Protein AF-0000000066088174 (afdb_homodimer)

pLDDT: mean 89.23, std 20.51, range [18.59, 98.94]

Sequence (606 aa):
MMKKWLLAAASLLMVVTLAGCGSNTIATLKGGKVTQDEFYKEIKETSAGKQQVQQMILQKALQEQYGSKSLTKKIDKTYNTYKKQYGSSFTSVLAQSGLTTSSFKNQITTQMLANAALKANKKVTNADLKKQWKTYEPKVEVQHILVEKKDTAETVISELKKDNSTKNFTALAKKYSTDTGTKKDGGKLPVFDSTDTSLDPTFKTAAFKLKTNEYTTTPVKTSYGYHVIRMIKNPGKGKMADHKKTLTDQVYAKWANDQTVMAKVYTKVLKKADVTIKDKDLSDILSSYGVNAKKSSAKSSSKMMKKWLLAAASLLMVVTLAGCGSNTIATLKGGKVTQDEFYKEIKETSAGKQQVQQMILQKALQEQYGSKSLTKKIDKTYNTYKKQYGSSFTSVLAQSGLTTSSFKNQITTQMLANAALKANKKVTNADLKKQWKTYEPKVEVQHILVEKKDTAETVISELKKDNSTKNFTALAKKYSTDTGTKKDGGKLPVFDSTDTSLDPTFKTAAFKLKTNEYTTTPVKTSYGYHVIRMIKNPGKGKMADHKKTLTDQVYAKWANDQTVMAKVYTKVLKKADVTIKDKDLSDILSSYGVNAKKSSAKSSSK

Nearest PDB structures (foldseek):
  5htf-assembly1_A  TM=7.318E-01  e=1.185E-19  Listeria monocytogenes EGD-e
  5tvl-assembly1_D  TM=7.724E-01  e=8.712E-19  Streptococcus pneumoniae str. Canada MDR_19A
  5tvl-assembly1_C  TM=6.866E-01  e=6.749E-18  Streptococcus pneumoniae str. Canada MDR_19A
  5htf-assembly1_B  TM=7.112E-01  e=5.191E-18  Listeria monocytogenes EGD-e
  7l75-assembly1_B  TM=7.098E-01  e=1.856E-15  Streptococcus mutans

Secondary structure (DSSP, 8-state):
--------------------S---EEEEETTEEEEHHHHHHHHTTSHHHHHHHHHHHHHHHHHHHH--HHHHHHHHHHHHHHHHHHGGGHHHHHHHTT--HHHHHHHHHHHHHHHHHHHHH----HHHHHHHHHH----BEEEEEEESSHHHHHHHHHHHHH---HHHHHHHHHHH---TTTGGGTTB---B-TT--SS-HHHHHHHHTPPTT-B-SS-EEETTEEEEEEEEE------GGGGHHHHHHHHHHHHHT-HHHHHHHHHHHHHHHT-EE--GGGTTTTGGGT--PBP--------/--------------------S---EEEEETTEEEEHHHHHHHHTTSHHHHHHHHHHHHHHHHHHHH--HHHHHHHHHHHHHHHHHHGGGHHHHHHHTT--HHHHHHHHHHHHHHHHHHHHH----HHHHHHHHHH----BEEEEEEESSHHHHHHHHHHHHH---HHHHHHHHHHH---TTTGGGTTB---B-TT--SS-HHHHHHHHTPPTT-B-SS-EEETTEEEEEEEEE------GGGGHHHHHHHHHHHHHT-HHHHHHHHHHHHHHHT-EE--GGGTTTTGGGT--PBP--------

Structure (mmCIF, N/CA/C/O backbone):
data_AF-0000000066088174-model_v1
#
loop_
_entity.id
_entity.type
_entity.pdbx_description
1 polymer 'Foldase protein PrsA'
#
loop_
_atom_site.group_PDB
_atom_site.id
_atom_site.type_symbol
_atom_site.label_atom_id
_atom_site.label_alt_id
_atom_site.label_comp_id
_atom_site.label_asym_id
_atom_site.label_entity_id
_atom_site.label_seq_id
_atom_site.pdbx_PDB_ins_code
_atom_site.Cartn_x
_atom_site.Cartn_y
_atom_site.Cartn_z
_atom_site.occupancy
_atom_site.B_iso_or_equiv
_atom_site.auth_seq_id
_atom_site.auth_comp_id
_atom_site.auth_asym_id
_atom_site.auth_atom_id
_atom_site.pdbx_PDB_model_num
ATOM 1 N N . MET A 1 1 ? 68.875 -42.5 -6.422 1 23.28 1 MET A N 1
ATOM 2 C CA . MET A 1 1 ? 68.688 -41.938 -5.086 1 23.28 1 MET A CA 1
ATOM 3 C C . MET A 1 1 ? 68.25 -40.5 -5.168 1 23.28 1 MET A C 1
ATOM 5 O O . MET A 1 1 ? 69.062 -39.594 -5.348 1 23.28 1 MET A O 1
ATOM 9 N N . MET A 1 2 ? 67.125 -40.219 -5.922 1 23.19 2 MET A N 1
ATOM 10 C CA . MET A 1 2 ? 66.375 -39.281 -6.789 1 23.19 2 MET A CA 1
ATOM 11 C C . MET A 1 2 ? 65.75 -38.156 -5.977 1 23.19 2 MET A C 1
ATOM 13 O O . MET A 1 2 ? 64.625 -38.312 -5.438 1 23.19 2 MET A O 1
ATOM 17 N N . LYS A 1 3 ? 66.438 -37.438 -5.137 1 24.09 3 LYS A N 1
ATOM 18 C CA . LYS A 1 3 ? 66.125 -36.594 -3.975 1 24.09 3 LYS A CA 1
ATOM 19 C C . LYS A 1 3 ? 65.375 -35.344 -4.387 1 24.09 3 LYS A C 1
ATOM 21 O O . LYS A 1 3 ? 65.062 -34.5 -3.541 1 24.09 3 LYS A O 1
ATOM 26 N N . LYS A 1 4 ? 65.375 -34.938 -5.742 1 24.45 4 LYS A N 1
ATOM 27 C CA . LYS A 1 4 ? 65.25 -33.5 -5.961 1 24.45 4 LYS A CA 1
ATOM 28 C C . LYS A 1 4 ? 64 -32.938 -5.324 1 24.45 4 LYS A C 1
ATOM 30 O O . LYS A 1 4 ? 63.031 -33.688 -5.113 1 24.45 4 LYS A O 1
ATOM 35 N N . TRP A 1 5 ? 63.906 -31.484 -4.934 1 26.55 5 TRP A N 1
ATOM 36 C CA . TRP A 1 5 ? 63.438 -30.328 -4.176 1 26.55 5 TRP A CA 1
ATOM 37 C C . TRP A 1 5 ? 62.062 -29.859 -4.699 1 26.55 5 TRP A C 1
ATOM 39 O O . TRP A 1 5 ? 62 -29.281 -5.785 1 26.55 5 TRP A O 1
ATOM 49 N N . LEU A 1 6 ? 61.094 -30.625 -5.043 1 26.88 6 LEU A N 1
ATOM 50 C CA . LEU A 1 6 ? 59.906 -30.203 -5.766 1 26.88 6 LEU A CA 1
ATOM 51 C C . LEU A 1 6 ? 59.188 -29.062 -5.035 1 26.88 6 LEU A C 1
ATOM 53 O O . LEU A 1 6 ? 58.719 -29.25 -3.916 1 26.88 6 LEU A O 1
ATOM 57 N N . LEU A 1 7 ? 59.719 -27.812 -5.102 1 27.61 7 LEU A N 1
ATOM 58 C CA . LEU A 1 7 ? 59.312 -26.531 -4.52 1 27.61 7 LEU A CA 1
ATOM 59 C C . LEU A 1 7 ? 57.844 -26.234 -4.836 1 27.61 7 LEU A C 1
ATOM 61 O O . LEU A 1 7 ? 57.469 -26.125 -6.004 1 27.61 7 LEU A O 1
ATOM 65 N N . ALA A 1 8 ? 56.844 -26.781 -4.176 1 28.17 8 ALA A N 1
ATOM 66 C CA . ALA A 1 8 ? 55.406 -26.656 -4.191 1 28.17 8 ALA A CA 1
ATOM 67 C C . ALA A 1 8 ? 54.969 -25.203 -4.031 1 28.17 8 ALA A C 1
ATOM 69 O O . ALA A 1 8 ? 55.125 -24.625 -2.955 1 28.17 8 ALA A O 1
ATOM 70 N N . ALA A 1 9 ? 55.312 -24.297 -4.988 1 26.44 9 ALA A N 1
ATOM 71 C CA . ALA A 1 9 ? 54.906 -22.906 -4.973 1 26.44 9 ALA A CA 1
ATOM 72 C C . ALA A 1 9 ? 53.375 -22.781 -4.73 1 26.44 9 ALA A C 1
ATOM 74 O O . ALA A 1 9 ? 52.594 -23.188 -5.566 1 26.44 9 ALA A O 1
ATOM 75 N N . ALA A 1 10 ? 52.875 -22.906 -3.521 1 27.39 10 ALA A N 1
ATOM 76 C CA . ALA A 1 10 ? 51.5 -22.672 -3.029 1 27.39 10 ALA A CA 1
ATOM 77 C C . ALA A 1 10 ? 51.031 -21.281 -3.389 1 27.39 10 ALA A C 1
ATOM 79 O O . ALA A 1 10 ? 51.594 -20.281 -2.91 1 27.39 10 ALA A O 1
ATOM 80 N N . SER A 1 11 ? 50.719 -20.953 -4.637 1 27.09 11 SER A N 1
ATOM 81 C CA . SER A 1 11 ? 50.219 -19.672 -5.07 1 27.09 11 SER A CA 1
ATOM 82 C C . SER A 1 11 ? 49.125 -19.156 -4.125 1 27.09 11 SER A C 1
ATOM 84 O O . SER A 1 11 ? 48.125 -19.844 -3.873 1 27.09 11 SER A O 1
ATOM 86 N N . LEU A 1 12 ? 49.438 -18.266 -3.131 1 25.78 12 LEU A N 1
ATOM 87 C CA . LEU A 1 12 ? 48.688 -17.422 -2.219 1 25.78 12 LEU A CA 1
ATOM 88 C C . LEU A 1 12 ? 47.625 -16.609 -2.977 1 25.78 12 LEU A C 1
ATOM 90 O O . LEU A 1 12 ? 47.969 -15.766 -3.801 1 25.78 12 LEU A O 1
ATOM 94 N N . LEU A 1 13 ? 46.531 -17.156 -3.303 1 26.5 13 LEU A N 1
ATOM 95 C CA . LEU A 1 13 ? 45.406 -16.375 -3.822 1 26.5 13 LEU A CA 1
ATOM 96 C C . LEU A 1 13 ? 45.156 -15.148 -2.957 1 26.5 13 LEU A C 1
ATOM 98 O O . LEU A 1 13 ? 44.656 -15.266 -1.834 1 26.5 13 LEU A O 1
ATOM 102 N N . MET A 1 14 ? 46.031 -14.07 -2.992 1 25.98 14 MET A N 1
ATOM 103 C CA . MET A 1 14 ? 45.844 -12.75 -2.398 1 25.98 14 MET A CA 1
ATOM 104 C C . MET A 1 14 ? 44.469 -12.18 -2.766 1 25.98 14 MET A C 1
ATOM 106 O O . MET A 1 14 ? 44.219 -11.828 -3.92 1 25.98 14 MET A O 1
ATOM 110 N N . VAL A 1 15 ? 43.406 -12.477 -2.117 1 30.22 15 VAL A N 1
ATOM 111 C CA . VAL A 1 15 ? 42.219 -11.633 -2.127 1 30.22 15 VAL A CA 1
ATOM 112 C C . VAL A 1 15 ? 42.594 -10.211 -1.723 1 30.22 15 VAL A C 1
ATOM 114 O O . VAL A 1 15 ? 42.969 -9.961 -0.571 1 30.22 15 VAL A O 1
ATOM 117 N N . VAL A 1 16 ? 43.156 -9.391 -2.602 1 28.77 16 VAL A N 1
ATOM 118 C CA . VAL A 1 16 ? 43.375 -7.961 -2.396 1 28.77 16 VAL A CA 1
ATOM 119 C C . VAL A 1 16 ? 42.031 -7.297 -2.012 1 28.77 16 VAL A C 1
ATOM 121 O O . VAL A 1 16 ? 41.094 -7.266 -2.809 1 28.77 16 VAL A O 1
ATOM 124 N N . THR A 1 17 ? 41.688 -7.234 -0.739 1 31.61 17 THR A N 1
ATOM 125 C CA . THR A 1 17 ? 40.719 -6.32 -0.184 1 31.61 17 THR A CA 1
ATOM 126 C C . THR A 1 17 ? 41.062 -4.875 -0.523 1 31.61 17 THR A C 1
ATOM 128 O O . THR A 1 17 ? 42 -4.312 0.03 1 31.61 17 THR A O 1
ATOM 131 N N . LEU A 1 18 ? 41.031 -4.402 -1.758 1 31.23 18 LEU A N 1
ATOM 132 C CA . LEU A 1 18 ? 41.125 -2.961 -1.97 1 31.23 18 LEU A CA 1
ATOM 133 C C . LEU A 1 18 ? 40.219 -2.209 -1.004 1 31.23 18 LEU A C 1
ATOM 135 O O . LEU A 1 18 ? 39 -2.395 -1.018 1 31.23 18 LEU A O 1
ATOM 139 N N . ALA A 1 19 ? 40.594 -1.612 0.133 1 32.03 19 ALA A N 1
ATOM 140 C CA . ALA A 1 19 ? 40.156 -0.732 1.205 1 32.03 19 ALA A CA 1
ATOM 141 C C . ALA A 1 19 ? 39.344 0.443 0.647 1 32.03 19 ALA A C 1
ATOM 143 O O . ALA A 1 19 ? 38.375 0.873 1.247 1 32.03 19 ALA A O 1
ATOM 144 N N . GLY A 1 20 ? 39.906 1.469 -0.152 1 34.78 20 GLY A N 1
ATOM 145 C CA . GLY A 1 20 ? 39.719 2.9 -0.008 1 34.78 20 GLY A CA 1
ATOM 146 C C . GLY A 1 20 ? 38.281 3.328 -0.303 1 34.78 20 GLY A C 1
ATOM 147 O O . GLY A 1 20 ? 37.812 4.332 0.23 1 34.78 20 GLY A O 1
ATOM 148 N N . CYS A 1 21 ? 37.844 3.498 -1.653 1 40.62 21 CYS A N 1
ATOM 149 C CA . CYS A 1 21 ? 36.594 4.152 -2.053 1 40.62 21 CYS A CA 1
ATOM 150 C C . CYS A 1 21 ? 35.406 3.566 -1.305 1 40.62 21 CYS A C 1
ATOM 152 O O . CYS A 1 21 ? 35.25 2.346 -1.213 1 40.62 21 CYS A O 1
ATOM 154 N N . GLY A 1 22 ? 34.75 4.074 -0.125 1 46.22 22 GLY A N 1
ATOM 155 C CA . GLY A 1 22 ? 33.688 3.676 0.801 1 46.22 22 GLY A CA 1
ATOM 156 C C . GLY A 1 22 ? 32.781 2.621 0.232 1 46.22 22 GLY A C 1
ATOM 157 O O . GLY A 1 22 ? 32.188 2.818 -0.83 1 46.22 22 GLY A O 1
ATOM 158 N N . SER A 1 23 ? 32.906 1.317 0.384 1 60.22 23 SER A N 1
ATOM 159 C CA . SER A 1 23 ? 32.406 0.157 -0.349 1 60.22 23 SER A CA 1
ATOM 160 C C . SER A 1 23 ? 30.891 0.244 -0.565 1 60.22 23 SER A C 1
ATOM 162 O O . SER A 1 23 ? 30.141 0.506 0.375 1 60.22 23 SER A O 1
ATOM 164 N N . ASN A 1 24 ? 30.516 0.801 -1.657 1 86.06 24 ASN A N 1
ATOM 165 C CA . ASN A 1 24 ? 29.141 0.779 -2.164 1 86.06 24 ASN A CA 1
ATOM 166 C C . ASN A 1 24 ? 28.516 -0.604 -2.021 1 86.06 24 ASN A C 1
ATOM 168 O O . ASN A 1 24 ? 27.531 -0.917 -2.697 1 86.06 24 ASN A O 1
ATOM 172 N N . THR A 1 25 ? 29.281 -1.384 -1.071 1 93.88 25 THR A N 1
ATOM 173 C CA . THR A 1 25 ? 28.766 -2.729 -0.848 1 93.88 25 THR A CA 1
ATOM 174 C C . THR A 1 25 ? 27.781 -2.742 0.322 1 93.88 25 THR A C 1
ATOM 176 O O . THR A 1 25 ? 28.094 -2.256 1.409 1 93.88 25 THR A O 1
ATOM 179 N N . ILE A 1 26 ? 26.688 -3.311 0.112 1 96.56 26 ILE A N 1
ATOM 180 C CA . ILE A 1 26 ? 25.641 -3.41 1.116 1 96.56 26 ILE A CA 1
ATOM 181 C C . ILE A 1 26 ? 25.828 -4.684 1.938 1 96.56 26 ILE A C 1
ATOM 183 O O . ILE A 1 26 ? 25.719 -4.66 3.166 1 96.56 26 ILE A O 1
ATOM 187 N N . ALA A 1 27 ? 26.188 -5.738 1.23 1 96.31 27 ALA A N 1
ATOM 188 C CA . ALA A 1 27 ? 26.359 -7.043 1.864 1 96.31 27 ALA A CA 1
ATOM 189 C C . ALA A 1 27 ? 27.281 -7.938 1.04 1 96.31 27 ALA A C 1
ATOM 191 O O . ALA A 1 27 ? 27.406 -7.766 -0.175 1 96.31 27 ALA A O 1
ATOM 192 N N . THR A 1 28 ? 27.953 -8.82 1.785 1 96.44 28 THR A N 1
ATOM 193 C CA . THR A 1 28 ? 28.719 -9.883 1.146 1 96.44 28 THR A CA 1
ATOM 194 C C . THR A 1 28 ? 28.172 -11.258 1.544 1 96.44 28 THR A C 1
ATOM 196 O O . THR A 1 28 ? 27.594 -11.406 2.619 1 96.44 28 THR A O 1
ATOM 199 N N . LEU A 1 29 ? 28.266 -12.172 0.62 1 96.75 29 LEU A N 1
ATOM 200 C CA . LEU A 1 29 ? 27.859 -13.555 0.865 1 96.75 29 LEU A CA 1
ATOM 201 C C . LEU A 1 29 ? 28.688 -14.516 0.015 1 96.75 29 LEU A C 1
ATOM 203 O O . LEU A 1 29 ? 29.422 -14.094 -0.881 1 96.75 29 LEU A O 1
ATOM 207 N N . LYS A 1 30 ? 28.578 -15.82 0.385 1 95.5 30 LYS A N 1
ATOM 208 C CA . LYS A 1 30 ? 29.25 -16.828 -0.448 1 95.5 30 LYS A CA 1
ATOM 209 C C . LYS A 1 30 ? 28.781 -16.734 -1.897 1 95.5 30 LYS A C 1
ATOM 211 O O . LYS A 1 30 ? 27.578 -16.766 -2.17 1 95.5 30 LYS A O 1
ATOM 216 N N . GLY A 1 31 ? 29.672 -16.422 -2.742 1 92.81 31 GLY A N 1
ATOM 217 C CA . GLY A 1 31 ? 29.344 -16.406 -4.16 1 92.81 31 GLY A CA 1
ATOM 218 C C . GLY A 1 31 ? 29.141 -14.992 -4.695 1 92.81 31 GLY A C 1
ATOM 219 O O . GLY A 1 31 ? 28.938 -14.805 -5.898 1 92.81 31 GLY A O 1
ATOM 220 N N . GLY A 1 32 ? 29.172 -14.047 -3.781 1 94.81 32 GLY A N 1
ATOM 221 C CA . GLY A 1 32 ? 29.062 -12.727 -4.379 1 94.81 32 GLY A CA 1
ATOM 222 C C . GLY A 1 32 ? 28.797 -11.633 -3.359 1 94.81 32 GLY A C 1
ATOM 223 O O . GLY A 1 32 ? 29.203 -11.75 -2.199 1 94.81 32 GLY A O 1
ATOM 224 N N . LYS A 1 33 ? 28.391 -10.461 -3.84 1 96.19 33 LYS A N 1
ATOM 225 C CA . LYS A 1 33 ? 28.078 -9.312 -3.01 1 96.19 33 LYS A CA 1
ATOM 226 C C . LYS A 1 33 ? 26.859 -8.562 -3.557 1 96.19 33 LYS A C 1
ATOM 228 O O . LYS A 1 33 ? 26.469 -8.766 -4.707 1 96.19 33 LYS A O 1
ATOM 233 N N . VAL A 1 34 ? 26.188 -7.816 -2.76 1 96.62 34 VAL A N 1
ATOM 234 C CA . VAL A 1 34 ? 25.125 -6.863 -3.105 1 96.62 34 VAL A CA 1
ATOM 235 C C . VAL A 1 34 ? 25.656 -5.438 -2.98 1 96.62 34 VAL A C 1
ATOM 237 O O . VAL A 1 34 ? 26.172 -5.051 -1.929 1 96.62 34 VAL A O 1
ATOM 240 N N . THR A 1 35 ? 25.516 -4.629 -4.102 1 96.5 35 THR A N 1
ATOM 241 C CA . THR A 1 35 ? 26.078 -3.281 -4.109 1 96.5 35 THR A CA 1
ATOM 242 C C . THR A 1 35 ? 24.984 -2.232 -4.18 1 96.5 35 THR A C 1
ATOM 244 O O . THR A 1 35 ? 23.844 -2.545 -4.535 1 96.5 35 THR A O 1
ATOM 247 N N . GLN A 1 36 ? 25.391 -1.003 -3.854 1 96 36 GLN A N 1
ATOM 248 C CA . GLN A 1 36 ? 24.453 0.118 -3.957 1 96 36 GLN A CA 1
ATOM 249 C C . GLN A 1 36 ? 24.031 0.346 -5.402 1 96 36 GLN A C 1
ATOM 251 O O . GLN A 1 36 ? 22.875 0.713 -5.664 1 96 36 GLN A O 1
ATOM 256 N N . ASP A 1 37 ? 24.906 0.145 -6.309 1 94.75 37 ASP A N 1
ATOM 257 C CA . ASP A 1 37 ? 24.594 0.304 -7.723 1 94.75 37 ASP A CA 1
ATOM 258 C C . ASP A 1 37 ? 23.516 -0.694 -8.164 1 94.75 37 ASP A C 1
ATOM 260 O O . ASP A 1 37 ? 22.562 -0.325 -8.844 1 94.75 37 ASP A O 1
ATOM 264 N N . GLU A 1 38 ? 23.703 -1.932 -7.746 1 94.94 38 GLU A N 1
ATOM 265 C CA . GLU A 1 38 ? 22.703 -2.949 -8.055 1 94.94 38 GLU A CA 1
ATOM 266 C C . GLU A 1 38 ? 21.359 -2.617 -7.418 1 94.94 38 GLU A C 1
ATOM 268 O O . GLU A 1 38 ? 20.312 -2.754 -8.055 1 94.94 38 GLU A O 1
ATOM 273 N N . PHE A 1 39 ? 21.516 -2.227 -6.211 1 96.44 39 PHE A N 1
ATOM 274 C CA . PHE A 1 39 ? 20.328 -1.829 -5.484 1 96.44 39 PHE A CA 1
ATOM 275 C C . PHE A 1 39 ? 19.578 -0.721 -6.227 1 96.44 39 PHE A C 1
ATOM 277 O O . PHE A 1 39 ? 18.375 -0.817 -6.453 1 96.44 39 PHE A O 1
ATOM 284 N N . TYR A 1 40 ? 20.266 0.298 -6.629 1 96.06 40 TYR A N 1
ATOM 285 C CA . TYR A 1 40 ? 19.672 1.42 -7.359 1 96.06 40 TYR A CA 1
ATOM 286 C C . TYR A 1 40 ? 19 0.946 -8.633 1 96.06 40 TYR A C 1
ATOM 288 O O . TYR A 1 40 ? 17.859 1.317 -8.914 1 96.06 40 TYR A O 1
ATOM 296 N N . LYS A 1 41 ? 19.609 0.12 -9.383 1 93.38 41 LYS A N 1
ATOM 297 C CA . LYS A 1 41 ? 19.078 -0.364 -10.656 1 93.38 41 LYS A CA 1
ATOM 298 C C . LYS A 1 41 ? 17.766 -1.126 -10.445 1 93.38 41 LYS A C 1
ATOM 300 O O . LYS A 1 41 ? 16.859 -1.048 -11.273 1 93.38 41 LYS A O 1
ATOM 305 N N . GLU A 1 42 ? 17.672 -1.739 -9.336 1 93.81 42 GLU A N 1
ATOM 306 C CA . GLU A 1 42 ? 16.5 -2.58 -9.094 1 93.81 42 GLU A CA 1
ATOM 307 C C . GLU A 1 42 ? 15.312 -1.753 -8.594 1 93.81 42 GLU A C 1
ATOM 309 O O . GLU A 1 42 ? 14.164 -2.049 -8.914 1 93.81 42 GLU A O 1
ATOM 314 N N . ILE A 1 43 ? 15.664 -0.67 -7.938 1 94.75 43 ILE A N 1
ATOM 315 C CA . ILE A 1 43 ? 14.555 -0.049 -7.215 1 94.75 43 ILE A CA 1
ATOM 316 C C . ILE A 1 43 ? 14.172 1.261 -7.898 1 94.75 43 ILE A C 1
ATOM 318 O O . ILE A 1 43 ? 13.062 1.771 -7.695 1 94.75 43 ILE A O 1
ATOM 322 N N . LYS A 1 44 ? 14.945 1.862 -8.727 1 93.62 44 LYS A N 1
ATOM 323 C CA . LYS A 1 44 ? 14.773 3.221 -9.234 1 93.62 44 LYS A CA 1
ATOM 324 C C . LYS A 1 44 ? 13.477 3.346 -10.031 1 93.62 44 LYS A C 1
ATOM 326 O O . LYS A 1 44 ? 12.82 4.391 -10 1 93.62 44 LYS A O 1
ATOM 331 N N . GLU A 1 45 ? 13.055 2.248 -10.688 1 90.69 45 GLU A N 1
ATOM 332 C CA . GLU A 1 45 ? 11.898 2.365 -11.57 1 90.69 45 GLU A CA 1
ATOM 333 C C . GLU A 1 45 ? 10.625 1.889 -10.875 1 90.69 45 GLU A C 1
ATOM 335 O O . GLU A 1 45 ? 9.547 1.934 -11.461 1 90.69 45 GLU A O 1
ATOM 340 N N . THR A 1 46 ? 10.812 1.407 -9.664 1 89.06 46 THR A N 1
ATOM 341 C CA . THR A 1 46 ? 9.617 1.077 -8.891 1 89.06 46 THR A CA 1
ATOM 342 C C . THR A 1 46 ? 8.883 2.344 -8.461 1 89.06 46 THR A C 1
ATOM 344 O O . THR A 1 46 ? 9.43 3.445 -8.555 1 89.06 46 THR A O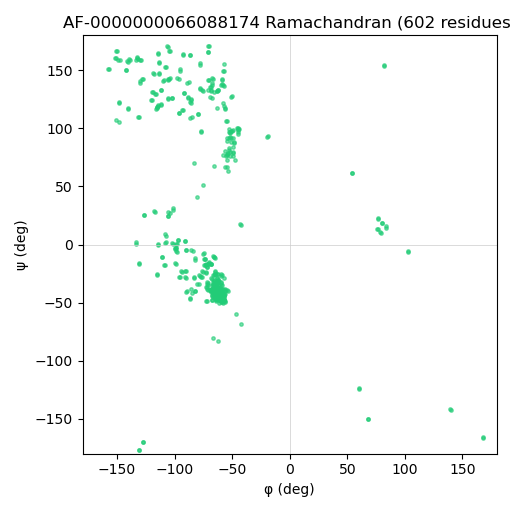 1
ATOM 347 N N . SER A 1 47 ? 7.625 2.111 -8.016 1 88.06 47 SER A N 1
ATOM 348 C CA . SER A 1 47 ? 6.855 3.26 -7.555 1 88.06 47 SER A CA 1
ATOM 349 C C . SER A 1 47 ? 7.562 3.973 -6.406 1 88.06 47 SER A C 1
ATOM 351 O O . SER A 1 47 ? 7.656 5.199 -6.395 1 88.06 47 SER A O 1
ATOM 353 N N . ALA A 1 48 ? 8.117 3.256 -5.473 1 89.69 48 ALA A N 1
ATOM 354 C CA . ALA A 1 48 ? 8.812 3.83 -4.328 1 89.69 48 ALA A CA 1
ATOM 355 C C . ALA A 1 48 ? 10.086 4.555 -4.77 1 89.69 48 ALA A C 1
ATOM 357 O O . ALA A 1 48 ? 10.398 5.633 -4.262 1 89.69 48 ALA A O 1
ATOM 358 N N . GLY A 1 49 ? 10.797 3.959 -5.688 1 94.12 49 GLY A N 1
ATOM 359 C CA . GLY A 1 49 ? 12.008 4.578 -6.199 1 94.12 49 GLY A CA 1
ATOM 360 C C . GLY A 1 49 ? 11.75 5.883 -6.93 1 94.12 49 GLY A C 1
ATOM 361 O O . GLY A 1 49 ? 12.422 6.887 -6.676 1 94.12 49 GLY A O 1
ATOM 362 N N . LYS A 1 50 ? 10.789 5.871 -7.797 1 93.5 50 LYS A N 1
ATOM 363 C CA . LYS A 1 50 ? 10.445 7.07 -8.555 1 93.5 50 LYS A CA 1
ATOM 364 C C . LYS A 1 50 ? 9.984 8.195 -7.625 1 93.5 50 LYS A C 1
ATOM 366 O O . LYS A 1 50 ? 10.398 9.344 -7.781 1 93.5 50 LYS A O 1
ATOM 371 N N . GLN A 1 51 ? 9.188 7.812 -6.711 1 93 51 GLN A N 1
ATOM 372 C CA . GLN A 1 51 ? 8.688 8.805 -5.762 1 93 51 GLN A CA 1
ATOM 373 C C . GLN A 1 51 ? 9.836 9.414 -4.957 1 93 51 GLN A C 1
ATOM 375 O O . GLN A 1 51 ? 9.852 10.625 -4.707 1 93 51 GLN A O 1
ATOM 380 N N . GLN A 1 52 ? 10.742 8.625 -4.574 1 94.69 52 GLN A N 1
ATOM 381 C CA . GLN A 1 52 ? 11.875 9.117 -3.799 1 94.69 52 GLN A CA 1
ATOM 382 C C . GLN A 1 52 ? 12.719 10.086 -4.617 1 94.69 52 GLN A C 1
ATOM 384 O O . GLN A 1 52 ? 13.141 11.125 -4.109 1 94.69 52 GLN A O 1
ATOM 389 N N . VAL A 1 53 ? 12.984 9.758 -5.887 1 96.69 53 VAL A N 1
ATOM 390 C CA . VAL A 1 53 ? 13.766 10.633 -6.758 1 96.69 53 VAL A CA 1
ATOM 391 C C . VAL A 1 53 ? 13.039 11.969 -6.93 1 96.69 53 VAL A C 1
ATOM 393 O O . VAL A 1 53 ? 13.648 13.031 -6.809 1 96.69 53 VAL A O 1
ATOM 396 N N . GLN A 1 54 ? 11.758 11.891 -7.199 1 96.19 54 GLN A N 1
ATOM 397 C CA . GLN A 1 54 ? 10.961 13.102 -7.359 1 96.19 54 GLN A CA 1
ATOM 398 C C . GLN A 1 54 ? 11.039 13.984 -6.117 1 96.19 54 GLN A C 1
ATOM 400 O O . GLN A 1 54 ? 11.258 15.195 -6.223 1 96.19 54 GLN A O 1
ATOM 405 N N . GLN A 1 55 ? 10.859 13.359 -5.039 1 95.75 55 GLN A N 1
ATOM 406 C CA . GLN A 1 55 ? 10.883 14.094 -3.781 1 95.75 55 GLN A CA 1
ATOM 407 C C . GLN A 1 55 ? 12.234 14.758 -3.555 1 95.75 55 GLN A C 1
ATOM 409 O O . GLN A 1 55 ? 12.305 15.906 -3.104 1 95.75 55 GLN A O 1
ATOM 414 N N . MET A 1 56 ? 13.234 14.086 -3.877 1 97.06 56 MET A N 1
ATOM 415 C CA . MET A 1 56 ? 14.578 14.609 -3.672 1 97.06 56 MET A CA 1
ATOM 416 C C . MET A 1 56 ? 14.844 15.797 -4.586 1 97.06 56 MET A C 1
ATOM 418 O O . MET A 1 56 ? 15.391 16.812 -4.152 1 97.06 56 MET A O 1
ATOM 422 N N . ILE A 1 57 ? 14.445 15.648 -5.832 1 97.44 57 ILE A N 1
ATOM 423 C CA . ILE A 1 57 ? 14.625 16.734 -6.793 1 97.44 57 ILE A CA 1
ATOM 424 C C . ILE A 1 57 ? 13.828 17.953 -6.344 1 97.44 57 ILE A C 1
ATOM 426 O O . ILE A 1 57 ? 14.367 19.062 -6.297 1 97.44 57 ILE A O 1
ATOM 430 N N . LEU A 1 58 ? 12.609 17.703 -5.984 1 97.81 58 LEU A N 1
ATOM 431 C CA . LEU A 1 58 ? 11.742 18.812 -5.574 1 97.81 58 LEU A CA 1
ATOM 432 C C . LEU A 1 58 ? 12.281 19.484 -4.32 1 97.81 58 LEU A C 1
ATOM 434 O O . LEU A 1 58 ? 12.336 20.719 -4.254 1 97.81 58 LEU A O 1
ATOM 438 N N . GLN A 1 59 ? 12.641 18.734 -3.371 1 97.81 59 GLN A N 1
ATOM 439 C CA . GLN A 1 59 ? 13.148 19.297 -2.127 1 97.81 59 GLN A CA 1
ATOM 440 C C . GLN A 1 59 ? 14.391 20.156 -2.379 1 97.81 59 GLN A C 1
ATOM 442 O O . GLN A 1 59 ? 14.531 21.234 -1.822 1 97.81 59 GLN A O 1
ATOM 447 N N . LYS A 1 60 ? 15.273 19.672 -3.184 1 97.56 60 LYS A N 1
ATOM 448 C CA . LYS A 1 60 ? 16.5 20.406 -3.484 1 97.56 60 LYS A CA 1
ATOM 449 C C . LYS A 1 60 ? 16.188 21.703 -4.223 1 97.56 60 LYS A C 1
ATOM 451 O O . LYS A 1 60 ? 16.797 22.75 -3.951 1 97.56 60 LYS A O 1
ATOM 456 N N . ALA A 1 61 ? 15.258 21.625 -5.152 1 98.12 61 ALA A N 1
ATOM 457 C CA . ALA A 1 61 ? 14.828 22.828 -5.863 1 98.12 61 ALA A CA 1
ATOM 458 C C . ALA A 1 61 ? 14.219 23.844 -4.902 1 98.12 61 ALA A C 1
ATOM 460 O O . ALA A 1 61 ? 14.547 25.031 -4.953 1 98.12 61 ALA A O 1
ATOM 461 N N . LEU A 1 62 ? 13.359 23.344 -4.039 1 98.62 62 LEU A N 1
ATOM 462 C CA . LEU A 1 62 ? 12.734 24.203 -3.039 1 98.62 62 LEU A CA 1
ATOM 463 C C . LEU A 1 62 ? 13.781 24.812 -2.119 1 98.62 62 LEU A C 1
ATOM 465 O O . LEU A 1 62 ? 13.727 26.016 -1.827 1 98.62 62 LEU A O 1
ATOM 469 N N . GLN A 1 63 ? 14.695 24.016 -1.705 1 98.19 63 GLN A N 1
ATOM 470 C CA . GLN A 1 63 ? 15.75 24.484 -0.81 1 98.19 63 GLN A CA 1
ATOM 471 C C . GLN A 1 63 ? 16.578 25.578 -1.463 1 98.19 63 GLN A C 1
ATOM 473 O O . GLN A 1 63 ? 16.906 26.594 -0.823 1 98.19 63 GLN A O 1
ATOM 478 N N . GLU A 1 64 ? 16.906 25.406 -2.658 1 98.12 64 GLU A N 1
ATOM 479 C CA . GLU A 1 64 ? 17.719 26.375 -3.398 1 98.12 64 GLU A CA 1
ATOM 480 C C . GLU A 1 64 ? 17 27.703 -3.541 1 98.12 64 GLU A C 1
ATOM 482 O O . GLU A 1 64 ? 17.609 28.766 -3.402 1 98.12 64 GLU A O 1
ATOM 487 N N . GLN A 1 65 ? 15.734 27.656 -3.754 1 98.44 65 GLN A N 1
ATOM 488 C CA . GLN A 1 65 ? 14.977 28.844 -4.113 1 98.44 65 GLN A CA 1
ATOM 489 C C . GLN A 1 65 ? 14.422 29.547 -2.873 1 98.44 65 GLN A C 1
ATOM 491 O O . GLN A 1 65 ? 14.281 30.766 -2.855 1 98.44 65 GLN A O 1
ATOM 496 N N . TYR A 1 66 ? 14.18 28.766 -1.8 1 98.38 66 TYR A N 1
ATOM 497 C CA . TYR A 1 66 ? 13.414 29.344 -0.703 1 98.38 66 TYR A CA 1
ATOM 498 C C . TYR A 1 66 ? 14.07 29.047 0.639 1 98.38 66 TYR A C 1
ATOM 500 O O . TYR A 1 66 ? 13.57 29.469 1.688 1 98.38 66 TYR A O 1
ATOM 508 N N . GLY A 1 67 ? 15.156 28.375 0.617 1 97.44 67 GLY A N 1
ATOM 509 C CA . GLY A 1 67 ? 15.875 28.109 1.854 1 97.44 67 GLY A CA 1
ATOM 510 C C . GLY A 1 67 ? 16.453 29.344 2.488 1 97.44 67 GLY A C 1
ATOM 511 O O . GLY A 1 67 ? 16.859 30.281 1.786 1 97.44 67 GLY A O 1
ATOM 512 N N . SER A 1 68 ? 16.391 29.344 3.863 1 97.19 68 SER A N 1
ATOM 513 C CA . SER A 1 68 ? 17 30.406 4.656 1 97.19 68 SER A CA 1
ATOM 514 C C . SER A 1 68 ? 17.438 29.891 6.027 1 97.19 68 SER A C 1
ATOM 516 O O . SER A 1 68 ? 17 28.812 6.457 1 97.19 68 SER A O 1
ATOM 518 N N . LYS A 1 69 ? 18.328 30.625 6.625 1 95.06 69 LYS A N 1
ATOM 519 C CA . LYS A 1 69 ? 18.75 30.25 7.973 1 95.06 69 LYS A CA 1
ATOM 520 C C . LYS A 1 69 ? 17.578 30.234 8.945 1 95.06 69 LYS A C 1
ATOM 522 O O . LYS A 1 69 ? 17.469 29.359 9.789 1 95.06 69 LYS A O 1
ATOM 527 N N . SER A 1 70 ? 16.797 31.188 8.766 1 95.88 70 SER A N 1
ATOM 528 C CA . SER A 1 70 ? 15.625 31.281 9.633 1 95.88 70 SER A CA 1
ATOM 529 C C . SER A 1 70 ? 14.703 30.078 9.445 1 95.88 70 SER A C 1
ATOM 531 O O . SER A 1 70 ? 14.188 29.516 10.422 1 95.88 70 SER A O 1
ATOM 533 N N . LEU A 1 71 ? 14.5 29.688 8.242 1 96.44 71 LEU A N 1
ATOM 534 C CA . LEU A 1 71 ? 13.641 28.547 7.969 1 96.44 71 LEU A CA 1
ATOM 535 C C . LEU A 1 71 ? 14.266 27.25 8.484 1 96.44 71 LEU A C 1
ATOM 537 O O . LEU A 1 71 ? 13.57 26.391 9.016 1 96.44 71 LEU A O 1
ATOM 541 N N . THR A 1 72 ? 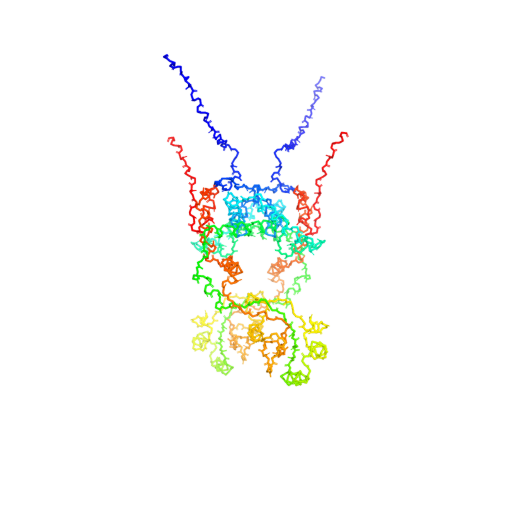15.539 27.141 8.336 1 96.62 72 THR A N 1
ATOM 542 C CA . THR A 1 72 ? 16.234 25.969 8.836 1 96.62 72 THR A CA 1
ATOM 543 C C . THR A 1 72 ? 16.062 25.828 10.352 1 96.62 72 THR A C 1
ATOM 545 O O . THR A 1 72 ? 15.828 24.734 10.859 1 96.62 72 THR A O 1
ATOM 548 N N . LYS A 1 73 ? 16.172 26.906 11.023 1 97.62 73 LYS A N 1
ATOM 549 C CA . LYS A 1 73 ? 15.969 26.906 12.469 1 97.62 73 LYS A CA 1
ATOM 550 C C . LYS A 1 73 ? 14.555 26.469 12.836 1 97.62 73 LYS A C 1
ATOM 552 O O . LYS A 1 73 ? 14.359 25.703 13.781 1 97.62 73 LYS A O 1
ATOM 557 N N . LYS A 1 74 ? 13.664 26.953 12.094 1 97.19 74 LYS A N 1
ATOM 558 C CA . LYS A 1 74 ? 12.273 26.594 12.352 1 97.19 74 LYS A CA 1
ATOM 559 C C . LYS A 1 74 ? 12.031 25.109 12.102 1 97.19 74 LYS A C 1
ATOM 561 O O . LYS A 1 74 ? 11.289 24.469 12.844 1 97.19 74 LYS A O 1
ATOM 566 N N . ILE A 1 75 ? 12.641 24.609 11.086 1 97.31 75 ILE A N 1
ATOM 567 C CA . ILE A 1 75 ? 12.547 23.188 10.758 1 97.31 75 ILE A CA 1
ATOM 568 C C . ILE A 1 75 ? 13.094 22.359 11.906 1 97.31 75 ILE A C 1
ATOM 570 O O . ILE A 1 75 ? 12.453 21.406 12.359 1 97.31 75 ILE A O 1
ATOM 574 N N . ASP A 1 76 ? 14.195 22.703 12.367 1 97.94 76 ASP A N 1
ATOM 575 C CA . ASP A 1 76 ? 14.828 21.984 13.469 1 97.94 76 ASP A CA 1
ATOM 576 C C . ASP A 1 76 ? 13.961 22.047 14.727 1 97.94 76 ASP A C 1
ATOM 578 O O . ASP A 1 76 ? 13.797 21.047 15.422 1 97.94 76 ASP A O 1
ATOM 582 N N . LYS A 1 77 ? 13.477 23.172 14.945 1 97.75 77 LYS A N 1
ATOM 583 C CA . LYS A 1 77 ? 12.617 23.344 16.125 1 97.75 77 LYS A CA 1
ATOM 584 C C . LYS A 1 77 ? 11.375 22.469 16.016 1 97.75 77 LYS A C 1
ATOM 586 O O . LYS A 1 77 ? 10.984 21.828 17 1 97.75 77 LYS A O 1
ATOM 591 N N . THR A 1 78 ? 10.789 22.531 14.852 1 97.31 78 THR A N 1
ATOM 592 C CA . THR A 1 78 ? 9.594 21.719 14.641 1 97.31 78 THR A CA 1
ATOM 593 C C . THR A 1 78 ? 9.898 20.234 14.82 1 97.31 78 THR A C 1
ATOM 595 O O . THR A 1 78 ? 9.18 19.531 15.523 1 97.31 78 THR A O 1
ATOM 598 N N . TYR A 1 79 ? 10.977 19.781 14.203 1 97.62 79 TYR A N 1
ATOM 599 C CA . TYR A 1 79 ? 11.406 18.391 14.344 1 97.62 79 TYR A CA 1
ATOM 600 C C . TYR A 1 79 ? 11.625 18.047 15.812 1 97.62 79 TYR A C 1
ATOM 602 O O . TYR A 1 79 ? 11.148 17 16.281 1 97.62 79 TYR A O 1
ATOM 610 N N . ASN A 1 80 ? 12.242 18.922 16.516 1 97.81 80 ASN A N 1
ATOM 611 C CA . ASN A 1 80 ? 12.586 18.656 17.906 1 97.81 80 ASN A CA 1
ATOM 612 C C . ASN A 1 80 ? 11.344 18.656 18.797 1 97.81 80 ASN A C 1
ATOM 614 O O . ASN A 1 80 ? 11.289 17.938 19.781 1 97.81 80 ASN A O 1
ATOM 618 N N . THR A 1 81 ? 10.461 19.438 18.453 1 97.31 81 THR A N 1
ATOM 619 C CA . THR A 1 81 ? 9.211 19.453 19.203 1 97.31 81 THR A CA 1
ATOM 620 C C . THR A 1 81 ? 8.516 18.094 19.125 1 97.31 81 THR A C 1
ATOM 622 O O . THR A 1 81 ? 8.07 17.562 20.141 1 97.31 81 THR A O 1
ATOM 625 N N . TYR A 1 82 ? 8.461 17.562 17.938 1 95.81 82 TYR A N 1
ATOM 626 C CA . TYR A 1 82 ? 7.879 16.234 17.766 1 95.81 82 TYR A CA 1
ATOM 627 C C . TYR A 1 82 ? 8.695 15.188 18.5 1 95.81 82 TYR A C 1
ATOM 629 O O . TYR A 1 82 ? 8.141 14.305 19.156 1 95.81 82 TYR A O 1
ATOM 637 N N . LYS A 1 83 ? 9.961 15.273 18.359 1 96.56 83 LYS A N 1
ATOM 638 C CA . LYS A 1 83 ? 10.852 14.32 19.016 1 96.56 83 LYS A CA 1
ATOM 639 C C . LYS A 1 83 ? 10.648 14.336 20.531 1 96.56 83 LYS A C 1
ATOM 641 O O . LYS A 1 83 ? 10.578 13.281 21.156 1 96.56 83 LYS A O 1
ATOM 646 N N . LYS A 1 84 ? 10.508 15.523 21.141 1 97.06 84 LYS A N 1
ATOM 647 C CA . LYS A 1 84 ? 10.289 15.672 22.578 1 97.06 84 LYS A CA 1
ATOM 648 C C . LYS A 1 84 ? 8.922 15.148 22.984 1 97.06 84 LYS A C 1
ATOM 650 O O . LYS A 1 84 ? 8.781 14.484 24.016 1 97.06 84 LYS A O 1
ATOM 655 N N . GLN A 1 85 ? 8.039 15.445 22.156 1 95 85 GLN A N 1
ATOM 656 C CA . GLN A 1 85 ? 6.668 15.039 22.438 1 95 85 GLN A CA 1
ATOM 657 C C . GLN A 1 85 ? 6.551 13.523 22.516 1 95 85 GLN A C 1
ATOM 659 O O . GLN A 1 85 ? 5.879 12.992 23.406 1 95 85 GLN A O 1
ATOM 664 N N . TYR A 1 86 ? 7.215 12.859 21.688 1 95.31 86 TYR A N 1
ATOM 665 C CA . TYR A 1 86 ? 7.098 11.406 21.641 1 95.31 86 TYR A CA 1
ATOM 666 C C . TYR A 1 86 ? 8.164 10.742 22.484 1 95.31 86 TYR A C 1
ATOM 668 O O . TYR A 1 86 ? 8.039 9.57 22.859 1 95.31 86 TYR A O 1
ATOM 676 N N . GLY A 1 87 ? 9.281 11.43 22.734 1 95.12 87 GLY A N 1
ATOM 677 C CA . GLY A 1 87 ? 10.328 10.922 23.594 1 95.12 87 GLY A CA 1
ATOM 678 C C . GLY A 1 87 ? 10.93 9.617 23.109 1 95.12 87 GLY A C 1
ATOM 679 O O . GLY A 1 87 ? 11.32 9.508 21.938 1 95.12 87 GLY A O 1
ATOM 680 N N . SER A 1 88 ? 10.891 8.594 23.984 1 94.06 88 SER A N 1
ATOM 681 C CA . SER A 1 88 ? 11.531 7.316 23.703 1 94.06 88 SER A CA 1
ATOM 682 C C . SER A 1 88 ? 10.766 6.531 22.641 1 94.06 88 SER A C 1
ATOM 684 O O . SER A 1 88 ? 11.305 5.605 22.031 1 94.06 88 SER A O 1
ATOM 686 N N . SER A 1 89 ? 9.602 6.945 22.484 1 94.94 89 SER A N 1
ATOM 687 C CA . SER A 1 89 ? 8.781 6.227 21.516 1 94.94 89 SER A CA 1
ATOM 688 C C . SER A 1 89 ? 8.906 6.836 20.125 1 94.94 89 SER A C 1
ATOM 690 O O . SER A 1 89 ? 8.336 6.32 19.156 1 94.94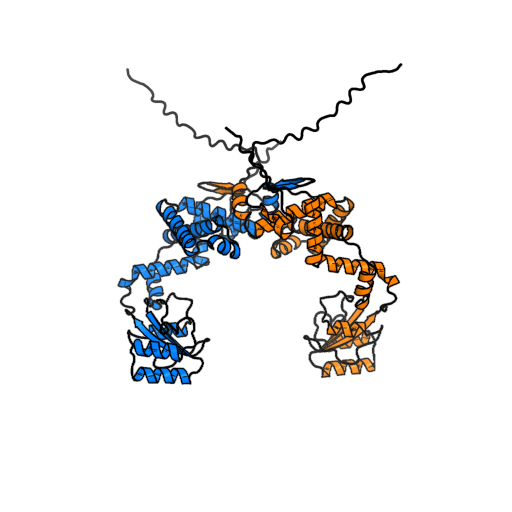 89 SER A O 1
ATOM 692 N N . PHE A 1 90 ? 9.742 7.82 20 1 95.94 90 PHE A N 1
ATOM 693 C CA . PHE A 1 90 ? 9.82 8.594 18.766 1 95.94 90 PHE A CA 1
ATOM 694 C C . PHE A 1 90 ? 10.195 7.695 17.594 1 95.94 90 PHE A C 1
ATOM 696 O O . PHE A 1 90 ? 9.477 7.648 16.594 1 95.94 90 PHE A O 1
ATOM 703 N N . THR A 1 91 ? 11.117 6.934 17.719 1 91.88 91 THR A N 1
ATOM 704 C CA . THR A 1 91 ? 11.609 6.105 16.625 1 91.88 91 THR A CA 1
ATOM 705 C C . THR A 1 91 ? 10.617 4.992 16.297 1 91.88 91 THR A C 1
ATOM 707 O O . THR A 1 91 ? 10.438 4.641 15.125 1 91.88 91 THR A O 1
ATOM 710 N N . SER A 1 92 ? 10.023 4.41 17.266 1 91.69 92 SER A N 1
ATOM 711 C CA . SER A 1 92 ? 9.039 3.352 17.031 1 91.69 92 SER A CA 1
ATOM 712 C C . SER A 1 92 ? 7.805 3.889 16.312 1 91.69 92 SER A C 1
ATOM 714 O O . SER A 1 92 ? 7.262 3.23 15.422 1 91.69 92 SER A O 1
ATOM 716 N N . VAL A 1 93 ? 7.445 5.047 16.672 1 93.12 93 VAL A N 1
ATOM 717 C CA . VAL A 1 93 ? 6.293 5.676 16.031 1 93.12 93 VAL A CA 1
ATOM 718 C C . VAL A 1 93 ? 6.605 5.969 14.57 1 93.12 93 VAL A C 1
ATOM 720 O O . VAL A 1 93 ? 5.773 5.738 13.688 1 93.12 93 VAL A O 1
ATOM 723 N N . LEU A 1 94 ? 7.793 6.434 14.297 1 92.31 94 LEU A N 1
ATOM 724 C CA . LEU A 1 94 ? 8.211 6.68 12.922 1 92.31 94 LEU A CA 1
ATOM 725 C C . LEU A 1 94 ? 8.195 5.387 12.109 1 92.31 94 LEU A C 1
ATOM 727 O O . LEU A 1 94 ? 7.664 5.355 11 1 92.31 94 LEU A O 1
ATOM 731 N N . ALA A 1 95 ? 8.641 4.367 12.711 1 86.06 95 ALA A N 1
ATOM 732 C CA . ALA A 1 95 ? 8.711 3.082 12.023 1 86.06 95 ALA A CA 1
ATOM 733 C C . ALA A 1 95 ? 7.316 2.578 11.656 1 86.06 95 ALA A C 1
ATOM 735 O O . ALA A 1 95 ? 7.109 2.031 10.57 1 86.06 95 ALA A O 1
ATOM 736 N N . GLN A 1 96 ? 6.441 2.762 12.508 1 88.88 96 GLN A N 1
ATOM 737 C CA . GLN A 1 96 ? 5.062 2.348 12.273 1 88.88 96 GLN A CA 1
ATOM 738 C C . GLN A 1 96 ? 4.461 3.096 11.086 1 88.88 96 GLN A C 1
ATOM 740 O O . GLN A 1 96 ? 3.596 2.564 10.391 1 88.88 96 GLN A O 1
ATOM 745 N N . SER A 1 97 ? 5.047 4.258 10.891 1 89.62 97 SER A N 1
ATOM 746 C CA . SER A 1 97 ? 4.566 5.066 9.773 1 89.62 97 SER A CA 1
ATOM 747 C C . SER A 1 97 ? 5.438 4.875 8.539 1 89.62 97 SER A C 1
ATOM 749 O O . SER A 1 97 ? 5.301 5.609 7.555 1 89.62 97 SER A O 1
ATOM 751 N N . GLY A 1 98 ? 6.359 4.004 8.664 1 82.94 98 GLY A N 1
ATOM 752 C CA . GLY A 1 98 ? 7.238 3.715 7.543 1 82.94 98 GLY A CA 1
ATOM 753 C C . GLY A 1 98 ? 8.297 4.777 7.32 1 82.94 98 GLY A C 1
ATOM 754 O O . GLY A 1 98 ? 8.812 4.93 6.211 1 82.94 98 GLY A O 1
ATOM 755 N N . LEU A 1 99 ? 8.547 5.492 8.383 1 89.44 99 LEU A N 1
ATOM 756 C CA . LEU A 1 99 ? 9.484 6.602 8.258 1 89.44 99 LEU A CA 1
ATOM 757 C C . LEU A 1 99 ? 10.75 6.34 9.07 1 89.44 99 LEU A C 1
ATOM 759 O O . LEU A 1 99 ? 10.75 5.5 9.969 1 89.44 99 LEU A O 1
ATOM 763 N N . THR A 1 100 ? 11.836 7.039 8.625 1 88.88 100 THR A N 1
ATOM 764 C CA . THR A 1 100 ? 13.062 7.18 9.406 1 88.88 100 THR A CA 1
ATOM 765 C C . THR A 1 100 ? 13.18 8.586 9.984 1 88.88 100 THR A C 1
ATOM 767 O O . THR A 1 100 ? 12.375 9.469 9.656 1 88.88 100 THR A O 1
ATOM 770 N N . THR A 1 101 ? 14.148 8.758 10.883 1 92.62 101 THR A N 1
ATOM 771 C CA . THR A 1 101 ? 14.383 10.102 11.398 1 92.62 101 THR A CA 1
ATOM 772 C C . THR A 1 101 ? 14.727 11.062 10.266 1 92.62 101 THR A C 1
ATOM 774 O O . THR A 1 101 ? 14.258 12.203 10.25 1 92.62 101 THR A O 1
ATOM 777 N N . SER A 1 102 ? 15.391 10.547 9.344 1 91.81 102 SER A N 1
ATOM 778 C CA . SER A 1 102 ? 15.789 11.375 8.203 1 91.81 102 SER A CA 1
ATOM 779 C C . SER A 1 102 ? 14.594 11.695 7.309 1 91.81 102 SER A C 1
ATOM 781 O O . SER A 1 102 ? 14.375 12.852 6.949 1 91.81 102 SER A O 1
ATOM 783 N N . SER A 1 103 ? 13.859 10.641 6.996 1 91.69 103 SER A N 1
ATOM 784 C CA . SER A 1 103 ? 12.719 10.867 6.113 1 91.69 103 SER A CA 1
ATOM 785 C C . SER A 1 103 ? 11.68 11.766 6.773 1 91.69 103 SER A C 1
ATOM 787 O O . SER A 1 103 ? 11.016 12.555 6.098 1 91.69 103 SER A O 1
ATOM 789 N N . PHE A 1 104 ? 11.555 11.672 8.078 1 95.44 104 PHE A N 1
ATOM 790 C CA . PHE A 1 104 ? 10.625 12.531 8.797 1 95.44 104 PHE A CA 1
ATOM 791 C C . PHE A 1 104 ? 11.086 13.984 8.742 1 95.44 104 PHE A C 1
ATOM 793 O O . PHE A 1 104 ? 10.297 14.875 8.43 1 95.44 104 PHE A O 1
ATOM 800 N N . LYS A 1 105 ? 12.289 14.188 9.016 1 96.19 105 LYS A N 1
ATOM 801 C CA . LYS A 1 105 ? 12.828 15.539 8.93 1 96.19 105 LYS A CA 1
ATOM 802 C C . LYS A 1 105 ? 12.672 16.109 7.52 1 96.19 105 LYS A C 1
ATOM 804 O O . LYS A 1 105 ? 12.359 17.281 7.348 1 96.19 105 LYS A O 1
ATOM 809 N N . ASN A 1 106 ? 12.859 15.289 6.539 1 95.5 106 ASN A N 1
ATOM 810 C CA . ASN A 1 106 ? 12.703 15.711 5.152 1 95.5 106 ASN A CA 1
ATOM 811 C C . ASN A 1 106 ? 11.258 16.094 4.848 1 95.5 106 ASN A C 1
ATOM 813 O O . ASN A 1 106 ? 11.008 17.031 4.082 1 95.5 106 ASN A O 1
ATOM 817 N N . GLN A 1 107 ? 10.406 15.359 5.414 1 95.5 107 GLN A N 1
ATOM 818 C CA . GLN A 1 107 ? 9 15.695 5.223 1 95.5 107 GLN A CA 1
ATOM 819 C C . GLN A 1 107 ? 8.68 17.078 5.789 1 95.5 107 GLN A C 1
ATOM 821 O O . GLN A 1 107 ? 8.023 17.891 5.133 1 95.5 107 GLN A O 1
ATOM 826 N N . ILE A 1 108 ? 9.141 17.328 6.961 1 97.38 108 ILE A N 1
ATOM 827 C CA . ILE A 1 108 ? 8.953 18.641 7.59 1 97.38 108 ILE A CA 1
ATOM 828 C C . ILE A 1 108 ? 9.602 19.719 6.738 1 97.38 108 ILE A C 1
ATOM 830 O O . ILE A 1 108 ? 8.992 20.75 6.469 1 97.38 108 ILE A O 1
ATOM 834 N N . THR A 1 109 ? 10.812 19.422 6.32 1 98.06 109 THR A N 1
ATOM 835 C CA . THR A 1 109 ? 11.57 20.375 5.508 1 98.06 109 THR A CA 1
ATOM 836 C C . THR A 1 109 ? 10.82 20.703 4.223 1 98.06 109 THR A C 1
ATOM 838 O O . THR A 1 109 ? 10.609 21.891 3.91 1 98.06 109 THR A O 1
ATOM 841 N N . THR A 1 110 ? 10.383 19.734 3.541 1 97.94 110 THR A N 1
ATOM 842 C CA . THR A 1 110 ? 9.703 19.938 2.268 1 97.94 110 THR A CA 1
ATOM 843 C C . THR A 1 110 ? 8.398 20.703 2.469 1 97.94 110 THR A C 1
ATOM 845 O O . THR A 1 110 ? 8.086 21.609 1.697 1 97.94 110 THR A O 1
ATOM 848 N N . GLN A 1 111 ? 7.719 20.344 3.48 1 97.25 111 GLN A N 1
ATOM 849 C CA . GLN A 1 111 ? 6.457 21.016 3.76 1 97.25 111 GLN A CA 1
ATOM 850 C C . GLN A 1 111 ? 6.672 22.5 4.023 1 97.25 111 GLN A C 1
ATOM 852 O O . GLN A 1 111 ? 5.957 23.344 3.477 1 97.25 111 GLN A O 1
ATOM 857 N N . MET A 1 112 ? 7.609 22.812 4.812 1 97.88 112 MET A N 1
ATOM 858 C CA . MET A 1 112 ? 7.859 24.203 5.184 1 97.88 112 MET A CA 1
ATOM 859 C C . MET A 1 112 ? 8.391 25 3.992 1 97.88 112 MET A C 1
ATOM 861 O O . MET A 1 112 ? 7.984 26.141 3.771 1 97.88 112 MET A O 1
ATOM 865 N N . LEU A 1 113 ? 9.242 24.375 3.213 1 98.62 113 LEU A N 1
ATOM 866 C CA . LEU A 1 113 ? 9.742 25.016 2.004 1 98.62 113 LEU A CA 1
ATOM 867 C C . LEU A 1 113 ? 8.625 25.203 0.986 1 98.62 113 LEU A C 1
ATOM 869 O O . LEU A 1 113 ? 8.562 26.234 0.312 1 98.62 113 LEU A O 1
ATOM 873 N N . ALA A 1 114 ? 7.758 24.219 0.878 1 98.5 114 ALA A N 1
ATOM 874 C CA . ALA A 1 114 ? 6.621 24.312 -0.036 1 98.5 114 ALA A CA 1
ATOM 875 C C . ALA A 1 114 ? 5.68 25.438 0.366 1 98.5 114 ALA A C 1
ATOM 877 O O . ALA A 1 114 ? 5.156 26.156 -0.492 1 98.5 114 ALA A O 1
ATOM 878 N N . ASN A 1 115 ? 5.465 25.562 1.643 1 98.06 115 ASN A N 1
ATOM 879 C CA . ASN A 1 115 ? 4.645 26.672 2.125 1 98.06 115 ASN A CA 1
ATOM 880 C C . ASN A 1 115 ? 5.258 28.016 1.771 1 98.06 115 ASN A C 1
ATOM 882 O O . ASN A 1 115 ? 4.547 28.938 1.378 1 98.06 115 ASN A O 1
ATOM 886 N N . ALA A 1 116 ? 6.539 28.109 1.935 1 98.19 116 ALA A N 1
ATOM 887 C CA . ALA A 1 116 ? 7.238 29.328 1.542 1 98.19 116 ALA A CA 1
ATOM 888 C C . ALA A 1 116 ? 7.082 29.594 0.047 1 98.19 116 ALA A C 1
ATOM 890 O O . ALA A 1 116 ? 6.852 30.734 -0.369 1 98.19 116 ALA A O 1
ATOM 891 N N . ALA A 1 117 ? 7.195 28.562 -0.709 1 98.69 117 ALA A N 1
ATOM 892 C CA . ALA A 1 117 ? 7.023 28.672 -2.156 1 98.69 117 ALA A CA 1
ATOM 893 C C . ALA A 1 117 ? 5.609 29.109 -2.51 1 98.69 117 ALA A C 1
ATOM 895 O O . ALA A 1 117 ? 5.414 29.953 -3.391 1 98.69 117 ALA A O 1
ATOM 896 N N . LEU A 1 118 ? 4.641 28.531 -1.844 1 98.81 118 LEU A N 1
ATOM 897 C CA . LEU A 1 118 ? 3.246 28.891 -2.068 1 98.81 118 LEU A CA 1
ATOM 898 C C . LEU A 1 118 ? 3.023 30.391 -1.829 1 98.81 118 LEU A C 1
ATOM 900 O O . LEU A 1 118 ? 2.475 31.078 -2.688 1 98.81 118 LEU A O 1
ATOM 904 N N . LYS A 1 119 ? 3.529 30.891 -0.743 1 98.12 119 LYS A N 1
ATOM 905 C CA . LYS A 1 119 ? 3.346 32.312 -0.388 1 98.12 119 LYS A CA 1
ATOM 906 C C . LYS A 1 119 ? 4.051 33.219 -1.382 1 98.12 119 LYS A C 1
ATOM 908 O O . LYS A 1 119 ? 3.576 34.312 -1.665 1 98.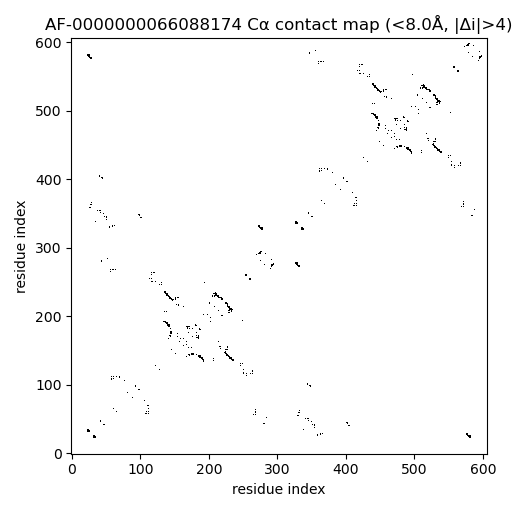12 119 LYS A O 1
ATOM 913 N N . ALA A 1 120 ? 5.098 32.719 -1.895 1 98.19 120 ALA A N 1
ATOM 914 C CA . ALA A 1 120 ? 5.875 33.5 -2.844 1 98.19 120 ALA A CA 1
ATOM 915 C C . ALA A 1 120 ? 5.211 33.531 -4.219 1 98.19 120 ALA A C 1
ATOM 917 O O . ALA A 1 120 ? 5.371 34.469 -4.98 1 98.19 120 ALA A O 1
ATOM 918 N N . ASN A 1 121 ? 4.473 32.5 -4.516 1 98.25 121 ASN A N 1
ATOM 919 C CA . ASN A 1 121 ? 4.035 32.344 -5.898 1 98.25 121 ASN A CA 1
ATOM 920 C C . ASN A 1 121 ? 2.529 32.562 -6.039 1 98.25 121 ASN A C 1
ATOM 922 O O . ASN A 1 121 ? 2.014 32.656 -7.156 1 98.25 121 ASN A O 1
ATOM 926 N N . LYS A 1 122 ? 1.844 32.625 -4.957 1 98.12 122 LYS A N 1
ATOM 927 C CA . LYS A 1 122 ? 0.405 32.875 -4.98 1 98.12 122 LYS A CA 1
ATOM 928 C C . LYS A 1 122 ? -0.014 33.812 -3.852 1 98.12 122 LYS A C 1
ATOM 930 O O . LYS A 1 122 ? 0.005 33.438 -2.68 1 98.12 122 LYS A O 1
ATOM 935 N N . LYS A 1 123 ? -0.54 34.969 -4.215 1 98.12 123 LYS A N 1
ATOM 936 C CA . LYS A 1 123 ? -0.912 35.969 -3.225 1 98.12 123 LYS A CA 1
ATOM 937 C C . LYS A 1 123 ? -2.4 35.906 -2.9 1 98.12 123 LYS A C 1
ATOM 939 O O . LYS A 1 123 ? -3.227 35.688 -3.791 1 98.12 123 LYS A O 1
ATOM 944 N N . VAL A 1 124 ? -2.691 36.125 -1.684 1 98.5 124 VAL A N 1
ATOM 945 C CA . VAL A 1 124 ? -4.078 36.156 -1.228 1 98.5 124 VAL A CA 1
ATOM 946 C C . VAL A 1 124 ? -4.73 37.469 -1.646 1 98.5 124 VAL A C 1
ATOM 948 O O . VAL A 1 124 ? -4.164 38.531 -1.438 1 98.5 124 VAL A O 1
ATOM 951 N N . THR A 1 125 ? -5.926 37.375 -2.211 1 98.19 125 THR A N 1
ATOM 952 C CA . THR A 1 125 ? -6.664 38.531 -2.641 1 98.19 125 THR A CA 1
ATOM 953 C C . THR A 1 125 ? -7.801 38.844 -1.67 1 98.19 125 THR A C 1
ATOM 955 O O . THR A 1 125 ? -8.133 38.031 -0.81 1 98.19 125 THR A O 1
ATOM 958 N N . ASN A 1 126 ? -8.297 40.031 -1.885 1 98.06 126 ASN A N 1
ATOM 959 C CA . ASN A 1 126 ? -9.469 40.375 -1.092 1 98.06 126 ASN A CA 1
ATOM 960 C C . ASN A 1 126 ? -10.641 39.438 -1.383 1 98.06 126 ASN A C 1
ATOM 962 O O . ASN A 1 126 ? -11.43 39.125 -0.488 1 98.06 126 ASN A O 1
ATOM 966 N N . ALA A 1 127 ? -10.695 39.062 -2.568 1 98.38 127 ALA A N 1
ATOM 967 C CA . ALA A 1 127 ? -11.742 38.125 -2.934 1 98.38 127 ALA A CA 1
ATOM 968 C C . ALA A 1 127 ? -11.578 36.812 -2.174 1 98.38 127 ALA A C 1
ATOM 970 O O . ALA A 1 127 ? -12.562 36.219 -1.717 1 98.38 127 ALA A O 1
ATOM 971 N N . ASP A 1 128 ? -10.359 36.312 -2.068 1 98.44 128 ASP A N 1
ATOM 972 C CA . ASP A 1 128 ? -10.078 35.094 -1.288 1 98.44 128 ASP A CA 1
ATOM 973 C C . ASP A 1 128 ? -10.516 35.281 0.165 1 98.44 128 ASP A C 1
ATOM 975 O O . ASP A 1 128 ? -11.117 34.375 0.75 1 98.44 128 ASP A O 1
ATOM 979 N N . LEU A 1 129 ? -10.211 36.375 0.725 1 98.38 129 LEU A N 1
ATOM 980 C CA . LEU A 1 129 ? -10.547 36.656 2.117 1 98.38 129 LEU A CA 1
ATOM 981 C C . LEU A 1 129 ? -12.062 36.719 2.316 1 98.38 129 LEU A C 1
ATOM 983 O O . LEU A 1 129 ? -12.578 36.156 3.291 1 98.38 129 LEU A O 1
ATOM 987 N N . LYS A 1 130 ? -12.781 37.344 1.406 1 98.25 130 LYS A N 1
ATOM 988 C CA . LYS A 1 130 ? -14.242 37.406 1.495 1 98.25 130 LYS A CA 1
ATOM 989 C C . LYS A 1 130 ? -14.875 36.031 1.418 1 98.25 130 LYS A C 1
ATOM 991 O O . LYS A 1 130 ? -15.812 35.719 2.16 1 98.25 130 LYS A O 1
ATOM 996 N N . LYS A 1 131 ? -14.367 35.281 0.551 1 98.06 131 LYS A N 1
ATOM 997 C CA . LYS A 1 131 ? -14.867 33.938 0.425 1 98.06 131 LYS A CA 1
ATOM 998 C C . LYS A 1 131 ? -14.648 33.125 1.716 1 98.06 131 LYS A C 1
ATOM 1000 O O . LYS A 1 131 ? -15.562 32.438 2.188 1 98.06 131 LYS A O 1
ATOM 1005 N N . GLN A 1 132 ? -13.43 33.25 2.266 1 97.94 132 GLN A N 1
ATOM 1006 C CA . GLN A 1 132 ? -13.125 32.531 3.506 1 97.94 132 GLN A CA 1
ATOM 1007 C C . GLN A 1 132 ? -13.953 33.094 4.664 1 97.94 132 GLN A C 1
ATOM 1009 O O . GLN A 1 132 ? -14.367 32.344 5.551 1 97.94 132 GLN A O 1
ATOM 1014 N N . TRP A 1 133 ? -14.219 34.344 4.688 1 98.06 133 TRP A N 1
ATOM 1015 C CA . TRP A 1 133 ? -14.961 35.031 5.75 1 98.06 133 TRP A CA 1
ATOM 1016 C C . TRP A 1 133 ? -16.391 34.469 5.84 1 98.06 133 TRP A C 1
ATOM 1018 O O . TRP A 1 133 ? -16.938 34.375 6.934 1 98.06 133 TRP A O 1
ATOM 1028 N N . LYS A 1 134 ? -16.953 34.062 4.758 1 97.19 134 LYS A N 1
ATOM 1029 C CA . LYS A 1 134 ? -18.344 33.562 4.723 1 97.19 134 LYS A CA 1
ATOM 1030 C C . LYS A 1 134 ? -18.547 32.406 5.684 1 97.19 134 LYS A C 1
ATOM 1032 O O . LYS A 1 134 ? -19.562 32.312 6.367 1 97.19 134 LYS A O 1
ATOM 1037 N N . THR A 1 135 ? -17.578 31.609 5.742 1 95.56 135 THR A N 1
ATOM 1038 C CA . THR A 1 135 ? -17.75 30.406 6.547 1 95.56 135 THR A CA 1
ATOM 1039 C C . THR A 1 135 ? -16.922 30.484 7.828 1 95.56 135 THR A C 1
ATOM 1041 O O . THR A 1 135 ? -16.938 29.562 8.641 1 95.56 135 THR A O 1
ATOM 1044 N N . TYR A 1 136 ? -16.266 31.516 8.023 1 97.44 136 TYR A N 1
ATOM 1045 C CA . TYR A 1 136 ? -15.406 31.703 9.18 1 97.44 136 TYR A CA 1
ATOM 1046 C C . TYR A 1 136 ? -16.219 31.75 10.469 1 97.44 136 TYR A C 1
ATOM 1048 O O . TYR A 1 136 ? -17.25 32.438 10.531 1 97.44 136 TYR A O 1
ATOM 1056 N N . GLU A 1 137 ? -15.797 30.984 11.469 1 97.5 137 GLU A N 1
ATOM 1057 C CA . GLU A 1 137 ? -16.188 31.109 12.867 1 97.5 137 GLU A CA 1
ATOM 1058 C C . GLU A 1 137 ? -14.969 31.125 13.789 1 97.5 137 GLU A C 1
ATOM 1060 O O . GLU A 1 137 ? -14.016 30.375 13.57 1 97.5 137 GLU A O 1
ATOM 1065 N N . PRO A 1 138 ? -14.992 31.969 14.789 1 97 138 PRO A N 1
ATOM 1066 C CA . PRO A 1 138 ? -13.836 32.094 15.688 1 97 138 PRO A CA 1
ATOM 1067 C C . PRO A 1 138 ? -13.648 30.875 16.578 1 97 138 PRO A C 1
ATOM 1069 O O . P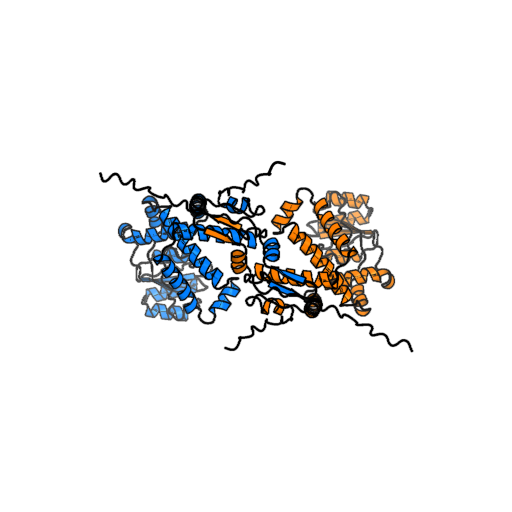RO A 1 138 ? -14.484 29.953 16.578 1 97 138 PRO A O 1
ATOM 1072 N N . LYS A 1 139 ? -12.57 30.828 17.25 1 97.38 139 LYS A N 1
ATOM 1073 C CA . LYS A 1 139 ? -12.344 29.781 18.25 1 97.38 139 LYS A CA 1
ATOM 1074 C C . LYS A 1 139 ? -13.359 29.875 19.375 1 97.38 139 LYS A C 1
ATOM 1076 O O . LYS A 1 139 ? -13.617 30.969 19.906 1 97.38 139 LYS A O 1
ATOM 1081 N N . VAL A 1 140 ? -13.883 28.75 19.656 1 98.31 140 VAL A N 1
ATOM 1082 C CA . VAL A 1 140 ? -14.875 28.688 20.719 1 98.31 140 VAL A CA 1
ATOM 1083 C C . VAL A 1 140 ? -14.516 27.578 21.703 1 98.31 140 VAL A C 1
ATOM 1085 O O . VAL A 1 140 ? -13.711 26.703 21.391 1 98.31 140 VAL A O 1
ATOM 1088 N N . GLU A 1 141 ? -15.039 27.688 22.859 1 97.94 141 GLU A N 1
ATOM 1089 C CA . GLU A 1 141 ? -14.93 26.703 23.922 1 97.94 141 GLU A CA 1
ATOM 1090 C C . GLU A 1 141 ? -16.297 26.203 24.344 1 97.94 141 GLU A C 1
ATOM 1092 O O . GLU A 1 141 ? -17.172 27 24.703 1 97.94 141 GLU A O 1
ATOM 1097 N N . VAL A 1 142 ? -16.422 24.859 24.266 1 98.25 142 VAL A N 1
ATOM 1098 C CA . VAL A 1 142 ? -17.734 24.328 24.562 1 98.25 142 VAL A CA 1
ATOM 1099 C C . VAL A 1 142 ? -17.609 23.141 25.531 1 98.25 142 VAL A C 1
ATOM 1101 O O . VAL A 1 142 ? -16.516 22.609 25.719 1 98.25 142 VAL A O 1
ATOM 1104 N N . GLN A 1 143 ? -18.766 22.875 26.156 1 98.31 143 GLN A N 1
ATOM 1105 C CA . GLN A 1 143 ? -19.062 21.594 26.797 1 98.31 143 GLN A CA 1
ATOM 1106 C C . GLN A 1 143 ? -20.172 20.859 26.078 1 98.31 143 GLN A C 1
ATOM 1108 O O . GLN A 1 143 ? -21.047 21.484 25.469 1 98.31 143 GLN A O 1
ATOM 1113 N N . HIS A 1 144 ? -20.031 19.531 26.109 1 98.69 144 HIS A N 1
ATOM 1114 C CA . HIS A 1 144 ? -21.156 18.812 25.516 1 98.69 144 HIS A CA 1
ATOM 1115 C C . HIS A 1 144 ? -21.469 17.547 26.297 1 98.69 144 HIS A C 1
ATOM 1117 O O . HIS A 1 144 ? -20.625 17.031 27.031 1 98.69 144 HIS A O 1
ATOM 1123 N N . ILE A 1 145 ? -22.656 17.156 26.297 1 98.81 145 ILE A N 1
ATOM 1124 C CA . ILE A 1 145 ? -23.156 15.883 26.812 1 98.81 145 ILE A CA 1
ATOM 1125 C C . ILE A 1 145 ? -23.703 15.031 25.672 1 98.81 145 ILE A C 1
ATOM 1127 O O . ILE A 1 145 ? -24.594 15.469 24.938 1 98.81 145 ILE A O 1
ATOM 1131 N N . LEU A 1 146 ? -23.125 13.875 25.469 1 98.88 146 LEU A N 1
ATOM 1132 C CA . LEU A 1 146 ? -23.547 12.938 24.438 1 98.88 146 LEU A CA 1
ATOM 1133 C C . LEU A 1 146 ? -24.359 11.797 25.047 1 98.88 146 LEU A C 1
ATOM 1135 O O . LEU A 1 146 ? -23.938 11.156 26.016 1 98.88 146 LEU A O 1
ATOM 1139 N N . VAL A 1 147 ? -25.594 11.586 24.5 1 98.75 147 VAL A N 1
ATOM 1140 C CA . VAL A 1 147 ? -26.422 10.492 24.984 1 98.75 147 VAL A CA 1
ATOM 1141 C C . VAL A 1 147 ? -26.969 9.695 23.797 1 98.75 147 VAL A C 1
ATOM 1143 O O . VAL A 1 147 ? -27.016 10.188 22.672 1 98.75 147 VAL A O 1
ATOM 1146 N N . GLU A 1 148 ? -27.344 8.562 24.047 1 98 148 GLU A N 1
ATOM 1147 C CA . GLU A 1 148 ? -27.828 7.66 23 1 98 148 GLU A CA 1
ATOM 1148 C C . GLU A 1 148 ? -29.281 7.969 22.641 1 98 148 GLU A C 1
ATOM 1150 O O . GLU A 1 148 ? -29.672 7.871 21.484 1 98 148 GLU A O 1
ATOM 1155 N N . LYS A 1 149 ? -30.031 8.375 23.625 1 97.75 149 LYS A N 1
ATOM 1156 C CA . LYS A 1 149 ? -31.469 8.531 23.438 1 97.75 149 LYS A CA 1
ATOM 1157 C C . LYS A 1 149 ? -31.859 10.008 23.438 1 97.75 149 LYS A C 1
ATOM 1159 O O . LYS A 1 149 ? -31.359 10.789 24.234 1 97.75 149 LYS A O 1
ATOM 1164 N N . LYS A 1 150 ? -32.781 10.312 22.578 1 98.5 150 LYS A N 1
ATOM 1165 C CA . LYS A 1 150 ? -33.312 11.672 22.5 1 98.5 150 LYS A CA 1
ATOM 1166 C C . LYS A 1 150 ? -33.938 12.094 23.828 1 98.5 150 LYS A C 1
ATOM 1168 O O . LYS A 1 150 ? -33.75 13.227 24.281 1 98.5 150 LYS A O 1
ATOM 1173 N N . ASP A 1 151 ? -34.625 11.188 24.453 1 98.56 151 ASP A N 1
ATOM 1174 C CA . ASP A 1 151 ? -35.312 11.477 25.703 1 98.56 151 ASP A CA 1
ATOM 1175 C C . ASP A 1 151 ? -34.344 11.883 26.797 1 98.56 151 ASP A C 1
ATOM 1177 O O . ASP A 1 151 ? -34.625 12.766 27.609 1 98.56 151 ASP A O 1
ATOM 1181 N N . THR A 1 152 ? -33.25 11.266 26.781 1 98.75 152 THR A N 1
ATOM 1182 C CA . THR A 1 152 ? -32.25 11.602 27.781 1 98.75 152 THR A CA 1
ATOM 1183 C C . THR A 1 152 ? -31.688 13 27.547 1 98.75 152 THR A C 1
ATOM 1185 O O . THR A 1 152 ? -31.469 13.758 28.484 1 98.75 152 THR A O 1
ATOM 1188 N N . ALA A 1 153 ? -31.516 13.328 26.297 1 98.81 153 ALA A N 1
ATOM 1189 C CA . ALA A 1 153 ? -31.062 14.672 25.969 1 98.81 153 ALA A CA 1
ATOM 1190 C C . ALA A 1 153 ? -32.062 15.719 26.422 1 98.81 153 ALA A C 1
ATOM 1192 O O . ALA A 1 153 ? -31.703 16.766 26.953 1 98.81 153 ALA A O 1
ATOM 1193 N N . GLU A 1 154 ? -33.312 15.43 26.219 1 98.62 154 GLU A N 1
ATOM 1194 C CA . GLU A 1 154 ? -34.375 16.344 26.641 1 98.62 154 GLU A CA 1
ATOM 1195 C C . GLU A 1 154 ? -34.375 16.5 28.156 1 98.62 154 GLU A C 1
ATOM 1197 O O . GLU A 1 154 ? -34.656 17.594 28.672 1 98.62 154 GLU A O 1
ATOM 1202 N N . THR A 1 155 ? -34.094 15.461 28.844 1 98.69 155 THR A N 1
ATOM 1203 C CA . THR A 1 155 ? -34 15.523 30.297 1 98.69 155 THR A CA 1
ATOM 1204 C C . THR A 1 155 ? -32.875 16.469 30.703 1 98.69 155 THR A C 1
ATOM 1206 O O . THR A 1 155 ? -33.031 17.312 31.594 1 98.69 155 THR A O 1
ATOM 1209 N N . VAL A 1 156 ? -31.797 16.312 30.047 1 98.69 156 VAL A N 1
ATOM 1210 C CA . VAL A 1 156 ? -30.641 17.172 30.328 1 98.69 156 VAL A CA 1
ATOM 1211 C C . VAL A 1 156 ? -31.016 18.625 30.078 1 98.69 156 VAL A C 1
ATOM 1213 O O . VAL A 1 156 ? -30.734 19.5 30.906 1 98.69 156 VAL A O 1
ATOM 1216 N N . ILE A 1 157 ? -31.656 18.922 28.984 1 98.75 157 ILE A N 1
ATOM 1217 C CA . ILE A 1 157 ? -32.062 20.266 28.609 1 98.75 157 ILE A CA 1
ATOM 1218 C C . ILE A 1 157 ? -33 20.828 29.672 1 98.75 157 ILE A C 1
ATOM 1220 O O . ILE A 1 157 ? -32.906 22 30.047 1 98.75 157 ILE A O 1
ATOM 1224 N N . SER A 1 158 ? -33.875 19.969 30.172 1 98.56 158 SER A N 1
ATOM 1225 C CA . SER A 1 158 ? -34.781 20.375 31.219 1 98.56 158 SER A CA 1
ATOM 1226 C C . SER A 1 158 ? -34.062 20.766 32.5 1 98.56 158 SER A C 1
ATOM 1228 O O . SER A 1 158 ? -34.406 21.734 33.156 1 98.56 158 SER A O 1
ATOM 1230 N N . GLU A 1 159 ? -33.094 20.016 32.75 1 98.31 159 GLU A N 1
ATOM 1231 C CA . GLU A 1 159 ? -32.281 20.297 33.938 1 98.31 159 GLU A CA 1
ATOM 1232 C C . GLU A 1 159 ? -31.516 21.609 33.781 1 98.31 159 GLU A C 1
ATOM 1234 O O . GLU A 1 159 ? -31.344 22.359 34.75 1 98.31 159 GLU A O 1
ATOM 1239 N N . LEU A 1 160 ? -31.141 21.922 32.594 1 98.12 160 LEU A N 1
ATOM 1240 C CA . LEU A 1 160 ? -30.375 23.141 32.344 1 98.12 160 LEU A CA 1
ATOM 1241 C C . LEU A 1 160 ? -31.297 24.359 32.344 1 98.12 160 LEU A C 1
ATOM 1243 O O . LEU A 1 160 ? -30.844 25.469 32.656 1 98.12 160 LEU A O 1
ATOM 1247 N N . LYS A 1 161 ? -32.531 24.188 32.031 1 97.62 161 LYS A N 1
ATOM 1248 C CA . LYS A 1 161 ? -33.5 25.281 32.125 1 97.62 161 LYS A CA 1
ATOM 1249 C C . LYS A 1 161 ? -33.594 25.812 33.562 1 97.62 161 LYS A C 1
ATOM 1251 O O . LYS A 1 161 ? -33.812 27 33.781 1 97.62 161 LYS A O 1
ATOM 1256 N N . LYS A 1 162 ? -33.281 24.891 34.469 1 97.56 162 LYS A N 1
ATOM 1257 C CA . LYS A 1 162 ? -33.312 25.25 35.875 1 97.56 162 LYS A CA 1
ATOM 1258 C C . LYS A 1 162 ? -32 25.875 36.344 1 97.56 162 LYS A C 1
ATOM 1260 O O . LYS A 1 162 ? -32 26.812 37.125 1 97.56 162 LYS A O 1
ATOM 1265 N N . ASP A 1 163 ? -30.969 25.344 35.844 1 97.94 163 ASP A N 1
ATOM 1266 C CA . ASP A 1 163 ? -29.625 25.781 36.25 1 97.94 163 ASP A CA 1
ATOM 1267 C C . ASP A 1 163 ? -28.641 25.578 35.094 1 97.94 163 ASP A C 1
ATOM 1269 O O . ASP A 1 163 ? -28.141 24.484 34.906 1 97.94 163 ASP A O 1
ATOM 1273 N N . ASN A 1 164 ? -28.25 26.594 34.5 1 96.94 164 ASN A N 1
ATOM 1274 C CA . ASN A 1 164 ? -27.344 26.531 33.344 1 96.94 164 ASN A CA 1
ATOM 1275 C C . ASN A 1 164 ? -25.922 26.875 33.75 1 96.94 164 ASN A C 1
ATOM 1277 O O . ASN A 1 164 ? -25.156 27.422 32.938 1 96.94 164 ASN A O 1
ATOM 1281 N N . SER A 1 165 ? -25.547 26.625 34.906 1 95.88 165 SER A N 1
ATOM 1282 C CA . SER A 1 165 ? -24.188 26.891 35.375 1 95.88 165 SER A CA 1
ATOM 1283 C C . SER A 1 165 ? -23.219 25.828 34.875 1 95.88 165 SER A C 1
ATOM 1285 O O . SER A 1 165 ? -23.625 24.703 34.562 1 95.88 165 SER A O 1
ATOM 1287 N N . THR A 1 166 ? -22 26.188 34.781 1 95.12 166 THR A N 1
ATOM 1288 C CA . THR A 1 166 ? -20.953 25.25 34.438 1 95.12 166 THR A CA 1
ATOM 1289 C C . THR A 1 166 ? -20.922 24.078 35.406 1 95.12 166 THR A C 1
ATOM 1291 O O . THR A 1 166 ? -20.703 22.938 35.031 1 95.12 166 THR A O 1
ATOM 1294 N N . LYS A 1 167 ? -21.125 24.375 36.656 1 95.12 167 LYS A N 1
ATOM 1295 C CA . LYS A 1 167 ? -21.125 23.359 37.688 1 95.12 167 LYS A CA 1
ATOM 1296 C C . LYS A 1 167 ? -22.203 22.297 37.438 1 95.12 167 LYS A C 1
ATOM 1298 O O . LYS A 1 167 ? -21.938 21.109 37.469 1 95.12 167 LYS A O 1
ATOM 1303 N N . ASN A 1 168 ? -23.375 22.828 37.188 1 97.62 168 ASN A N 1
ATOM 1304 C CA . ASN A 1 168 ? -24.469 21.891 36.938 1 97.62 168 ASN A CA 1
ATOM 1305 C C . ASN A 1 168 ? -24.219 21.094 35.656 1 97.62 168 ASN A C 1
ATOM 1307 O O . ASN A 1 168 ? -24.484 19.891 35.594 1 97.62 168 ASN A O 1
ATOM 1311 N N . PHE A 1 169 ? -23.703 21.75 34.625 1 98.5 169 PHE A N 1
ATOM 1312 C CA . PHE A 1 169 ? -23.422 21.031 33.375 1 98.5 169 PHE A CA 1
ATOM 1313 C C . PHE A 1 169 ? -22.406 19.922 33.625 1 98.5 169 PHE A C 1
ATOM 1315 O O . PHE A 1 169 ? -22.547 18.828 33.094 1 98.5 169 PHE A O 1
ATOM 1322 N N . THR A 1 170 ? -21.406 20.203 34.375 1 98 170 THR A N 1
ATOM 1323 C CA . THR A 1 170 ? -20.375 19.234 34.719 1 98 170 THR A CA 1
ATOM 1324 C C . THR A 1 170 ? -20.969 18.016 35.406 1 98 170 THR A C 1
ATOM 1326 O O . THR A 1 170 ? -20.656 16.875 35.062 1 98 170 THR A O 1
ATOM 1329 N N . ALA A 1 171 ? -21.875 18.297 36.312 1 98.06 171 ALA A N 1
ATOM 1330 C CA . ALA A 1 171 ? -22.531 17.219 37.031 1 98.06 171 ALA A CA 1
ATOM 1331 C C . ALA A 1 171 ? -23.391 16.359 36.094 1 98.06 171 ALA A C 1
ATOM 1333 O O . ALA A 1 171 ? -23.359 15.133 36.188 1 98.06 171 ALA A O 1
ATOM 1334 N N . LEU A 1 172 ? -24.094 17.047 35.25 1 98.69 172 LEU A N 1
ATOM 1335 C CA . LEU A 1 172 ? -24.953 16.344 34.312 1 98.69 172 LEU A CA 1
ATOM 1336 C C . LEU A 1 172 ? -24.125 15.531 33.312 1 98.69 172 LEU A C 1
ATOM 1338 O O . LEU A 1 172 ? -24.531 14.43 32.938 1 98.69 172 LEU A O 1
ATOM 1342 N N . ALA A 1 173 ? -23 16.078 32.875 1 98.62 173 ALA A N 1
ATOM 1343 C CA . ALA A 1 173 ? -22.109 15.352 31.969 1 98.62 173 ALA A CA 1
ATOM 1344 C C . ALA A 1 173 ? -21.609 14.062 32.594 1 98.62 173 ALA A C 1
ATOM 1346 O O . ALA A 1 173 ? -21.625 13 31.984 1 98.62 173 ALA A O 1
ATOM 1347 N N . LYS A 1 174 ? -21.234 14.102 33.844 1 97.94 174 LYS A N 1
ATOM 1348 C CA . LYS A 1 174 ? -20.75 12.93 34.562 1 97.94 174 LYS A CA 1
ATOM 1349 C C . LYS A 1 174 ? -21.859 11.875 34.688 1 97.94 174 LYS A C 1
ATOM 1351 O O . LYS A 1 174 ? -21.594 10.68 34.562 1 97.94 174 LYS A O 1
ATOM 1356 N N . LYS A 1 175 ? -22.984 12.406 34.812 1 98.06 175 LYS A N 1
ATOM 1357 C CA . LYS A 1 175 ? -24.109 11.516 35.125 1 98.06 175 LYS A CA 1
ATOM 1358 C C . LYS A 1 175 ? -24.641 10.867 33.844 1 98.06 175 LYS A C 1
ATOM 1360 O O . LYS A 1 175 ? -24.938 9.672 33.812 1 98.06 175 LYS A O 1
ATOM 1365 N N . TYR A 1 176 ? -24.703 11.656 32.75 1 98.56 176 TYR A N 1
ATOM 1366 C CA . TYR A 1 176 ? -25.516 11.188 31.641 1 98.56 176 TYR A CA 1
ATOM 1367 C C . TYR A 1 176 ? -24.672 10.898 30.406 1 98.56 176 TYR A C 1
ATOM 1369 O O . TYR A 1 176 ? -25.062 10.109 29.547 1 98.56 176 TYR A O 1
ATOM 1377 N N . SER A 1 177 ? -23.547 11.523 30.25 1 98.75 177 SER A N 1
ATOM 1378 C CA . SER A 1 177 ? -22.812 11.492 28.984 1 98.75 177 SER A CA 1
ATOM 1379 C C . SER A 1 177 ? -22.219 10.117 28.719 1 98.75 177 SER A C 1
ATOM 1381 O O . SER A 1 177 ? -21.688 9.477 29.625 1 98.75 177 SER A O 1
ATOM 1383 N N . THR A 1 178 ? -22.266 9.727 27.484 1 98.19 178 THR A N 1
ATOM 1384 C CA . THR A 1 178 ? -21.672 8.461 27.062 1 98.19 178 THR A CA 1
ATOM 1385 C C . THR A 1 178 ? -20.297 8.688 26.453 1 98.19 178 THR A C 1
ATOM 1387 O O . THR A 1 178 ? -19.609 7.734 26.094 1 98.19 178 THR A O 1
ATOM 1390 N N . ASP A 1 179 ? -19.922 9.977 26.297 1 97.75 179 ASP A N 1
ATOM 1391 C CA . ASP A 1 179 ? -18.578 10.312 25.812 1 97.75 179 ASP A CA 1
ATOM 1392 C C . ASP A 1 179 ? -17.547 10.148 26.922 1 97.75 179 ASP A C 1
ATOM 1394 O O . ASP A 1 179 ? -17.266 11.094 27.672 1 97.75 179 ASP A O 1
ATOM 1398 N N . THR A 1 180 ? -16.891 9.008 26.938 1 96.38 180 THR A N 1
ATOM 1399 C CA . THR A 1 180 ? -15.969 8.68 28.016 1 96.38 180 THR A CA 1
ATOM 1400 C C . THR A 1 180 ? -14.711 9.539 27.938 1 96.38 180 THR A C 1
ATOM 1402 O O . THR A 1 180 ? -13.977 9.664 28.922 1 96.38 180 THR A O 1
ATOM 1405 N N . GLY A 1 181 ? -14.492 10.125 26.844 1 95 181 GLY A N 1
ATOM 1406 C CA . GLY A 1 181 ? -13.312 10.953 26.672 1 95 181 GLY A CA 1
ATOM 1407 C C . GLY A 1 181 ? -13.422 12.305 27.375 1 95 181 GLY A C 1
ATOM 1408 O O . GLY A 1 181 ? -12.414 12.898 27.734 1 95 181 GLY A O 1
ATOM 1409 N N . THR A 1 182 ? -14.648 12.75 27.609 1 97.12 182 THR A N 1
ATOM 1410 C CA . THR A 1 182 ? -14.773 14.117 28.109 1 97.12 182 THR A CA 1
ATOM 1411 C C . THR A 1 182 ? -15.688 14.18 29.328 1 97.12 182 THR A C 1
ATOM 1413 O O . THR A 1 182 ? -15.719 15.18 30.047 1 97.12 182 THR A O 1
ATOM 1416 N N . LYS A 1 183 ? -16.469 13.188 29.594 1 96.94 183 LYS A N 1
ATOM 1417 C CA . LYS A 1 183 ? -17.531 13.273 30.609 1 96.94 183 LYS A CA 1
ATOM 1418 C C . LYS A 1 183 ? -16.953 13.594 31.984 1 96.94 183 LYS A C 1
ATOM 1420 O O . LYS A 1 183 ? -17.609 14.266 32.781 1 96.94 183 LYS A O 1
ATOM 1425 N N . LYS A 1 184 ? -15.789 13.148 32.312 1 95.94 184 LYS A N 1
ATOM 1426 C CA . LYS A 1 184 ? -15.195 13.367 33.625 1 95.94 184 LYS A CA 1
ATOM 1427 C C . LYS A 1 184 ? -14.75 14.82 33.781 1 95.94 184 LYS A C 1
ATOM 1429 O O . LYS A 1 184 ? -14.633 15.312 34.906 1 95.94 184 LYS A O 1
ATOM 1434 N N . ASP A 1 185 ? -14.508 15.438 32.688 1 96.31 185 ASP A N 1
ATOM 1435 C CA . ASP A 1 185 ? -14.102 16.828 32.719 1 96.31 185 ASP A CA 1
ATOM 1436 C C . ASP A 1 185 ? -15.25 17.75 32.312 1 96.31 185 ASP A C 1
ATOM 1438 O O . ASP A 1 185 ? -15.039 18.75 31.625 1 96.31 185 ASP A O 1
ATOM 1442 N N . GLY A 1 186 ? -16.469 17.266 32.562 1 97.44 186 GLY A N 1
ATOM 1443 C CA . GLY A 1 186 ? -17.656 18.094 32.344 1 97.44 186 GLY A CA 1
ATOM 1444 C C . GLY A 1 186 ? -18.016 18.219 30.875 1 97.44 186 GLY A C 1
ATOM 1445 O O . GLY A 1 186 ? -18.672 19.188 30.484 1 97.44 186 GLY A O 1
ATOM 1446 N N . GLY A 1 187 ? -17.422 17.375 30.047 1 98.19 187 GLY A N 1
ATOM 1447 C CA . GLY A 1 187 ? -17.766 17.406 28.641 1 98.19 187 GLY A CA 1
ATOM 1448 C C . GLY A 1 187 ? -17 18.453 27.859 1 98.19 187 GLY A C 1
ATOM 1449 O O . GLY A 1 187 ? -17.359 18.797 26.734 1 98.19 187 GLY A O 1
ATOM 1450 N N . LYS A 1 188 ? -15.961 18.969 28.469 1 98.06 188 LYS A N 1
ATOM 1451 C CA . LYS A 1 188 ? -15.195 20.031 27.828 1 98.06 188 LYS A CA 1
ATOM 1452 C C . LYS A 1 188 ? -14.445 19.531 26.609 1 98.06 188 LYS A C 1
ATOM 1454 O O . LYS A 1 188 ? -13.859 18.453 26.625 1 98.06 188 LYS A O 1
ATOM 1459 N N . LEU A 1 189 ? -14.516 20.297 25.562 1 97.44 189 LEU A N 1
ATOM 1460 C CA . LEU A 1 189 ? -13.758 20 24.344 1 97.44 189 LEU A CA 1
ATOM 1461 C C . LEU A 1 189 ? -12.609 20.984 24.172 1 97.44 189 LEU A C 1
ATOM 1463 O O . LEU A 1 189 ? -12.672 22.125 24.656 1 97.44 189 LEU A O 1
ATOM 1467 N N . PRO A 1 190 ? -11.57 20.547 23.5 1 95.94 190 PRO A N 1
ATOM 1468 C CA . PRO A 1 190 ? -10.578 21.531 23.078 1 95.94 190 PRO A CA 1
ATOM 1469 C C . PRO A 1 190 ? -11.172 22.656 22.219 1 95.94 190 PRO A C 1
ATOM 1471 O O . PRO A 1 190 ? -12.148 22.422 21.5 1 95.94 190 PRO A O 1
ATOM 1474 N N . VAL A 1 191 ? -10.539 23.781 22.359 1 97.69 191 VAL A N 1
ATOM 1475 C CA . VAL A 1 191 ? -11 24.938 21.578 1 97.69 191 VAL A CA 1
ATOM 1476 C C . VAL A 1 191 ? -10.938 24.609 20.094 1 97.69 191 VAL A C 1
ATOM 1478 O O . VAL A 1 191 ? -10.023 23.906 19.641 1 97.69 191 VAL A O 1
ATOM 1481 N N . PHE A 1 192 ? -11.961 25.109 19.375 1 97.75 192 PHE A N 1
ATOM 1482 C CA . PHE A 1 192 ? -11.977 24.844 17.938 1 97.75 192 PHE A CA 1
ATOM 1483 C C . PHE A 1 192 ? -12.609 26.016 17.188 1 97.75 192 PHE A C 1
ATOM 1485 O O . PHE A 1 192 ? -13.289 26.844 17.781 1 97.75 192 PHE A O 1
ATOM 1492 N N . ASP A 1 193 ? -12.289 26.078 15.914 1 97.44 193 ASP A N 1
ATOM 1493 C CA . ASP A 1 193 ? -12.906 27.062 15.023 1 97.44 193 ASP A CA 1
ATOM 1494 C C . ASP A 1 193 ? -13.492 26.375 13.789 1 97.44 193 ASP A C 1
ATOM 1496 O O . ASP A 1 193 ? -13.68 25.156 13.766 1 97.44 193 ASP A O 1
ATOM 1500 N N . SER A 1 194 ? -13.891 27.172 12.828 1 96.94 194 SER A N 1
ATOM 1501 C CA . SER A 1 194 ? -14.602 26.672 11.656 1 96.94 194 SER A CA 1
ATOM 1502 C C . SER A 1 194 ? -13.703 25.766 10.82 1 96.94 194 SER A C 1
ATOM 1504 O O . SER A 1 194 ? -14.188 25.016 9.969 1 96.94 194 SER A O 1
ATOM 1506 N N . THR A 1 195 ? -12.422 25.719 11.086 1 96 195 THR A N 1
ATOM 1507 C CA . THR A 1 195 ? -11.516 24.922 10.273 1 96 195 THR A CA 1
ATOM 1508 C C . THR A 1 195 ? -11.398 23.5 10.844 1 96 195 THR A C 1
ATOM 1510 O O . THR A 1 195 ? -10.781 22.625 10.227 1 96 195 THR A O 1
ATOM 1513 N N . ASP A 1 196 ? -12.023 23.266 11.977 1 96.25 196 ASP A N 1
ATOM 1514 C CA . ASP A 1 196 ? -11.969 21.938 12.586 1 96.25 196 ASP A CA 1
ATOM 1515 C C . ASP A 1 196 ? -12.609 20.891 11.68 1 96.25 196 ASP A C 1
ATOM 1517 O O . ASP A 1 196 ? -13.688 21.109 11.125 1 96.25 196 ASP A O 1
ATOM 1521 N N . THR A 1 197 ? -11.883 19.75 11.523 1 94.62 197 THR A N 1
ATOM 1522 C CA . THR A 1 197 ? -12.414 18.688 10.688 1 94.62 197 THR A CA 1
ATOM 1523 C C . THR A 1 197 ? -12.719 17.453 11.531 1 94.62 197 THR A C 1
ATOM 1525 O O . THR A 1 197 ? -13.172 16.422 11 1 94.62 197 THR A O 1
ATOM 1528 N N . SER A 1 198 ? -12.5 17.453 12.789 1 94.38 198 SER A N 1
ATOM 1529 C CA . SER A 1 198 ? -12.641 16.281 13.648 1 94.38 198 SER A CA 1
ATOM 1530 C C . SER A 1 198 ? -14.047 16.172 14.219 1 94.38 198 SER A C 1
ATOM 1532 O O . SER A 1 198 ? -14.5 15.094 14.594 1 94.38 198 SER A O 1
ATOM 1534 N N . LEU A 1 199 ? -14.672 17.297 14.25 1 96.38 199 LEU A N 1
ATOM 1535 C CA . LEU A 1 199 ? -16.016 17.312 14.836 1 96.38 199 LEU A CA 1
ATOM 1536 C C . LEU A 1 199 ? -17.078 17.172 13.75 1 96.38 199 LEU A C 1
ATOM 1538 O O . LEU A 1 199 ? -16.891 17.625 12.625 1 96.38 199 LEU A O 1
ATOM 1542 N N . ASP A 1 200 ? -18.203 16.562 14.203 1 97.12 200 ASP A N 1
ATOM 1543 C CA . ASP A 1 200 ? -19.344 16.438 13.312 1 97.12 200 ASP A CA 1
ATOM 1544 C C . ASP A 1 200 ? -19.844 17.797 12.844 1 97.12 200 ASP A C 1
ATOM 1546 O O . ASP A 1 200 ? -19.984 18.719 13.641 1 97.12 200 ASP A O 1
ATOM 1550 N N . PRO A 1 201 ? -20.156 17.859 11.539 1 97.12 201 PRO A N 1
ATOM 1551 C CA . PRO A 1 201 ? -20.578 19.156 11.016 1 97.12 201 PRO A CA 1
ATOM 1552 C C . PRO A 1 201 ? -21.859 19.672 11.68 1 97.12 201 PRO A C 1
ATOM 1554 O O . PRO A 1 201 ? -22 20.875 11.898 1 97.12 201 PRO A O 1
ATOM 1557 N N . THR A 1 202 ? -22.766 18.844 11.945 1 98.25 202 THR A N 1
ATOM 1558 C CA . THR A 1 202 ? -24 19.234 12.609 1 98.25 202 THR A CA 1
ATOM 1559 C C . THR A 1 202 ? -23.703 19.766 14.016 1 98.25 202 THR A C 1
ATOM 1561 O O . THR A 1 202 ? -24.297 20.766 14.453 1 98.25 202 THR A O 1
ATOM 1564 N N . PHE A 1 203 ? -22.828 19.141 14.672 1 98.5 203 PHE A N 1
ATOM 1565 C CA . PHE A 1 203 ? -22.391 19.578 15.992 1 98.5 203 PHE A CA 1
ATOM 1566 C C . PHE A 1 203 ? -21.812 21 15.922 1 98.5 203 PHE A C 1
ATOM 1568 O O . PHE A 1 203 ? -22.203 21.875 16.703 1 98.5 203 PHE A O 1
ATOM 1575 N N . LYS A 1 204 ? -20.922 21.219 14.969 1 98.31 204 LYS A N 1
ATOM 1576 C CA . LYS A 1 204 ? -20.25 22.516 14.836 1 98.31 204 LYS A CA 1
ATOM 1577 C C . LYS A 1 204 ? -21.25 23.625 14.516 1 98.31 204 LYS A C 1
ATOM 1579 O O . LYS A 1 204 ? -21.188 24.703 15.094 1 98.31 204 LYS A O 1
ATOM 1584 N N . THR A 1 205 ? -22.141 23.359 13.633 1 97.81 205 THR A N 1
ATOM 1585 C CA . THR A 1 205 ? -23.156 24.344 13.25 1 97.81 205 THR A CA 1
ATOM 1586 C C . THR A 1 205 ? -23.984 24.766 14.453 1 97.81 205 THR A C 1
ATOM 1588 O O . THR A 1 205 ? -24.219 25.969 14.672 1 97.81 205 THR A O 1
ATOM 1591 N N . ALA A 1 206 ? -24.375 23.812 15.227 1 98.56 206 ALA A N 1
ATOM 1592 C CA . ALA A 1 206 ? -25.156 24.109 16.422 1 98.56 206 ALA A CA 1
ATOM 1593 C C . ALA A 1 206 ? -24.344 24.906 17.438 1 98.56 206 ALA A C 1
ATOM 1595 O O . ALA A 1 206 ? -24.844 25.859 18.047 1 98.56 206 ALA A O 1
ATOM 1596 N N . ALA A 1 207 ? -23.125 24.562 17.562 1 98.62 207 ALA A N 1
ATOM 1597 C CA . ALA A 1 207 ? -22.25 25.234 18.531 1 98.62 207 ALA A CA 1
ATOM 1598 C C . ALA A 1 207 ? -22.062 26.703 18.141 1 98.62 207 ALA A C 1
ATOM 1600 O O . ALA A 1 207 ? -22.203 27.594 18.984 1 98.62 207 ALA A O 1
ATOM 1601 N N . PHE A 1 208 ? -21.812 26.953 16.906 1 98.31 208 PHE A N 1
ATOM 1602 C CA . PHE A 1 208 ? -21.453 28.297 16.469 1 98.31 208 PHE A CA 1
ATOM 1603 C C . PHE A 1 208 ? -22.656 29.234 16.562 1 98.31 208 PHE A C 1
ATOM 1605 O O . PHE A 1 208 ? -22.484 30.453 16.531 1 98.31 208 PHE A O 1
ATOM 1612 N N . LYS A 1 209 ? -23.828 28.703 16.703 1 97.75 209 LYS A N 1
ATOM 1613 C CA . LYS A 1 209 ? -25.047 29.516 16.812 1 97.75 209 LYS A CA 1
ATOM 1614 C C . LYS A 1 209 ? -25.234 30.016 18.25 1 97.75 209 LYS A C 1
ATOM 1616 O O . LYS A 1 209 ? -26.031 30.922 18.484 1 97.75 209 LYS A O 1
ATOM 1621 N N . LEU A 1 210 ? -24.469 29.422 19.109 1 98.56 210 LEU A N 1
ATOM 1622 C CA . LEU A 1 210 ? -24.656 29.719 20.531 1 98.56 210 LEU A CA 1
ATOM 1623 C C . LEU A 1 210 ? -23.812 30.938 20.922 1 98.56 210 LEU A C 1
ATOM 1625 O O . LEU A 1 210 ? -22.656 31.062 20.5 1 98.56 210 LEU A O 1
ATOM 1629 N N . LYS A 1 211 ? -24.391 31.797 21.75 1 98 211 LYS A N 1
ATOM 1630 C CA . LYS A 1 211 ? -23.625 32.844 22.438 1 98 211 LYS A CA 1
ATOM 1631 C C . LYS A 1 211 ? -23.047 32.312 23.734 1 98 211 LYS A C 1
ATOM 1633 O O . LYS A 1 211 ? -23.453 31.25 24.234 1 98 211 LYS A O 1
ATOM 1638 N N . THR A 1 212 ? -22.078 33.062 24.203 1 98.25 212 THR A N 1
ATOM 1639 C CA . THR A 1 212 ? -21.469 32.688 25.484 1 98.25 212 THR A CA 1
ATOM 1640 C C . THR A 1 212 ? -22.547 32.469 26.531 1 98.25 212 THR A C 1
ATOM 1642 O O . THR A 1 212 ? -23.469 33.25 26.672 1 98.25 212 THR A O 1
ATOM 1645 N N . ASN A 1 213 ? -22.484 31.312 27.156 1 97.81 213 ASN A N 1
ATOM 1646 C CA . ASN A 1 213 ? -23.344 30.875 28.25 1 97.81 213 ASN A CA 1
ATOM 1647 C C . ASN A 1 213 ? -24.703 30.422 27.75 1 97.81 213 ASN A C 1
ATOM 1649 O O . ASN A 1 213 ? -25.625 30.203 28.547 1 97.81 213 ASN A O 1
ATOM 1653 N N . GLU A 1 214 ? -24.875 30.266 26.469 1 98.31 214 GLU A N 1
ATOM 1654 C CA . GLU A 1 214 ? -26.078 29.641 25.938 1 98.31 214 GLU A CA 1
ATOM 1655 C C . GLU A 1 214 ? -25.891 28.141 25.75 1 98.31 214 GLU A C 1
ATOM 1657 O O . GLU A 1 214 ? -24.766 27.641 25.812 1 98.31 214 GLU A O 1
ATOM 1662 N N . TYR A 1 215 ? -26.953 27.469 25.625 1 98.75 215 TYR A N 1
ATOM 1663 C CA . TYR A 1 215 ? -26.938 26.031 25.375 1 98.75 215 TYR A CA 1
ATOM 1664 C C . TYR A 1 215 ? -28 25.625 24.344 1 98.75 215 TYR A C 1
ATOM 1666 O O . TYR A 1 215 ? -28.891 26.422 24.047 1 98.75 215 TYR A O 1
ATOM 1674 N N . THR A 1 216 ? -27.797 24.531 23.781 1 98.75 216 THR A N 1
ATOM 1675 C CA . THR A 1 216 ? -28.797 24.062 22.828 1 98.75 216 THR A CA 1
ATOM 1676 C C . THR A 1 216 ? -30.094 23.688 23.547 1 98.75 216 THR A C 1
ATOM 1678 O O . THR A 1 216 ? -30.078 22.891 24.484 1 98.75 216 THR A O 1
ATOM 1681 N N . THR A 1 217 ? -31.188 24.172 23.031 1 98.44 217 THR A N 1
ATOM 1682 C CA . THR A 1 217 ? -32.469 23.922 23.656 1 98.44 217 THR A CA 1
ATOM 1683 C C . THR A 1 217 ? -33.219 22.781 22.953 1 98.44 217 THR A C 1
ATOM 1685 O O . THR A 1 217 ? -34.344 22.438 23.312 1 98.44 217 THR A O 1
ATOM 1688 N N . THR A 1 218 ? -32.656 22.281 21.906 1 98.44 218 THR A N 1
ATOM 1689 C CA . THR A 1 218 ? -33.062 21.047 21.25 1 98.44 218 THR A CA 1
ATOM 1690 C C . THR A 1 218 ? -31.875 20.094 21.078 1 98.44 218 THR A C 1
ATOM 1692 O O . THR A 1 218 ? -30.75 20.531 20.859 1 98.44 218 THR A O 1
ATOM 1695 N N . PRO A 1 219 ? -32.156 18.828 21.25 1 98.81 219 PRO A N 1
ATOM 1696 C CA . PRO A 1 219 ? -31.047 17.891 21.047 1 98.81 219 PRO A CA 1
ATOM 1697 C C . PRO A 1 219 ? -30.438 17.984 19.656 1 98.81 219 PRO A C 1
ATOM 1699 O O . PRO A 1 219 ? -31.172 18.156 18.672 1 98.81 219 PRO A O 1
ATOM 1702 N N . VAL A 1 220 ? -29.156 17.953 19.562 1 98.81 220 VAL A N 1
ATOM 1703 C CA . VAL A 1 220 ? -28.453 17.984 18.281 1 98.81 220 VAL A CA 1
ATOM 1704 C C . VAL A 1 220 ? -28.109 16.562 17.859 1 98.81 220 VAL A C 1
ATOM 1706 O O . VAL A 1 220 ? -27.234 15.914 18.469 1 98.81 220 VAL A O 1
ATOM 1709 N N . LYS A 1 221 ? -28.656 16.062 16.844 1 98.62 221 LYS A N 1
ATOM 1710 C CA . LYS A 1 221 ? -28.484 14.68 16.406 1 98.62 221 LYS A CA 1
ATOM 1711 C C . LYS A 1 221 ? -27.281 14.555 15.469 1 98.62 221 LYS A C 1
ATOM 1713 O O . LYS A 1 221 ? -27.141 15.328 14.516 1 98.62 221 LYS A O 1
ATOM 1718 N N . THR A 1 222 ? -26.375 13.617 15.82 1 98.06 222 THR A N 1
ATOM 1719 C CA . THR A 1 222 ? -25.281 13.227 14.953 1 98.06 222 THR A CA 1
ATOM 1720 C C . THR A 1 222 ? -25.203 11.703 14.836 1 98.06 222 THR A C 1
ATOM 1722 O O . THR A 1 222 ? -26.062 10.992 15.359 1 98.06 222 THR A O 1
ATOM 1725 N N . SER A 1 223 ? -24.219 11.188 14.125 1 96.44 223 SER A N 1
ATOM 1726 C CA . SER A 1 223 ? -24.047 9.742 13.969 1 96.44 223 SER A CA 1
ATOM 1727 C C . SER A 1 223 ? -23.688 9.078 15.289 1 96.44 223 SER A C 1
ATOM 1729 O O . SER A 1 223 ? -23.844 7.867 15.445 1 96.44 223 SER A O 1
ATOM 1731 N N . TYR A 1 224 ? -23.391 9.883 16.266 1 97.38 224 TYR A N 1
ATOM 1732 C CA . TYR A 1 224 ? -22.906 9.352 17.531 1 97.38 224 TYR A CA 1
ATOM 1733 C C . TYR A 1 224 ? -24.047 9.305 18.562 1 97.38 224 TYR A C 1
ATOM 1735 O O . TYR A 1 224 ? -23.906 8.672 19.609 1 97.38 224 TYR A O 1
ATOM 1743 N N . GLY A 1 225 ? -25.078 10.055 18.188 1 98.31 225 GLY A N 1
ATOM 1744 C CA . GLY A 1 225 ? -26.203 10.18 19.109 1 98.31 225 GLY A CA 1
ATOM 1745 C C . GLY A 1 225 ? -26.766 11.586 19.188 1 98.31 225 GLY A C 1
ATOM 1746 O O . GLY A 1 225 ? -26.922 12.25 18.156 1 98.31 225 GLY A O 1
ATOM 1747 N N . TYR A 1 226 ? -27.125 11.906 20.453 1 98.81 226 TYR A N 1
ATOM 1748 C CA . TYR A 1 226 ? -27.703 13.227 20.672 1 98.81 226 TYR A CA 1
ATOM 1749 C C . TYR A 1 226 ? -26.828 14.062 21.594 1 98.81 226 TYR A C 1
ATOM 1751 O O . TYR A 1 226 ? -26.453 13.609 22.672 1 98.81 226 TYR A O 1
ATOM 1759 N N . HIS A 1 227 ? -26.547 15.281 21.109 1 98.88 227 HIS A N 1
ATOM 1760 C CA . HIS A 1 227 ? -25.703 16.188 21.891 1 98.88 227 HIS A CA 1
ATOM 1761 C C . HIS A 1 227 ? -26.531 17.297 22.516 1 98.88 227 HIS A C 1
ATOM 1763 O O . HIS A 1 227 ? -27.5 17.797 21.922 1 98.88 227 HIS A O 1
ATOM 1769 N N . VAL A 1 228 ? -26.156 17.656 23.734 1 98.94 228 VAL A N 1
ATOM 1770 C CA . VAL A 1 228 ? -26.469 18.938 24.344 1 98.94 228 VAL A CA 1
ATOM 1771 C C . VAL A 1 228 ? -25.203 19.766 24.5 1 98.94 228 VAL A C 1
ATOM 1773 O O . VAL A 1 228 ? -24.234 19.312 25.109 1 98.94 228 VAL A O 1
ATOM 1776 N N . ILE A 1 229 ? -25.219 20.938 23.859 1 98.88 229 ILE A N 1
ATOM 1777 C CA . ILE A 1 229 ? -24.016 21.734 23.797 1 98.88 229 ILE A CA 1
ATOM 1778 C C . ILE A 1 229 ? -24.203 23.016 24.625 1 98.88 229 ILE A C 1
ATOM 1780 O O . ILE A 1 229 ? -25.234 23.672 24.531 1 98.88 229 ILE A O 1
ATOM 1784 N N . ARG A 1 230 ? -23.25 23.328 25.422 1 98.75 230 ARG A N 1
ATOM 1785 C CA . ARG A 1 230 ? -23.203 24.594 26.156 1 98.75 230 ARG A CA 1
ATOM 1786 C C . ARG A 1 230 ? -21.953 25.391 25.766 1 98.75 230 ARG A C 1
ATOM 1788 O O . ARG A 1 230 ? -20.844 24.859 25.781 1 98.75 230 ARG A O 1
ATOM 1795 N N . MET A 1 231 ? -22.188 26.656 25.469 1 98.69 231 MET A N 1
ATOM 1796 C CA . MET A 1 231 ? -21.094 27.531 25.094 1 98.69 231 MET A CA 1
ATOM 1797 C C . MET A 1 231 ? -20.453 28.156 26.328 1 98.69 231 MET A C 1
ATOM 1799 O O . MET A 1 231 ? -21.125 28.828 27.109 1 98.69 231 MET A O 1
ATOM 1803 N N . ILE A 1 232 ? -19.172 27.906 26.422 1 97.81 232 ILE A N 1
ATOM 1804 C CA . ILE A 1 232 ? -18.406 28.531 27.5 1 97.81 232 ILE A CA 1
ATOM 1805 C C . ILE A 1 232 ? -17.922 29.906 27.062 1 97.81 232 ILE A C 1
ATOM 1807 O O . ILE A 1 232 ? -18.094 30.891 27.797 1 97.81 232 ILE A O 1
ATOM 1811 N N . LYS A 1 233 ? -17.391 29.891 25.875 1 98.19 233 LYS A N 1
ATOM 1812 C CA . LYS A 1 233 ? -16.875 31.156 25.375 1 98.19 233 LYS A CA 1
ATOM 1813 C C . LYS A 1 233 ? -17 31.25 23.859 1 98.19 233 LYS A C 1
ATOM 1815 O O . LYS A 1 233 ? -16.5 30.375 23.141 1 98.19 233 LYS A O 1
ATOM 1820 N N . ASN A 1 234 ? -17.688 32.25 23.391 1 98.31 234 ASN A N 1
ATOM 1821 C CA . ASN A 1 234 ? -17.781 32.656 21.984 1 98.31 234 ASN A CA 1
ATOM 1822 C C . ASN A 1 234 ? -17.547 34.156 21.828 1 98.31 234 ASN A C 1
ATOM 1824 O O . ASN A 1 234 ? -18.375 34.969 22.219 1 98.31 234 ASN A O 1
ATOM 1828 N N . PRO A 1 235 ? -16.422 34.531 21.25 1 97.25 235 PRO A N 1
ATOM 1829 C CA . PRO A 1 235 ? -16.125 35.938 21.125 1 97.25 235 PRO A CA 1
ATOM 1830 C C . PRO A 1 235 ? -16.953 36.625 20.047 1 97.25 235 PRO A C 1
ATOM 1832 O O . PRO A 1 235 ? -16.953 37.875 19.938 1 97.25 235 PRO A O 1
ATOM 1835 N N . GLY A 1 236 ? -17.719 35.844 19.266 1 96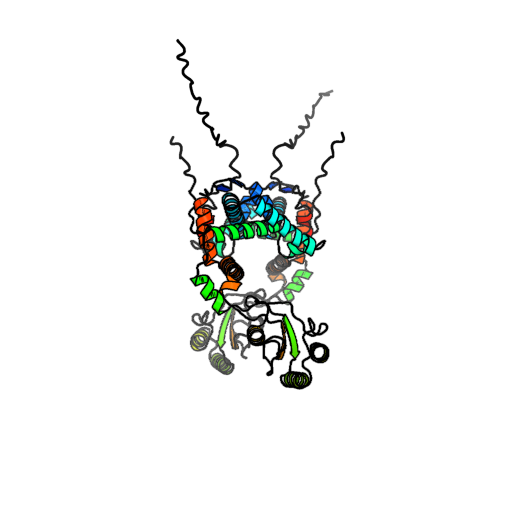.69 236 GLY A N 1
ATOM 1836 C CA . GLY A 1 236 ? -18.438 36.406 18.141 1 96.69 236 GLY A CA 1
ATOM 1837 C C . GLY A 1 236 ? -17.578 36.562 16.891 1 96.69 236 GLY A C 1
ATOM 1838 O O . GLY A 1 236 ? -16.359 36.688 16.984 1 96.69 236 GLY A O 1
ATOM 1839 N N . LYS A 1 237 ? -18.219 36.531 15.742 1 95.69 237 LYS A N 1
ATOM 1840 C CA . LYS A 1 237 ? -17.5 36.594 14.469 1 95.69 237 LYS A CA 1
ATOM 1841 C C . LYS A 1 237 ? -16.797 37.938 14.273 1 95.69 237 LYS A C 1
ATOM 1843 O O . LYS A 1 237 ? -15.695 37.969 13.734 1 95.69 237 LYS A O 1
ATOM 1848 N N . GLY A 1 238 ? -17.406 38.938 14.75 1 95.25 238 GLY A N 1
ATOM 1849 C CA . GLY A 1 238 ? -16.812 40.281 14.625 1 95.25 238 GLY A CA 1
ATOM 1850 C C . GLY A 1 238 ? -16.781 40.781 13.195 1 95.25 238 GLY A C 1
ATOM 1851 O O . GLY A 1 238 ? -17.703 40.531 12.422 1 95.25 238 GLY A O 1
ATOM 1852 N N . LYS A 1 239 ? -15.695 41.656 12.961 1 96.94 239 LYS A N 1
ATOM 1853 C CA . LYS A 1 239 ? -15.516 42.25 11.633 1 96.94 239 LYS A CA 1
ATOM 1854 C C . LYS A 1 239 ? -14.367 41.562 10.891 1 96.94 239 LYS A C 1
ATOM 1856 O O . LYS A 1 239 ? -13.359 41.219 11.492 1 96.94 239 LYS A O 1
ATOM 1861 N N . MET A 1 240 ? -14.609 41.438 9.648 1 97.62 240 MET A N 1
ATOM 1862 C CA . MET A 1 240 ? -13.594 40.781 8.82 1 97.62 240 MET A CA 1
ATOM 1863 C C . MET A 1 240 ? -12.234 41.469 8.992 1 97.62 240 MET A C 1
ATOM 1865 O O . MET A 1 240 ? -11.203 40.781 9.07 1 97.62 240 MET A O 1
ATOM 1869 N N . ALA A 1 241 ? -12.188 42.75 9.086 1 97.06 241 ALA A N 1
ATOM 1870 C CA . ALA A 1 241 ? -10.969 43.562 9.148 1 97.06 241 ALA A CA 1
ATOM 1871 C C . ALA A 1 241 ? -10.109 43.156 10.352 1 97.06 241 ALA A C 1
ATOM 1873 O O . ALA A 1 241 ? -8.883 43.25 10.305 1 97.06 241 ALA A O 1
ATOM 1874 N N . ASP A 1 242 ? -10.766 42.625 11.367 1 96.94 242 ASP A N 1
ATOM 1875 C CA . ASP A 1 242 ? -10.062 42.25 12.602 1 96.94 242 ASP A CA 1
ATOM 1876 C C . ASP A 1 242 ? -9.445 40.875 12.5 1 96.94 242 ASP A C 1
ATOM 1878 O O . ASP A 1 242 ? -8.719 40.438 13.398 1 96.94 242 ASP A O 1
ATOM 1882 N N . HIS A 1 243 ? -9.75 40.25 11.398 1 97.38 243 HIS A N 1
ATOM 1883 C CA . HIS A 1 243 ? -9.328 38.844 11.289 1 97.38 243 HIS A CA 1
ATOM 1884 C C . HIS A 1 243 ? -8.531 38.625 10.008 1 97.38 243 HIS A C 1
ATOM 1886 O O . HIS A 1 243 ? -8.414 37.469 9.547 1 97.38 243 HIS A O 1
ATOM 1892 N N . LYS A 1 244 ? -7.922 39.562 9.484 1 97.19 244 LYS A N 1
ATOM 1893 C CA . LYS A 1 244 ? -7.254 39.469 8.188 1 97.19 244 LYS A CA 1
ATOM 1894 C C . LYS A 1 244 ? -6.102 38.469 8.242 1 97.19 244 LYS A C 1
ATOM 1896 O O . LYS A 1 244 ? -5.957 37.625 7.348 1 97.19 244 LYS A O 1
ATOM 1901 N N . LYS A 1 245 ? -5.297 38.594 9.219 1 97.19 245 LYS A N 1
ATOM 1902 C CA . LYS A 1 245 ? -4.164 37.688 9.344 1 97.19 245 LYS A CA 1
ATOM 1903 C C . LYS A 1 245 ? -4.625 36.25 9.477 1 97.19 245 LYS A C 1
ATOM 1905 O O . LYS A 1 245 ? -4.109 35.344 8.805 1 97.19 245 LYS A O 1
ATOM 1910 N N . THR A 1 246 ? -5.566 36.031 10.328 1 97.5 246 THR A N 1
ATOM 1911 C CA . THR A 1 246 ? -6.098 34.688 10.555 1 97.5 246 THR A CA 1
ATOM 1912 C C . THR A 1 246 ? -6.703 34.125 9.273 1 97.5 246 THR A C 1
ATOM 1914 O O . THR A 1 246 ? -6.457 32.969 8.922 1 97.5 246 THR A O 1
ATOM 1917 N N . LEU A 1 247 ? -7.457 34.938 8.617 1 98.25 247 LEU A N 1
ATOM 1918 C CA . LEU A 1 247 ? -8.078 34.531 7.363 1 98.25 247 LEU A CA 1
ATOM 1919 C C . LEU A 1 247 ? -7.023 34.188 6.312 1 98.25 247 LEU A C 1
ATOM 1921 O O . LEU A 1 247 ? -7.141 33.219 5.59 1 98.25 247 LEU A O 1
ATOM 1925 N N . THR A 1 248 ? -6.031 35.031 6.312 1 98.38 248 THR A N 1
ATOM 1926 C CA . THR A 1 248 ? -4.941 34.812 5.379 1 98.38 248 THR A CA 1
ATOM 1927 C C . THR A 1 248 ? -4.273 33.469 5.648 1 98.38 248 THR A C 1
ATOM 1929 O O . THR A 1 248 ? -4.055 32.656 4.727 1 98.38 248 THR A O 1
ATOM 1932 N N . ASP A 1 249 ? -4.016 33.188 6.844 1 97.44 249 ASP A N 1
ATOM 1933 C CA . ASP A 1 249 ? -3.393 31.938 7.234 1 97.44 249 ASP A CA 1
ATOM 1934 C C . ASP A 1 249 ? -4.281 30.75 6.871 1 97.44 249 ASP A C 1
ATOM 1936 O O . ASP A 1 249 ? -3.791 29.703 6.418 1 97.44 249 ASP A O 1
ATOM 1940 N N . GLN A 1 250 ? -5.516 30.891 7.039 1 97.38 250 GLN A N 1
ATOM 1941 C CA . GLN A 1 250 ? -6.453 29.812 6.73 1 97.38 250 GLN A CA 1
ATOM 1942 C C . GLN A 1 250 ? -6.508 29.547 5.227 1 97.38 250 GLN A C 1
ATOM 1944 O O . GLN A 1 250 ? -6.594 28.391 4.797 1 97.38 250 GLN A O 1
ATOM 1949 N N . VAL A 1 251 ? -6.488 30.625 4.465 1 98.25 251 VAL A N 1
ATOM 1950 C CA . VAL A 1 251 ? -6.496 30.5 3.01 1 98.25 251 VAL A CA 1
ATOM 1951 C C . VAL A 1 251 ? -5.242 29.75 2.555 1 98.25 251 VAL A C 1
ATOM 1953 O O . VAL A 1 251 ? -5.332 28.797 1.775 1 98.25 251 VAL A O 1
ATOM 1956 N N . TYR A 1 252 ? -4.129 30.078 3.1 1 98.44 252 TYR A N 1
ATOM 1957 C CA . TYR A 1 252 ? -2.887 29.406 2.736 1 98.44 252 TYR A CA 1
ATOM 1958 C C . TYR A 1 252 ? -2.904 27.938 3.18 1 98.44 252 TYR A C 1
ATOM 1960 O O . TYR A 1 252 ? -2.404 27.062 2.471 1 98.44 252 TYR A O 1
ATOM 1968 N N . ALA A 1 253 ? -3.461 27.734 4.301 1 97 253 ALA A N 1
ATOM 1969 C CA . ALA A 1 253 ? -3.561 26.359 4.777 1 97 253 ALA A CA 1
ATOM 1970 C C . ALA A 1 253 ? -4.422 25.516 3.846 1 97 253 ALA A C 1
ATOM 1972 O O . ALA A 1 253 ? -4.082 24.359 3.543 1 97 253 ALA A O 1
ATOM 1973 N N . LYS A 1 254 ? -5.445 26.078 3.428 1 96.44 254 LYS A N 1
ATOM 1974 C CA . LYS A 1 254 ? -6.316 25.391 2.477 1 96.44 254 LYS A CA 1
ATOM 1975 C C . LYS A 1 254 ? -5.59 25.125 1.162 1 96.44 254 LYS A C 1
ATOM 1977 O O . LYS A 1 254 ? -5.668 24.016 0.621 1 96.44 254 LYS A O 1
ATOM 1982 N N . TRP A 1 255 ? -4.887 26.125 0.687 1 98.12 255 TRP A N 1
ATOM 1983 C CA . TRP A 1 255 ? -4.152 26 -0.567 1 98.12 255 TRP A CA 1
ATOM 1984 C C . TRP A 1 255 ? -3.039 24.969 -0.441 1 98.12 255 TRP A C 1
ATOM 1986 O O . TRP A 1 255 ? -2.779 24.203 -1.379 1 98.12 255 TRP A O 1
ATOM 1996 N N . ALA A 1 256 ? -2.441 24.906 0.695 1 97.94 256 ALA A N 1
ATOM 1997 C CA . ALA A 1 256 ? -1.339 23.969 0.927 1 97.94 256 ALA A CA 1
ATOM 1998 C C . ALA A 1 256 ? -1.817 22.516 0.848 1 97.94 256 ALA A C 1
ATOM 2000 O O . ALA A 1 256 ? -1.03 21.609 0.564 1 97.94 256 ALA A O 1
ATOM 2001 N N . ASN A 1 257 ? -3.074 22.359 1.073 1 96.12 257 ASN A N 1
ATOM 2002 C CA . ASN A 1 257 ? -3.652 21.016 1.04 1 96.12 257 ASN A CA 1
ATOM 2003 C C . ASN A 1 257 ? -4.391 20.766 -0.27 1 96.12 257 ASN A C 1
ATOM 2005 O O . ASN A 1 257 ? -5 19.703 -0.445 1 96.12 257 ASN A O 1
ATOM 2009 N N . ASP A 1 258 ? -4.383 21.703 -1.101 1 97.12 258 ASP A N 1
ATOM 2010 C CA . ASP A 1 258 ? -5 21.594 -2.42 1 97.12 258 ASP A CA 1
ATOM 2011 C C . ASP A 1 258 ? -3.984 21.141 -3.465 1 97.12 258 ASP A C 1
ATOM 2013 O O . ASP A 1 258 ? -3.084 21.891 -3.834 1 97.12 258 ASP A O 1
ATOM 2017 N N . GLN A 1 259 ? -4.242 19.969 -3.99 1 95.31 259 GLN A N 1
ATOM 2018 C CA . GLN A 1 259 ? -3.273 19.359 -4.895 1 95.31 259 GLN A CA 1
ATOM 2019 C C . GLN A 1 259 ? -3.127 20.188 -6.176 1 95.31 259 GLN A C 1
ATOM 2021 O O . GLN A 1 259 ? -2.025 20.312 -6.711 1 95.31 259 GLN A O 1
ATOM 2026 N N . THR A 1 260 ? -4.184 20.703 -6.68 1 96.12 260 THR A N 1
ATOM 2027 C CA . THR A 1 260 ? -4.16 21.5 -7.906 1 96.12 260 THR A CA 1
ATOM 2028 C C . THR A 1 260 ? -3.348 22.766 -7.715 1 96.12 260 THR A C 1
ATOM 2030 O O . THR A 1 260 ? -2.52 23.125 -8.562 1 96.12 260 THR A O 1
ATOM 2033 N N . VAL A 1 261 ? -3.553 23.422 -6.59 1 97.5 261 VAL A N 1
ATOM 2034 C CA . VAL A 1 261 ? -2.83 24.656 -6.305 1 97.5 261 VAL A CA 1
ATOM 2035 C C . VAL A 1 261 ? -1.342 24.359 -6.137 1 97.5 261 VAL A C 1
ATOM 2037 O O . VAL A 1 261 ? -0.497 25.016 -6.742 1 97.5 261 VAL A O 1
ATOM 2040 N N . MET A 1 262 ? -1.062 23.344 -5.426 1 97.81 262 MET A N 1
ATOM 2041 C CA . MET A 1 262 ? 0.337 23.047 -5.137 1 97.81 262 MET A CA 1
ATOM 2042 C C . MET A 1 262 ? 1.051 22.531 -6.379 1 97.81 262 MET A C 1
ATOM 2044 O O . MET A 1 262 ? 2.244 22.766 -6.566 1 97.81 262 MET A O 1
ATOM 2048 N N . ALA A 1 263 ? 0.316 21.812 -7.199 1 95.88 263 ALA A N 1
ATOM 2049 C CA . ALA A 1 263 ? 0.906 21.344 -8.445 1 95.88 263 ALA A CA 1
ATOM 2050 C C . ALA A 1 263 ? 1.444 22.5 -9.273 1 95.88 263 ALA A C 1
ATOM 2052 O O . ALA A 1 263 ? 2.539 22.422 -9.836 1 95.88 263 ALA A O 1
ATOM 2053 N N . LYS A 1 264 ? 0.739 23.531 -9.352 1 96.62 264 LYS A N 1
ATOM 2054 C CA . LYS A 1 264 ? 1.168 24.703 -10.109 1 96.62 264 LYS A CA 1
ATOM 2055 C C . LYS A 1 264 ? 2.398 25.344 -9.469 1 96.62 264 LYS A C 1
ATOM 2057 O O . LYS A 1 264 ? 3.311 25.781 -10.18 1 96.62 264 LYS A O 1
ATOM 2062 N N . VAL A 1 265 ? 2.391 25.406 -8.18 1 98.12 265 VAL A N 1
ATOM 2063 C CA . VAL A 1 265 ? 3.535 25.953 -7.457 1 98.12 265 VAL A CA 1
ATOM 2064 C C . VAL A 1 265 ? 4.773 25.109 -7.738 1 98.12 265 VAL A C 1
ATOM 2066 O O . VAL A 1 265 ? 5.84 25.641 -8.047 1 98.12 265 VAL A O 1
ATOM 2069 N N . TYR A 1 266 ? 4.645 23.797 -7.688 1 97.88 266 TYR A N 1
ATOM 2070 C CA . TYR A 1 266 ? 5.766 22.891 -7.922 1 97.88 266 TYR A CA 1
ATOM 2071 C C . TYR A 1 266 ? 6.254 22.984 -9.359 1 97.88 266 TYR A C 1
ATOM 2073 O O . TYR A 1 266 ? 7.457 22.922 -9.617 1 97.88 266 TYR A O 1
ATOM 2081 N N . THR A 1 267 ? 5.324 23.125 -10.266 1 97.19 267 THR A N 1
ATOM 2082 C CA . THR A 1 267 ? 5.699 23.312 -11.656 1 97.19 267 THR A CA 1
ATOM 2083 C C . THR A 1 267 ? 6.602 24.531 -11.828 1 97.19 267 THR A C 1
ATOM 2085 O O . THR A 1 267 ? 7.652 24.453 -12.469 1 97.19 267 THR A O 1
ATOM 2088 N N . LYS A 1 268 ? 6.258 25.609 -11.219 1 97.5 268 LYS A N 1
ATOM 2089 C CA . LYS A 1 268 ? 7.055 26.828 -11.297 1 97.5 268 LYS A CA 1
ATOM 2090 C C . LYS A 1 268 ? 8.43 26.625 -10.68 1 97.5 268 LYS A C 1
ATOM 2092 O O . LYS A 1 268 ? 9.445 27.047 -11.242 1 97.5 268 LYS A O 1
ATOM 2097 N N . VAL A 1 269 ? 8.43 26 -9.586 1 98.19 269 VAL A N 1
ATOM 2098 C CA . VAL A 1 269 ? 9.672 25.75 -8.852 1 98.19 269 VAL A CA 1
ATOM 2099 C C . VAL A 1 269 ? 10.609 24.906 -9.703 1 98.19 269 VAL A C 1
ATOM 2101 O O . VAL A 1 269 ? 11.789 25.203 -9.836 1 98.19 269 VAL A O 1
ATOM 2104 N N . LEU A 1 270 ? 10.086 23.859 -10.289 1 97.75 270 LEU A N 1
ATOM 2105 C CA . LEU A 1 270 ? 10.898 22.922 -11.039 1 97.75 270 LEU A CA 1
ATOM 2106 C C . LEU A 1 270 ? 11.359 23.531 -12.359 1 97.75 270 LEU A C 1
ATOM 2108 O O . LEU A 1 270 ? 12.477 23.266 -12.82 1 97.75 270 LEU A O 1
ATOM 2112 N N . LYS A 1 271 ? 10.547 24.297 -12.984 1 96.25 271 LYS A N 1
ATOM 2113 C CA . LYS A 1 271 ? 10.961 25 -14.195 1 96.25 271 LYS A CA 1
ATOM 2114 C C . LYS A 1 271 ? 12.133 25.938 -13.906 1 96.25 271 LYS A C 1
ATOM 2116 O O . LYS A 1 271 ? 13.109 25.969 -14.664 1 96.25 271 LYS A O 1
ATOM 2121 N N . LYS A 1 272 ? 12.039 26.609 -12.844 1 97 272 LYS A N 1
ATOM 2122 C CA . LYS A 1 272 ? 13.102 27.547 -12.469 1 97 272 LYS A CA 1
ATOM 2123 C C . LYS A 1 272 ? 14.383 26.797 -12.109 1 97 272 LYS A C 1
ATOM 2125 O O . LYS A 1 272 ? 15.484 27.312 -12.312 1 97 272 LYS A O 1
ATOM 2130 N N . ALA A 1 273 ? 14.219 25.609 -11.617 1 97.25 273 ALA A N 1
ATOM 2131 C CA . ALA A 1 273 ? 15.367 24.812 -11.195 1 97.25 273 ALA A CA 1
ATOM 2132 C C . ALA A 1 273 ? 16.141 24.266 -12.391 1 97.25 273 ALA A C 1
ATOM 2134 O O . ALA A 1 273 ? 17.281 23.828 -12.258 1 97.25 273 ALA A O 1
ATOM 2135 N N . ASP A 1 274 ? 15.586 24.234 -13.523 1 96 274 ASP A N 1
ATOM 2136 C CA . ASP A 1 274 ? 16.234 23.812 -14.758 1 96 274 ASP A CA 1
ATOM 2137 C C . ASP A 1 274 ? 16.859 22.422 -14.602 1 96 274 ASP A C 1
ATOM 2139 O O . ASP A 1 274 ? 18.047 22.25 -14.859 1 96 274 ASP A O 1
ATOM 2143 N N . VAL A 1 275 ? 15.992 21.469 -14.328 1 96.31 275 VAL A N 1
ATOM 2144 C CA . VAL A 1 275 ? 16.438 20.125 -13.961 1 96.31 275 VAL A CA 1
ATOM 2145 C C . VAL A 1 275 ? 16.859 19.359 -15.219 1 96.31 275 VAL A C 1
ATOM 2147 O O . VAL A 1 275 ? 16.156 19.406 -16.234 1 96.31 275 VAL A O 1
ATOM 2150 N N . THR A 1 276 ? 18 18.688 -15.195 1 95.44 276 THR A N 1
ATOM 2151 C CA . THR A 1 276 ? 18.453 17.734 -16.203 1 95.44 276 THR A CA 1
ATOM 2152 C C . THR A 1 276 ? 18.547 16.328 -15.609 1 95.44 276 THR A C 1
ATOM 2154 O O . THR A 1 276 ? 19.328 16.078 -14.688 1 95.44 276 THR A O 1
ATOM 2157 N N . ILE A 1 277 ? 17.766 15.461 -16.172 1 95.31 277 ILE A N 1
ATOM 2158 C CA . ILE A 1 277 ? 17.797 14.078 -15.719 1 95.31 277 ILE A CA 1
ATOM 2159 C C . ILE A 1 277 ? 18.906 13.312 -16.438 1 95.31 277 ILE A C 1
ATOM 2161 O O . ILE A 1 277 ? 18.906 13.234 -17.672 1 95.31 277 ILE A O 1
ATOM 2165 N N . LYS A 1 278 ? 19.797 12.711 -15.641 1 94.69 278 LYS A N 1
ATOM 2166 C CA . LYS A 1 278 ? 20.953 12.031 -16.203 1 94.69 278 LYS A CA 1
ATOM 2167 C C . LYS A 1 278 ? 20.688 10.531 -16.375 1 94.69 278 LYS A C 1
ATOM 2169 O O . LYS A 1 278 ? 21.281 9.883 -17.234 1 94.69 278 LYS A O 1
ATOM 2174 N N . ASP A 1 279 ? 19.797 10.016 -15.523 1 93.94 279 ASP A N 1
ATOM 2175 C CA . ASP A 1 279 ? 19.375 8.625 -15.672 1 93.94 279 ASP A CA 1
ATOM 2176 C C . ASP A 1 279 ? 18.328 8.484 -16.766 1 93.94 279 ASP A C 1
ATOM 2178 O O . ASP A 1 279 ? 17.172 8.859 -16.578 1 93.94 279 ASP A O 1
ATOM 2182 N N . LYS A 1 280 ? 18.703 7.836 -17.844 1 91.12 280 LYS A N 1
ATOM 2183 C CA . LYS A 1 280 ? 17.859 7.785 -19.031 1 91.12 280 LYS A CA 1
ATOM 2184 C C . LYS A 1 280 ? 16.562 7.027 -18.75 1 91.12 280 LYS A C 1
ATOM 2186 O O . LYS A 1 280 ? 15.539 7.297 -19.359 1 91.12 280 LYS A O 1
ATOM 2191 N N . ASP A 1 281 ? 16.609 6.141 -17.781 1 90.38 281 ASP A N 1
ATOM 2192 C CA . ASP A 1 281 ? 15.422 5.359 -17.469 1 90.38 281 ASP A CA 1
ATOM 2193 C C . ASP A 1 281 ? 14.383 6.215 -16.734 1 90.38 281 ASP A C 1
ATOM 2195 O O . ASP A 1 281 ? 13.219 5.824 -16.641 1 90.38 281 ASP A O 1
ATOM 2199 N N . LEU A 1 282 ? 14.867 7.383 -16.312 1 94.12 282 LEU A N 1
ATOM 2200 C CA . LEU A 1 282 ? 13.992 8.234 -15.508 1 94.12 282 LEU A CA 1
ATOM 2201 C C . LEU A 1 282 ? 13.734 9.562 -16.219 1 94.12 282 LEU A C 1
ATOM 2203 O O . LEU A 1 282 ? 13.422 10.562 -15.562 1 94.12 282 LEU A O 1
ATOM 2207 N N . SER A 1 283 ? 13.766 9.609 -17.469 1 92.44 283 SER A N 1
ATOM 2208 C CA . SER A 1 283 ? 13.719 10.844 -18.25 1 92.44 283 SER A CA 1
ATOM 2209 C C . SER A 1 283 ? 12.375 11.547 -18.094 1 92.44 283 SER A C 1
ATOM 2211 O O . SER A 1 283 ? 12.305 12.781 -18.156 1 92.44 283 SER A O 1
ATOM 2213 N N . ASP A 1 284 ? 11.359 10.789 -17.797 1 91.44 284 ASP A N 1
ATOM 2214 C CA . ASP A 1 284 ? 10.031 11.383 -17.719 1 91.44 284 ASP A CA 1
ATOM 2215 C C . ASP A 1 284 ? 9.578 11.523 -16.266 1 91.44 284 ASP A C 1
ATOM 2217 O O . ASP A 1 284 ? 8.383 11.672 -15.992 1 91.44 284 ASP A O 1
ATOM 2221 N N . ILE A 1 285 ? 10.484 11.586 -15.391 1 93.75 285 ILE A N 1
ATOM 2222 C CA . ILE A 1 285 ? 10.172 11.445 -13.969 1 93.75 285 ILE A CA 1
ATOM 2223 C C . ILE A 1 285 ? 9.445 12.695 -13.477 1 93.75 285 ILE A C 1
ATOM 2225 O O . ILE A 1 285 ? 8.727 12.648 -12.477 1 93.75 285 ILE A O 1
ATOM 2229 N N . LEU A 1 286 ? 9.516 13.82 -14.164 1 95.88 286 LEU A N 1
ATOM 2230 C CA . LEU A 1 286 ? 8.922 15.07 -13.703 1 95.88 286 LEU A CA 1
ATOM 2231 C C . LEU A 1 286 ? 7.695 15.43 -14.539 1 95.88 286 LEU A C 1
ATOM 2233 O O . LEU A 1 286 ? 7.117 16.5 -14.375 1 95.88 286 LEU A O 1
ATOM 2237 N N . SER A 1 287 ? 7.285 14.477 -15.383 1 91.75 287 SER A N 1
ATOM 2238 C CA . SER A 1 287 ? 6.168 14.742 -16.281 1 91.75 287 SER A CA 1
ATOM 2239 C C . SER A 1 287 ? 4.883 15 -15.508 1 91.75 287 SER A C 1
ATOM 2241 O O . SER A 1 287 ? 4.031 15.773 -15.945 1 91.75 287 SER A O 1
ATOM 2243 N N . SER A 1 288 ? 4.828 14.398 -14.367 1 89.31 288 SER A N 1
ATOM 2244 C CA . SER A 1 288 ? 3.627 14.57 -13.555 1 89.31 288 SER A CA 1
ATOM 2245 C C . SER A 1 288 ? 3.508 16 -13.031 1 89.31 288 SER A C 1
ATOM 2247 O O . SER A 1 288 ? 2.42 16.438 -12.648 1 89.31 288 SER A O 1
ATOM 2249 N N . TYR A 1 289 ? 4.602 16.719 -13.078 1 92.31 289 TYR A N 1
ATOM 2250 C CA . TYR A 1 289 ? 4.598 18.109 -12.672 1 92.31 289 TYR A CA 1
ATOM 2251 C C . TYR A 1 289 ? 4.492 19.031 -13.883 1 92.31 289 TYR A C 1
ATOM 2253 O O . TYR A 1 289 ? 4.562 20.25 -13.75 1 92.31 289 TYR A O 1
ATOM 2261 N N . GLY A 1 290 ? 4.418 18.453 -15.039 1 85.81 290 GLY A N 1
ATOM 2262 C CA . GLY A 1 290 ? 4.352 19.25 -16.25 1 85.81 290 GLY A CA 1
ATOM 2263 C C . GLY A 1 290 ? 5.703 19.766 -16.703 1 85.81 290 GLY A C 1
ATOM 2264 O O . GLY A 1 290 ? 5.789 20.797 -17.375 1 85.81 290 GLY A O 1
ATOM 2265 N N . VAL A 1 291 ? 6.676 19.188 -16.234 1 84.5 291 VAL A N 1
ATOM 2266 C CA . VAL A 1 291 ? 8.023 19.625 -16.578 1 84.5 291 VAL A CA 1
ATOM 2267 C C . VAL A 1 291 ? 8.742 18.531 -17.344 1 84.5 291 VAL A C 1
ATOM 2269 O O . VAL A 1 291 ? 8.633 17.344 -17.016 1 84.5 291 VAL A O 1
ATOM 2272 N N . ASN A 1 292 ? 9.133 18.812 -18.641 1 67.62 292 ASN A N 1
ATOM 2273 C CA . ASN A 1 292 ? 9.992 17.906 -19.375 1 67.62 292 ASN A CA 1
ATOM 2274 C C . ASN A 1 292 ? 11.469 18.172 -19.109 1 67.62 292 ASN A C 1
ATOM 2276 O O . ASN A 1 292 ? 11.953 19.281 -19.312 1 67.62 292 ASN A O 1
ATOM 2280 N N . ALA A 1 293 ? 12.141 17.25 -18.359 1 60.62 293 ALA A N 1
ATOM 2281 C CA . ALA A 1 293 ? 13.57 17.438 -18.125 1 60.62 293 ALA A CA 1
ATOM 2282 C C . ALA A 1 293 ? 14.359 17.281 -19.422 1 60.62 293 ALA A C 1
ATOM 2284 O O . ALA A 1 293 ? 13.922 16.594 -20.359 1 60.62 293 ALA A O 1
ATOM 2285 N N . LYS A 1 294 ? 15.508 18.234 -19.734 1 57.5 294 LYS A N 1
ATOM 2286 C CA . LYS A 1 294 ? 16.375 18.156 -20.906 1 57.5 294 LYS A CA 1
ATOM 2287 C C . LYS A 1 294 ? 17.078 16.797 -20.984 1 57.5 294 LYS A C 1
ATOM 2289 O O . LYS A 1 294 ? 17.438 16.219 -19.953 1 57.5 294 LYS A O 1
ATOM 2294 N N . LYS A 1 295 ? 16.891 16.062 -22.047 1 53.16 295 LYS A N 1
ATOM 2295 C CA . LYS A 1 295 ? 17.594 14.805 -22.297 1 53.16 295 LYS A CA 1
ATOM 2296 C C . LYS A 1 295 ? 19.078 15.039 -22.578 1 53.16 295 LYS A C 1
ATOM 2298 O O . LYS A 1 295 ? 19.438 16.047 -23.188 1 53.16 295 LYS A O 1
ATOM 2303 N N . SER A 1 296 ? 20.109 14.422 -21.922 1 43.22 296 SER A N 1
ATOM 2304 C CA . SER A 1 296 ? 21.516 14.508 -22.297 1 43.22 296 SER A CA 1
ATOM 2305 C C . SER A 1 296 ? 21.719 14.086 -23.75 1 43.22 296 SER A C 1
ATOM 2307 O O . SER A 1 296 ? 21.109 13.133 -24.219 1 43.22 296 SER A O 1
ATOM 2309 N N . SER A 1 297 ? 21.984 15.016 -24.703 1 38.12 297 SER A N 1
ATOM 2310 C CA . SER A 1 297 ? 22.469 14.68 -26.047 1 38.12 297 SER A CA 1
ATOM 2311 C C . SER A 1 297 ? 23.688 13.789 -25.984 1 38.12 297 SER A C 1
ATOM 2313 O O . SER A 1 297 ? 24.703 14.148 -25.375 1 38.12 297 SER A O 1
ATOM 2315 N N . ALA A 1 298 ? 23.734 12.516 -26 1 35.28 298 ALA A N 1
ATOM 2316 C CA . ALA A 1 298 ? 24.891 11.695 -26.344 1 35.28 298 ALA A CA 1
ATOM 2317 C C . ALA A 1 298 ? 25.469 12.102 -27.688 1 35.28 298 ALA A C 1
ATOM 2319 O O . ALA A 1 298 ? 24.75 12.141 -28.688 1 35.28 298 ALA A O 1
ATOM 2320 N N . LYS A 1 299 ? 26.531 12.938 -27.938 1 32.5 299 LYS A N 1
ATOM 2321 C CA . LYS A 1 299 ? 27.344 13.086 -29.141 1 32.5 299 LYS A CA 1
ATOM 2322 C C . LYS A 1 299 ? 27.891 11.734 -29.594 1 32.5 299 LYS A C 1
ATOM 2324 O O . LYS A 1 299 ? 28.562 11.039 -28.844 1 32.5 299 LYS A O 1
ATOM 2329 N N . SER A 1 300 ? 27.312 11.023 -30.594 1 30.25 300 SER A N 1
ATOM 2330 C CA . SER A 1 300 ? 28 10.047 -31.438 1 30.25 300 SER A CA 1
ATOM 2331 C C . SER A 1 300 ? 29.297 10.602 -31.984 1 30.25 300 SER A C 1
ATOM 2333 O O . SER A 1 300 ? 29.328 11.68 -32.594 1 30.25 300 SER A O 1
ATOM 2335 N N . SER A 1 301 ? 30.422 10.523 -31.328 1 28.88 301 SER A N 1
ATOM 2336 C CA . SER A 1 301 ? 31.672 10.672 -32.062 1 28.88 301 SER A CA 1
ATOM 2337 C C . SER A 1 301 ? 31.656 9.852 -33.344 1 28.88 301 SER A C 1
ATOM 2339 O O . SER A 1 301 ? 31.312 8.664 -33.344 1 28.88 301 SER A O 1
ATOM 2341 N N . SER A 1 302 ? 31.406 10.5 -34.469 1 27.7 302 SER A N 1
ATOM 2342 C CA . SER A 1 302 ? 31.688 10.094 -35.844 1 27.7 302 SER A CA 1
ATOM 2343 C C . SER A 1 302 ? 33.094 9.516 -35.969 1 27.7 302 SER A C 1
ATOM 2345 O O . SER A 1 302 ? 34.062 10.195 -35.688 1 27.7 302 SER A O 1
ATOM 2347 N N . LYS A 1 303 ? 33.344 8.234 -35.969 1 21.55 303 LYS A N 1
ATOM 2348 C CA . LYS A 1 303 ? 34.281 7.691 -36.906 1 21.55 303 LYS A CA 1
ATOM 2349 C C . LYS A 1 303 ? 33.75 7.777 -38.344 1 21.55 303 LYS A C 1
ATOM 2351 O O . LYS A 1 303 ? 32.562 7.57 -38.562 1 21.55 303 LYS A O 1
ATOM 2356 N N . MET B 1 1 ? 55.375 59.5 -19.391 1 18.59 1 MET B N 1
ATOM 2357 C CA . MET B 1 1 ? 55.969 58.344 -18.719 1 18.59 1 MET B CA 1
ATOM 2358 C C . MET B 1 1 ? 54.938 57.25 -18.5 1 18.59 1 MET B C 1
ATOM 2360 O O . MET B 1 1 ? 55.188 56.094 -18.828 1 18.59 1 MET B O 1
ATOM 2364 N N . MET B 1 2 ? 54 57.344 -17.391 1 21.72 2 MET B N 1
ATOM 2365 C CA . MET B 1 2 ? 53.562 56.219 -16.578 1 21.72 2 MET B CA 1
ATOM 2366 C C . MET B 1 2 ? 52.438 55.469 -17.25 1 21.72 2 MET B C 1
ATOM 2368 O O . MET B 1 2 ? 51.281 55.906 -17.234 1 21.72 2 MET B O 1
ATOM 2372 N N . LYS B 1 3 ? 52.438 54.75 -18.266 1 23.86 3 LYS B N 1
ATOM 2373 C CA . LYS B 1 3 ? 51.688 54.031 -19.312 1 23.86 3 LYS B CA 1
ATOM 2374 C C . LYS B 1 3 ? 51.031 52.781 -18.75 1 23.86 3 LYS B C 1
ATOM 2376 O O . LYS B 1 3 ? 50.438 52 -19.484 1 23.86 3 LYS B O 1
ATOM 2381 N N . LYS B 1 4 ? 51.406 52.312 -17.438 1 25.53 4 LYS B N 1
ATOM 2382 C CA . LYS B 1 4 ? 51.375 50.875 -17.25 1 25.53 4 LYS B CA 1
ATOM 2383 C C . LYS B 1 4 ? 49.969 50.312 -17.406 1 25.53 4 LYS B C 1
ATOM 2385 O O . LYS B 1 4 ? 49 50.844 -16.828 1 25.53 4 LYS B O 1
ATOM 2390 N N . TRP B 1 5 ? 49.688 49.406 -18.406 1 26.66 5 TRP B N 1
ATOM 2391 C CA . TRP B 1 5 ? 48.625 48.656 -19.094 1 26.66 5 TRP B CA 1
ATOM 2392 C C . TRP B 1 5 ? 47.969 47.656 -18.172 1 26.66 5 TRP B C 1
ATOM 2394 O O . TRP B 1 5 ? 48.625 46.719 -17.703 1 26.66 5 TRP B O 1
ATOM 2404 N N . LEU B 1 6 ? 47.219 47.938 -17.125 1 26.33 6 LEU B N 1
ATOM 2405 C CA . LEU B 1 6 ? 46.625 47.094 -16.094 1 26.33 6 LEU B CA 1
ATOM 2406 C C . LEU B 1 6 ? 45.844 45.969 -16.719 1 26.33 6 LEU B C 1
ATOM 2408 O O . LEU B 1 6 ? 44.844 46.188 -17.406 1 26.33 6 LEU B O 1
ATOM 2412 N N . LEU B 1 7 ? 46.438 44.844 -17.281 1 26.84 7 LEU B N 1
ATOM 2413 C CA . LEU B 1 7 ? 46 43.594 -17.906 1 26.84 7 LEU B CA 1
ATOM 2414 C C . LEU B 1 7 ? 45.031 42.812 -17 1 26.84 7 LEU B C 1
ATOM 2416 O O . LEU B 1 7 ? 45.438 42.438 -15.891 1 26.84 7 LEU B O 1
ATOM 2420 N N . ALA B 1 8 ? 43.781 43.125 -16.844 1 27.53 8 ALA B N 1
ATOM 2421 C CA . ALA B 1 8 ? 42.688 42.562 -16.062 1 27.53 8 ALA B CA 1
ATOM 2422 C C . ALA B 1 8 ? 42.531 41.062 -16.391 1 27.53 8 ALA B C 1
ATOM 2424 O O . ALA B 1 8 ? 42.188 40.719 -17.516 1 27.53 8 ALA B O 1
ATOM 2425 N N . ALA B 1 9 ? 43.344 40.125 -15.883 1 25.41 9 ALA B N 1
ATOM 2426 C CA . ALA B 1 9 ? 43.312 38.656 -15.977 1 25.41 9 ALA B CA 1
ATOM 2427 C C . ALA B 1 9 ? 41.969 38.125 -15.555 1 25.41 9 ALA B C 1
ATOM 2429 O O . ALA B 1 9 ? 41.594 38.219 -14.383 1 25.41 9 ALA B O 1
ATOM 2430 N N . ALA B 1 10 ? 40.906 38.062 -16.359 1 27.61 10 ALA B N 1
ATOM 2431 C CA . ALA B 1 10 ? 39.562 37.469 -16.234 1 27.61 10 ALA B CA 1
ATOM 2432 C C . ALA B 1 10 ? 39.688 35.969 -15.953 1 27.61 10 ALA B C 1
ATOM 2434 O O . ALA B 1 10 ? 40.156 35.219 -16.797 1 27.61 10 ALA B O 1
ATOM 2435 N N . SER B 1 11 ? 40 35.5 -14.758 1 26.3 11 SER B N 1
ATOM 2436 C CA . SER B 1 11 ? 40.094 34.094 -14.344 1 26.3 11 SER B CA 1
ATOM 2437 C C . SER B 1 11 ? 38.844 33.312 -14.773 1 26.3 11 SER B C 1
ATOM 2439 O O . SER B 1 11 ? 37.719 33.688 -14.422 1 26.3 11 SER B O 1
ATOM 2441 N N . LEU B 1 12 ? 38.812 32.531 -15.914 1 25.81 12 LEU B N 1
ATOM 2442 C CA . LEU B 1 12 ? 37.938 31.531 -16.484 1 25.81 12 LEU B CA 1
ATOM 2443 C C . LEU B 1 12 ? 37.656 30.406 -15.492 1 25.81 12 LEU B C 1
ATOM 2445 O O . LEU B 1 12 ? 38.594 29.672 -15.109 1 25.81 12 LEU B O 1
ATOM 2449 N N . LEU B 1 13 ? 36.781 30.531 -14.586 1 26.55 13 LEU B N 1
ATOM 2450 C CA . LEU B 1 13 ? 36.344 29.438 -13.727 1 26.55 13 LEU B CA 1
ATOM 2451 C C . LEU B 1 13 ? 36 28.203 -14.555 1 26.55 13 LEU B C 1
ATOM 2453 O O . LEU B 1 13 ? 35 28.172 -15.258 1 26.55 13 LEU B O 1
ATOM 2457 N N . MET B 1 14 ? 37 27.406 -15.086 1 26.2 14 MET B N 1
ATOM 2458 C CA . MET B 1 14 ? 36.875 26.078 -15.703 1 26.2 14 MET B CA 1
ATOM 2459 C C . MET B 1 14 ? 36.094 25.125 -14.797 1 26.2 14 MET B C 1
ATOM 2461 O O . MET B 1 14 ? 36.594 24.734 -13.742 1 26.2 14 MET B O 1
ATOM 2465 N N . VAL B 1 15 ? 34.844 25.031 -14.844 1 29.89 15 VAL B N 1
ATOM 2466 C CA . VAL B 1 15 ? 34.094 23.891 -14.359 1 29.89 15 VAL B CA 1
ATOM 2467 C C . VAL B 1 15 ? 34.594 22.609 -15.047 1 29.89 15 VAL B C 1
ATOM 2469 O O . VAL B 1 15 ? 34.406 22.438 -16.25 1 29.89 15 VAL B O 1
ATOM 2472 N N . VAL B 1 16 ? 35.688 22.016 -14.625 1 29.12 16 VAL B N 1
ATOM 2473 C CA . VAL B 1 16 ? 36.125 20.703 -15.047 1 29.12 16 VAL B CA 1
ATOM 2474 C C . VAL B 1 16 ? 35 19.672 -14.82 1 29.12 16 VAL B C 1
ATOM 2476 O O . VAL B 1 16 ? 34.625 19.422 -13.68 1 29.12 16 VAL B O 1
ATOM 2479 N N . THR B 1 17 ? 34.156 19.422 -15.781 1 31.45 17 THR B N 1
ATOM 2480 C CA . THR B 1 17 ? 33.312 18.234 -15.883 1 31.45 17 THR B CA 1
ATOM 2481 C C . THR B 1 17 ? 34.156 16.969 -15.852 1 31.45 17 THR B C 1
ATOM 2483 O O . THR B 1 17 ? 34.844 16.656 -16.828 1 31.45 17 THR B O 1
ATOM 2486 N N . LEU B 1 18 ? 34.844 16.578 -14.805 1 31.36 18 LEU B N 1
ATOM 2487 C CA . LEU B 1 18 ? 35.406 15.234 -14.766 1 31.36 18 LEU B CA 1
ATOM 2488 C C . LEU B 1 18 ? 34.406 14.203 -15.242 1 31.36 18 LEU B C 1
ATOM 2490 O O . LEU B 1 18 ? 33.344 14.031 -14.633 1 31.36 18 LEU B O 1
ATOM 2494 N N . ALA B 1 19 ? 34.344 13.648 -16.469 1 32.19 19 ALA B N 1
ATOM 2495 C CA . ALA B 1 19 ? 33.688 12.609 -17.266 1 32.19 19 ALA B CA 1
ATOM 2496 C C . ALA B 1 19 ? 33.656 11.281 -16.531 1 32.19 19 ALA B C 1
ATOM 2498 O O . ALA B 1 19 ? 32.75 10.477 -16.719 1 32.19 19 ALA B O 1
ATOM 2499 N N . GLY B 1 20 ? 34.844 10.617 -16.109 1 35 20 GLY B N 1
ATOM 2500 C CA . GLY B 1 20 ? 35.062 9.188 -16.234 1 35 20 GLY B CA 1
ATOM 2501 C C . GLY B 1 20 ? 34.062 8.352 -15.438 1 35 20 GLY B C 1
ATOM 2502 O O . GLY B 1 20 ? 33.75 7.227 -15.82 1 35 20 GLY B O 1
ATOM 2503 N N . CYS B 1 21 ? 34.281 8.125 -14.047 1 40.81 21 CYS B N 1
ATOM 2504 C CA . CYS B 1 21 ? 33.562 7.168 -13.211 1 40.81 21 CYS B CA 1
ATOM 2505 C C . CYS B 1 21 ? 32.062 7.324 -13.367 1 40.81 21 CYS B C 1
ATOM 2507 O O . CYS B 1 21 ? 31.531 8.438 -13.32 1 40.81 21 CYS B O 1
ATOM 2509 N N . GLY B 1 22 ? 31.172 6.566 -14.203 1 46.25 22 GLY B N 1
ATOM 2510 C CA . GLY B 1 22 ? 29.766 6.578 -14.586 1 46.25 22 GLY B CA 1
ATOM 2511 C C . GLY B 1 22 ? 28.891 7.344 -13.617 1 46.25 22 GLY B C 1
ATOM 2512 O O . GLY B 1 22 ? 28.891 7.055 -12.414 1 46.25 22 GLY B O 1
ATOM 2513 N N . SER B 1 23 ? 28.578 8.625 -13.734 1 60.16 23 SER B N 1
ATOM 2514 C CA . SER B 1 23 ? 28.109 9.633 -12.789 1 60.16 23 SER B CA 1
ATOM 2515 C C . SER B 1 23 ? 26.938 9.117 -11.961 1 60.16 23 SER B C 1
ATOM 2517 O O . SER B 1 23 ? 25.969 8.586 -12.516 1 60.16 23 SER B O 1
ATOM 2519 N N . ASN B 1 24 ? 27.25 8.547 -10.844 1 86 24 ASN B N 1
ATOM 2520 C CA . ASN B 1 24 ? 26.281 8.195 -9.805 1 86 24 ASN B CA 1
ATOM 2521 C C . ASN B 1 24 ? 25.266 9.312 -9.594 1 86 24 ASN B C 1
ATOM 2523 O O . ASN B 1 24 ? 24.594 9.359 -8.555 1 86 24 ASN B O 1
ATOM 2527 N N . THR B 1 25 ? 25.297 10.211 -10.727 1 93.88 25 THR B N 1
ATOM 2528 C CA . THR B 1 25 ? 24.359 11.32 -10.633 1 93.88 25 THR B CA 1
ATOM 2529 C C . THR B 1 25 ? 23.031 10.961 -11.297 1 93.88 25 THR B C 1
ATOM 2531 O O . THR B 1 25 ? 23.016 10.523 -12.453 1 93.88 25 THR B O 1
ATOM 2534 N N . ILE B 1 26 ? 22 11.18 -10.625 1 96.56 26 ILE B N 1
ATOM 2535 C CA . ILE B 1 26 ? 20.656 10.891 -11.102 1 96.56 26 ILE B CA 1
ATOM 2536 C C . ILE B 1 26 ? 20.094 12.102 -11.844 1 96.56 26 ILE B C 1
ATOM 2538 O O . ILE B 1 26 ? 19.516 11.969 -12.922 1 96.56 26 ILE B O 1
ATOM 2542 N N . ALA B 1 27 ? 20.391 13.266 -11.281 1 96.31 27 ALA B N 1
ATOM 2543 C CA . ALA B 1 27 ? 19.891 14.523 -11.844 1 96.31 27 ALA B CA 1
ATOM 2544 C C . ALA B 1 27 ? 20.75 15.703 -11.406 1 96.31 27 ALA B C 1
ATOM 2546 O O . ALA B 1 27 ? 21.391 15.648 -10.359 1 96.31 27 ALA B O 1
ATOM 2547 N N . THR B 1 28 ? 20.75 16.688 -12.297 1 96.44 28 THR B N 1
ATOM 2548 C CA . THR B 1 28 ? 21.359 17.969 -11.953 1 96.44 28 THR B CA 1
ATOM 2549 C C . THR B 1 28 ? 20.312 19.078 -12.008 1 96.44 28 THR B C 1
ATOM 2551 O O . THR B 1 28 ? 19.328 18.984 -12.742 1 96.44 28 THR B O 1
ATOM 2554 N N . LEU B 1 29 ? 20.5 20.047 -11.141 1 96.75 29 LEU B N 1
ATOM 2555 C CA . LEU B 1 29 ? 19.641 21.219 -11.117 1 96.75 29 LEU B CA 1
ATOM 2556 C C . LEU B 1 29 ? 20.406 22.438 -10.609 1 96.75 29 LEU B C 1
ATOM 2558 O O . LEU B 1 29 ? 21.516 22.312 -10.117 1 96.75 29 LEU B O 1
ATOM 2562 N N . LYS B 1 30 ? 19.766 23.625 -10.836 1 95.56 30 LYS B N 1
ATOM 2563 C CA . LYS B 1 30 ? 20.391 24.828 -10.281 1 95.56 30 LYS B CA 1
ATOM 2564 C C . LYS B 1 30 ? 20.594 24.703 -8.773 1 95.56 30 LYS B C 1
ATOM 2566 O O . LYS B 1 30 ? 19.656 24.391 -8.039 1 95.56 30 LYS B O 1
ATOM 2571 N N . GLY B 1 31 ? 21.797 24.734 -8.375 1 92.75 31 GLY B N 1
ATOM 2572 C CA . GLY B 1 31 ? 22.094 24.703 -6.953 1 92.75 31 GLY B CA 1
ATOM 2573 C C . GLY B 1 31 ? 22.562 23.344 -6.473 1 92.75 31 GLY B C 1
ATOM 2574 O O . GLY B 1 31 ? 22.922 23.188 -5.305 1 92.75 31 GLY B O 1
ATOM 2575 N N . GLY B 1 32 ? 22.5 22.391 -7.383 1 94.81 32 GLY B N 1
ATOM 2576 C CA . GLY B 1 32 ? 23.031 21.141 -6.875 1 94.81 32 GLY B CA 1
ATOM 2577 C C . GLY B 1 32 ? 22.719 19.953 -7.77 1 94.81 32 GLY B C 1
ATOM 2578 O O . GLY B 1 32 ? 22.562 20.109 -8.984 1 94.81 32 GLY B O 1
ATOM 2579 N N . LYS B 1 33 ? 22.922 18.766 -7.238 1 96.19 33 LYS B N 1
ATOM 2580 C CA . LYS B 1 33 ? 22.656 17.516 -7.938 1 96.19 33 LYS B CA 1
ATOM 2581 C C . LYS B 1 33 ? 22.047 16.469 -6.996 1 96.19 33 LYS B C 1
ATOM 2583 O O . LYS B 1 33 ? 22.125 16.625 -5.777 1 96.19 33 LYS B O 1
ATOM 2588 N N . VAL B 1 34 ? 21.359 15.508 -7.5 1 96.69 34 VAL B N 1
ATOM 2589 C CA . VAL B 1 34 ? 20.875 14.305 -6.82 1 96.69 34 VAL B CA 1
ATOM 2590 C C . VAL B 1 34 ? 21.719 13.102 -7.246 1 96.69 34 VAL B C 1
ATOM 2592 O O . VAL B 1 34 ? 21.859 12.828 -8.438 1 96.69 34 VAL B O 1
ATOM 2595 N N . THR B 1 35 ? 22.297 12.367 -6.223 1 96.5 35 THR B N 1
ATOM 2596 C CA . THR B 1 35 ? 23.188 11.258 -6.535 1 96.5 35 THR B CA 1
ATOM 2597 C C . THR B 1 35 ? 22.578 9.93 -6.09 1 96.5 35 THR B C 1
ATOM 2599 O O . THR B 1 35 ? 21.656 9.906 -5.277 1 96.5 35 THR B O 1
ATOM 2602 N N . GLN B 1 36 ? 23.172 8.859 -6.629 1 96 36 GLN B N 1
ATOM 2603 C CA . GLN B 1 36 ? 22.766 7.523 -6.23 1 96 36 GLN B CA 1
ATOM 2604 C C . GLN B 1 36 ? 23.047 7.273 -4.754 1 96 36 GLN B C 1
ATOM 2606 O O . GLN B 1 36 ? 22.281 6.594 -4.07 1 96 36 GLN B O 1
ATOM 2611 N N . ASP B 1 37 ? 24.109 7.789 -4.281 1 94.81 37 ASP B N 1
ATOM 2612 C CA . ASP B 1 37 ? 24.469 7.637 -2.873 1 94.81 37 ASP B CA 1
ATOM 2613 C C . ASP B 1 37 ? 23.422 8.289 -1.971 1 94.81 37 ASP B C 1
ATOM 2615 O O . ASP B 1 37 ? 22.984 7.695 -0.984 1 94.81 37 ASP B O 1
ATOM 2619 N N . GLU B 1 38 ? 23.031 9.492 -2.334 1 95 38 GLU B N 1
ATOM 2620 C CA . GLU B 1 38 ? 22 10.18 -1.575 1 95 38 GLU B CA 1
ATOM 2621 C C . GLU B 1 38 ? 20.672 9.414 -1.633 1 95 38 GLU B C 1
ATOM 2623 O O . GLU B 1 38 ? 19.984 9.273 -0.619 1 95 38 GLU B O 1
ATOM 2628 N N . PHE B 1 39 ? 20.438 9.016 -2.83 1 96.44 39 PHE B N 1
ATOM 2629 C CA . PHE B 1 39 ? 19.234 8.227 -3.025 1 96.44 39 PHE B CA 1
ATOM 2630 C C . PHE B 1 39 ? 19.234 7 -2.121 1 96.44 39 PHE B C 1
ATOM 2632 O O . PHE B 1 39 ? 18.25 6.746 -1.412 1 96.44 39 PHE B O 1
ATOM 2639 N N . TYR B 1 40 ? 20.281 6.266 -2.094 1 96.12 40 TYR B N 1
ATOM 2640 C CA . TYR B 1 40 ? 20.406 5.07 -1.266 1 96.12 40 TYR B CA 1
ATOM 2641 C C . TYR B 1 40 ? 20.203 5.402 0.207 1 96.12 40 TYR B C 1
ATOM 2643 O O . TYR B 1 40 ? 19.438 4.727 0.9 1 96.12 40 TYR B O 1
ATOM 2651 N N . LYS B 1 41 ? 20.797 6.418 0.693 1 93.44 41 LYS B N 1
ATOM 2652 C CA . LYS B 1 41 ? 20.703 6.809 2.098 1 93.44 41 LYS B CA 1
ATOM 2653 C C . LYS B 1 41 ? 19.266 7.125 2.488 1 93.44 41 LYS B C 1
ATOM 2655 O O . LYS B 1 41 ? 18.844 6.828 3.609 1 93.44 41 LYS B O 1
ATOM 2660 N N . GLU B 1 42 ? 18.547 7.602 1.554 1 93.81 42 GLU B N 1
ATOM 2661 C CA . GLU B 1 42 ? 17.188 8.031 1.863 1 93.81 42 GLU B CA 1
ATOM 2662 C C . GLU B 1 42 ? 16.203 6.859 1.84 1 93.81 42 GLU B C 1
ATOM 2664 O O . GLU B 1 42 ? 15.258 6.816 2.625 1 93.81 42 GLU B O 1
ATOM 2669 N N . ILE B 1 43 ? 16.547 5.887 1.03 1 94.75 43 ILE B N 1
ATOM 2670 C CA . ILE B 1 43 ? 15.492 4.914 0.785 1 94.75 43 ILE B CA 1
ATOM 2671 C C . ILE B 1 43 ? 15.828 3.598 1.481 1 94.75 43 ILE B C 1
ATOM 2673 O O . ILE B 1 43 ? 14.945 2.768 1.713 1 94.75 43 ILE B O 1
ATOM 2677 N N . LYS B 1 44 ? 17.016 3.32 1.875 1 93.69 44 LYS B N 1
ATOM 2678 C CA . LYS B 1 44 ? 17.484 2.01 2.32 1 93.69 44 LYS B CA 1
ATOM 2679 C C . LYS B 1 44 ? 16.734 1.555 3.568 1 93.69 44 LYS B C 1
ATOM 2681 O O . LYS B 1 44 ? 16.469 0.363 3.738 1 93.69 44 LYS B O 1
ATOM 2686 N N . GLU B 1 45 ? 16.312 2.518 4.402 1 90.75 45 GLU B N 1
ATOM 2687 C CA . GLU B 1 45 ? 15.703 2.119 5.672 1 90.75 45 GLU B CA 1
ATOM 2688 C C . GLU B 1 45 ? 14.18 2.145 5.594 1 90.75 45 GLU B C 1
ATOM 2690 O O . GLU B 1 45 ? 13.5 1.818 6.566 1 90.75 45 GLU B O 1
ATOM 2695 N N . THR B 1 46 ? 13.703 2.566 4.441 1 89.06 46 THR B N 1
ATOM 2696 C CA . THR B 1 46 ? 12.258 2.469 4.242 1 89.06 46 THR B CA 1
ATOM 2697 C C . THR B 1 46 ? 11.836 1.015 4.07 1 89.06 46 THR B C 1
ATOM 2699 O O . THR B 1 46 ? 12.672 0.136 3.861 1 89.06 46 THR B O 1
ATOM 2702 N N . SER B 1 47 ? 10.5 0.836 4.191 1 88 47 SER B N 1
ATOM 2703 C CA . SER B 1 47 ? 9.992 -0.519 4.008 1 88 47 SER B CA 1
ATOM 2704 C C . SER B 1 47 ? 10.352 -1.062 2.627 1 88 47 SER B C 1
ATOM 2706 O O . SER B 1 47 ? 10.797 -2.203 2.5 1 88 47 SER B O 1
ATOM 2708 N N . ALA B 1 48 ? 10.227 -0.275 1.605 1 89.69 48 ALA B N 1
ATOM 2709 C CA . ALA B 1 48 ? 10.539 -0.687 0.239 1 89.69 48 ALA B CA 1
ATOM 2710 C C . ALA B 1 48 ? 12.031 -0.964 0.075 1 89.69 48 ALA B C 1
ATOM 2712 O O . ALA B 1 48 ? 12.414 -1.93 -0.586 1 89.69 48 ALA B O 1
ATOM 2713 N N . GLY B 1 49 ? 12.844 -0.113 0.66 1 94.12 49 GLY B N 1
ATOM 2714 C CA . GLY B 1 49 ? 14.281 -0.305 0.593 1 94.12 49 GLY B CA 1
ATOM 2715 C C . GLY B 1 49 ? 14.75 -1.575 1.28 1 94.12 49 GLY B C 1
ATOM 2716 O O . GLY B 1 49 ? 15.523 -2.346 0.712 1 94.12 49 GLY B O 1
ATOM 2717 N N . LYS B 1 50 ? 14.273 -1.804 2.459 1 93.56 50 LYS B N 1
ATOM 2718 C CA . LYS B 1 50 ? 14.641 -3 3.209 1 93.56 50 LYS B CA 1
ATOM 2719 C C . LYS B 1 50 ? 14.203 -4.266 2.479 1 93.56 50 LYS B C 1
ATOM 2721 O O . LYS B 1 50 ? 14.969 -5.227 2.375 1 93.56 50 LYS B O 1
ATOM 2726 N N . GLN B 1 51 ? 13.023 -4.203 1.99 1 93 51 GLN B N 1
ATOM 2727 C CA . GLN B 1 51 ? 12.508 -5.355 1.26 1 93 51 GLN B CA 1
ATOM 2728 C C . GLN B 1 51 ? 13.352 -5.648 0.023 1 93 51 GLN B C 1
ATOM 2730 O O . GLN B 1 51 ? 13.625 -6.809 -0.287 1 93 51 GLN B O 1
ATOM 2735 N N . GLN B 1 52 ? 13.742 -4.652 -0.646 1 94.69 52 GLN B N 1
ATOM 2736 C CA . GLN B 1 52 ? 14.555 -4.832 -1.846 1 94.69 52 GLN B CA 1
ATOM 2737 C C . GLN B 1 52 ? 15.906 -5.453 -1.507 1 94.69 52 GLN B C 1
ATOM 2739 O O . GLN B 1 52 ? 16.375 -6.352 -2.209 1 94.69 52 GLN B O 1
ATOM 2744 N N . VAL B 1 53 ? 16.562 -4.973 -0.432 1 96.62 53 VAL B N 1
ATOM 2745 C CA . VAL B 1 53 ? 17.844 -5.516 -0.013 1 96.62 53 VAL B CA 1
ATOM 2746 C C . VAL B 1 53 ? 17.688 -6.992 0.35 1 96.62 53 VAL B C 1
ATOM 2748 O O . VAL B 1 53 ? 18.484 -7.828 -0.078 1 96.62 53 VAL B O 1
ATOM 2751 N N . GLN B 1 54 ? 16.672 -7.289 1.122 1 96.25 54 GLN B N 1
ATOM 2752 C CA . GLN B 1 54 ? 16.406 -8.672 1.513 1 96.25 54 GLN B CA 1
ATOM 2753 C C . GLN B 1 54 ? 16.234 -9.57 0.289 1 96.25 54 GLN B C 1
ATOM 2755 O O . GLN B 1 54 ? 16.828 -10.648 0.217 1 96.25 54 GLN B O 1
ATOM 2760 N N . GLN B 1 55 ? 15.453 -9.102 -0.583 1 95.75 55 GLN B N 1
ATOM 2761 C CA . GLN B 1 55 ? 15.18 -9.875 -1.789 1 95.75 55 GLN B CA 1
ATOM 2762 C C . GLN B 1 55 ? 16.453 -10.117 -2.586 1 95.75 55 GLN B C 1
ATOM 2764 O O . GLN B 1 55 ? 16.672 -11.219 -3.098 1 95.75 55 GLN B O 1
ATOM 2769 N N . MET B 1 56 ? 17.25 -9.148 -2.656 1 97.12 56 MET B N 1
ATOM 2770 C CA . MET B 1 56 ? 18.484 -9.258 -3.426 1 97.12 56 MET B CA 1
ATOM 2771 C C . MET B 1 56 ? 19.453 -10.25 -2.777 1 97.12 56 MET B C 1
ATOM 2773 O O . MET B 1 56 ? 20.047 -11.086 -3.463 1 97.12 56 MET B O 1
ATOM 2777 N N . ILE B 1 57 ? 19.562 -10.141 -1.474 1 97.5 57 ILE B N 1
ATOM 2778 C CA . ILE B 1 57 ? 20.438 -11.055 -0.745 1 97.5 57 ILE B CA 1
ATOM 2779 C C . ILE B 1 57 ? 19.938 -12.492 -0.909 1 97.5 57 ILE B C 1
ATOM 2781 O O . ILE B 1 57 ? 20.703 -13.391 -1.24 1 97.5 57 ILE B O 1
ATOM 2785 N N . LEU B 1 58 ? 18.656 -12.648 -0.72 1 97.88 58 LEU B N 1
ATOM 2786 C CA . LEU B 1 58 ? 18.078 -13.984 -0.814 1 97.88 58 LEU B CA 1
ATOM 2787 C C . LEU B 1 58 ? 18.234 -14.547 -2.219 1 97.88 58 LEU B C 1
ATOM 2789 O O . LEU B 1 58 ? 18.625 -15.711 -2.385 1 97.88 58 LEU B O 1
ATOM 2793 N N . GLN B 1 59 ? 17.938 -13.789 -3.188 1 97.81 59 GLN B N 1
ATOM 2794 C CA . GLN B 1 59 ? 18.031 -14.266 -4.562 1 97.81 59 GLN B CA 1
ATOM 2795 C C . GLN B 1 59 ? 19.469 -14.68 -4.895 1 97.81 59 GLN B C 1
ATOM 2797 O O . GLN B 1 59 ? 19.688 -15.711 -5.527 1 97.81 59 GLN B O 1
ATOM 2802 N N . LYS B 1 60 ? 20.406 -13.898 -4.484 1 97.56 60 LYS B N 1
ATOM 2803 C CA . LYS B 1 60 ? 21.812 -14.211 -4.754 1 97.56 60 LYS B CA 1
ATOM 2804 C C . LYS B 1 60 ? 22.234 -15.492 -4.043 1 97.56 60 LYS B C 1
ATOM 2806 O O . LYS B 1 60 ? 22.953 -16.312 -4.605 1 97.56 60 LYS B O 1
ATOM 2811 N N . ALA B 1 61 ? 21.781 -15.633 -2.812 1 98.12 61 ALA B N 1
ATOM 2812 C CA . ALA B 1 61 ? 22.062 -16.859 -2.068 1 98.12 61 ALA B CA 1
ATOM 2813 C C . ALA B 1 61 ? 21.453 -18.078 -2.762 1 98.12 61 ALA B C 1
ATOM 2815 O O . ALA B 1 61 ? 22.125 -19.094 -2.934 1 98.12 61 ALA B O 1
ATOM 2816 N N . LEU B 1 62 ? 20.219 -17.922 -3.168 1 98.62 62 LEU B N 1
ATOM 2817 C CA . LEU B 1 62 ? 19.531 -19 -3.881 1 98.62 62 LEU B CA 1
ATOM 2818 C C . LEU B 1 62 ? 20.25 -19.328 -5.184 1 98.62 62 LEU B C 1
ATOM 2820 O O . LEU B 1 62 ? 20.438 -20.5 -5.508 1 98.62 62 LEU B O 1
ATOM 2824 N N . GLN B 1 63 ? 20.609 -18.312 -5.883 1 98.19 63 GLN B N 1
ATOM 2825 C CA . GLN B 1 63 ? 21.297 -18.5 -7.16 1 98.19 63 GLN B CA 1
ATOM 2826 C C . GLN B 1 63 ? 22.609 -19.25 -6.973 1 98.19 63 GLN B C 1
ATOM 2828 O O . GLN B 1 63 ? 22.938 -20.156 -7.754 1 98.19 63 GLN B O 1
ATOM 2833 N N . GLU B 1 64 ? 23.328 -18.906 -6.004 1 98.19 64 GLU B N 1
ATOM 2834 C CA . GLU B 1 64 ? 24.625 -19.531 -5.719 1 98.19 64 GLU B CA 1
ATOM 2835 C C . GLU B 1 64 ? 24.453 -21.016 -5.383 1 98.19 64 GLU B C 1
ATOM 2837 O O . GLU B 1 64 ? 25.25 -21.844 -5.828 1 98.19 64 GLU B O 1
ATOM 2842 N N . GLN B 1 65 ? 23.453 -21.328 -4.68 1 98.44 65 GLN B N 1
ATOM 2843 C CA . GLN B 1 65 ? 23.297 -22.672 -4.125 1 98.44 65 GLN B CA 1
ATOM 2844 C C . GLN B 1 65 ? 22.531 -23.578 -5.078 1 98.44 65 GLN B C 1
ATOM 2846 O O . GLN B 1 65 ? 22.766 -24.781 -5.117 1 98.44 65 GLN B O 1
ATOM 2851 N N . TYR B 1 66 ? 21.641 -22.984 -5.902 1 98.38 66 TYR B N 1
ATOM 2852 C CA . TYR B 1 66 ? 20.719 -23.844 -6.629 1 98.38 66 TYR B CA 1
ATOM 2853 C C . TYR B 1 66 ? 20.641 -23.438 -8.102 1 98.38 66 TYR B C 1
ATOM 2855 O O . TYR B 1 66 ? 19.906 -24.047 -8.875 1 98.38 66 TYR B O 1
ATOM 2863 N N . GLY B 1 67 ? 21.391 -22.469 -8.477 1 97.44 67 GLY B N 1
ATOM 2864 C CA . GLY B 1 67 ? 21.422 -22.078 -9.875 1 97.44 67 GLY B CA 1
ATOM 2865 C C . GLY B 1 67 ? 22.047 -23.141 -10.773 1 97.44 67 GLY B C 1
ATOM 2866 O O . GLY B 1 67 ? 22.953 -23.844 -10.359 1 97.44 67 GLY B O 1
ATOM 2867 N N . SER B 1 68 ? 21.422 -23.234 -12 1 97.12 68 SER B N 1
ATOM 2868 C CA . SER B 1 68 ? 21.953 -24.109 -13.039 1 97.12 68 SER B CA 1
ATOM 2869 C C . SER B 1 68 ? 21.609 -23.578 -14.43 1 97.12 68 SER B C 1
ATOM 2871 O O . SER B 1 68 ? 20.734 -22.719 -14.578 1 97.12 68 SER B O 1
ATOM 2873 N N . LYS B 1 69 ? 22.344 -24.047 -15.383 1 95.06 69 LYS B N 1
ATOM 2874 C CA . LYS B 1 69 ? 22.062 -23.656 -16.75 1 95.06 69 LYS B CA 1
ATOM 2875 C C . LYS B 1 69 ? 20.641 -24.062 -17.156 1 95.06 69 LYS B C 1
ATOM 2877 O O . LYS B 1 69 ? 19.938 -23.297 -17.844 1 95.06 69 LYS B O 1
ATOM 2882 N N . SER B 1 70 ? 20.312 -25.172 -16.734 1 95.75 70 SER B N 1
ATOM 2883 C CA . SER B 1 70 ? 18.984 -25.672 -17.062 1 95.75 70 SER B CA 1
ATOM 2884 C C . SER B 1 70 ? 17.906 -24.797 -16.438 1 95.75 70 SER B C 1
ATOM 2886 O O . SER B 1 70 ? 16.891 -24.484 -17.078 1 95.75 70 SER B O 1
ATOM 2888 N N . LEU B 1 71 ? 18.109 -24.406 -15.234 1 96.38 71 LEU B N 1
ATOM 2889 C CA . LEU B 1 71 ? 17.141 -23.562 -14.555 1 96.38 71 LEU B CA 1
ATOM 2890 C C . LEU B 1 71 ? 17.078 -22.172 -15.188 1 96.38 71 LEU B C 1
ATOM 2892 O O . LEU B 1 71 ? 16 -21.594 -15.336 1 96.38 71 LEU B O 1
ATOM 2896 N N . THR B 1 72 ? 18.203 -21.688 -15.57 1 96.62 72 THR B N 1
ATOM 2897 C CA . THR B 1 72 ? 18.25 -20.375 -16.234 1 96.62 72 THR B CA 1
ATOM 2898 C C . THR B 1 72 ? 17.438 -20.406 -17.531 1 96.62 72 THR B C 1
ATOM 2900 O O . THR B 1 72 ? 16.688 -19.469 -17.812 1 96.62 72 THR B O 1
ATOM 2903 N N . LYS B 1 73 ? 17.578 -21.453 -18.25 1 97.62 73 LYS B N 1
ATOM 2904 C CA . LYS B 1 73 ? 16.812 -21.594 -19.484 1 97.62 73 LYS B CA 1
ATOM 2905 C C . LYS B 1 73 ? 15.32 -21.625 -19.219 1 97.62 73 LYS B C 1
ATOM 2907 O O . LYS B 1 73 ? 14.531 -21.031 -19.953 1 97.62 73 LYS B O 1
ATOM 2912 N N . LYS B 1 74 ? 15 -22.312 -18.219 1 97.19 74 LYS B N 1
ATOM 2913 C CA . LYS B 1 74 ? 13.586 -22.406 -17.859 1 97.19 74 LYS B CA 1
ATOM 2914 C C . LYS B 1 74 ? 13.031 -21.047 -17.438 1 97.19 74 LYS B C 1
ATOM 2916 O O . LYS B 1 74 ? 11.898 -20.703 -17.766 1 97.19 74 LYS B O 1
ATOM 2921 N N . ILE B 1 75 ? 13.82 -20.328 -16.734 1 97.38 75 ILE B N 1
ATOM 2922 C CA . ILE B 1 75 ? 13.438 -18.984 -16.297 1 97.38 75 ILE B CA 1
ATOM 2923 C C . ILE B 1 75 ? 13.195 -18.094 -17.516 1 97.38 75 ILE B C 1
ATOM 2925 O O . ILE B 1 75 ? 12.172 -17.422 -17.609 1 97.38 75 ILE B O 1
ATOM 2929 N N . ASP B 1 76 ? 14.07 -18.125 -18.406 1 97.94 76 ASP B N 1
ATOM 2930 C CA . ASP B 1 76 ? 13.945 -17.328 -19.609 1 97.94 76 ASP B CA 1
ATOM 2931 C C . ASP B 1 76 ? 12.711 -17.734 -20.422 1 97.94 76 ASP B C 1
ATOM 2933 O O . ASP B 1 76 ? 11.984 -16.875 -20.922 1 97.94 76 ASP B O 1
ATOM 2937 N N . LYS B 1 77 ? 12.539 -18.953 -20.5 1 97.75 77 LYS B N 1
ATOM 2938 C CA . LYS B 1 77 ? 11.375 -19.469 -21.234 1 97.75 77 LYS B CA 1
ATOM 2939 C C . LYS B 1 77 ? 10.078 -19 -20.578 1 97.75 77 LYS B C 1
ATOM 2941 O O . LYS B 1 77 ? 9.148 -18.562 -21.266 1 97.75 77 LYS B O 1
ATOM 2946 N N . THR B 1 78 ? 10.062 -19.141 -19.281 1 97.25 78 THR B N 1
ATOM 2947 C CA . THR B 1 78 ? 8.875 -18.719 -18.547 1 97.25 78 THR B CA 1
ATOM 2948 C C . THR B 1 78 ? 8.625 -17.234 -18.75 1 97.25 78 THR B C 1
ATOM 2950 O O . THR B 1 78 ? 7.504 -16.812 -19.047 1 97.25 78 THR B O 1
ATOM 2953 N N . TYR B 1 79 ? 9.664 -16.438 -18.594 1 97.56 79 TYR B N 1
ATOM 2954 C CA . TYR B 1 79 ? 9.562 -15.008 -18.797 1 97.56 79 TYR B CA 1
ATOM 2955 C C . TYR B 1 79 ? 9.047 -14.695 -20.203 1 97.56 79 TYR B C 1
ATOM 2957 O O . TYR B 1 79 ? 8.133 -13.883 -20.375 1 97.56 79 TYR B O 1
ATOM 2965 N N . ASN B 1 80 ? 9.555 -15.383 -21.141 1 97.75 80 ASN B N 1
ATOM 2966 C CA . ASN B 1 80 ? 9.203 -15.125 -22.547 1 97.75 80 ASN B CA 1
ATOM 2967 C C . ASN B 1 80 ? 7.773 -15.555 -22.844 1 97.75 80 ASN B C 1
ATOM 2969 O O . ASN B 1 80 ? 7.102 -14.945 -23.688 1 97.75 80 ASN B O 1
ATOM 2973 N N . THR B 1 81 ? 7.387 -16.547 -22.234 1 97.25 81 THR B N 1
ATOM 2974 C CA . THR B 1 81 ? 6.008 -16.969 -22.406 1 97.25 81 THR B CA 1
ATOM 2975 C C . THR B 1 81 ? 5.035 -15.883 -21.969 1 97.25 81 THR B C 1
ATOM 2977 O O . THR B 1 81 ? 4.078 -15.57 -22.672 1 97.25 81 THR B O 1
ATOM 2980 N N . TYR B 1 82 ? 5.316 -15.328 -20.828 1 95.75 82 TYR B N 1
ATOM 2981 C CA . TYR B 1 82 ? 4.48 -14.227 -20.344 1 95.75 82 TYR B CA 1
ATOM 2982 C C . TYR B 1 82 ? 4.574 -13.023 -21.281 1 95.75 82 TYR B C 1
ATOM 2984 O O . TYR B 1 82 ? 3.562 -12.391 -21.594 1 95.75 82 TYR B O 1
ATOM 2992 N N . LYS B 1 83 ? 5.754 -12.711 -21.656 1 96.5 83 LYS B N 1
ATOM 2993 C CA . LYS B 1 83 ? 5.965 -11.586 -22.562 1 96.5 83 LYS B CA 1
ATOM 2994 C C . LYS B 1 83 ? 5.18 -11.758 -23.859 1 96.5 83 LYS B C 1
ATOM 2996 O O . LYS B 1 83 ? 4.547 -10.812 -24.344 1 96.5 83 LYS B O 1
ATOM 3001 N N . LYS B 1 84 ? 5.164 -12.977 -24.438 1 97 84 LYS B N 1
ATOM 3002 C CA . LYS B 1 84 ? 4.438 -13.273 -25.672 1 97 84 LYS B CA 1
ATOM 3003 C C . LYS B 1 84 ? 2.93 -13.211 -25.438 1 97 84 LYS B C 1
ATOM 3005 O O . LYS B 1 84 ? 2.193 -12.695 -26.281 1 97 84 LYS B O 1
ATOM 3010 N N . GLN B 1 85 ? 2.604 -13.711 -24.359 1 94.94 85 GLN B N 1
ATOM 3011 C CA . GLN B 1 85 ? 1.181 -13.758 -24.031 1 94.94 85 GLN B CA 1
ATOM 3012 C C . GLN B 1 85 ? 0.593 -12.352 -23.953 1 94.94 85 GLN B C 1
ATOM 3014 O O . GLN B 1 85 ? -0.506 -12.102 -24.453 1 94.94 85 GLN B O 1
ATOM 3019 N N . TYR B 1 86 ? 1.311 -11.469 -23.438 1 95.25 86 TYR B N 1
ATOM 3020 C CA . TYR B 1 86 ? 0.794 -10.117 -23.234 1 95.25 86 TYR B CA 1
ATOM 3021 C C . TYR B 1 86 ? 1.179 -9.211 -24.406 1 95.25 86 TYR B C 1
ATOM 3023 O O . TYR B 1 86 ? 0.571 -8.156 -24.609 1 95.25 86 TYR B O 1
ATOM 3031 N N . GLY B 1 87 ? 2.225 -9.555 -25.125 1 95.12 87 GLY B N 1
ATOM 3032 C CA . GLY B 1 87 ? 2.625 -8.805 -26.312 1 95.12 87 GLY B CA 1
ATOM 3033 C C . GLY B 1 87 ? 2.957 -7.359 -26.016 1 95.12 87 GLY B C 1
ATOM 3034 O O . GLY B 1 87 ? 3.736 -7.066 -25.109 1 95.12 87 GLY B O 1
ATOM 3035 N N . SER B 1 88 ? 2.26 -6.461 -26.734 1 94 88 SER B N 1
ATOM 3036 C CA . SER B 1 88 ? 2.553 -5.035 -26.641 1 94 88 SER B CA 1
ATOM 3037 C C . SER B 1 88 ? 2.078 -4.453 -25.312 1 94 88 SER B C 1
ATOM 3039 O O . SER B 1 88 ? 2.51 -3.367 -24.922 1 94 88 SER B O 1
ATOM 3041 N N . SER B 1 89 ? 1.273 -5.176 -24.734 1 95 89 SER B N 1
ATOM 3042 C CA . SER B 1 89 ? 0.738 -4.672 -23.469 1 95 89 SER B CA 1
ATOM 3043 C C . SER B 1 89 ? 1.589 -5.125 -22.281 1 95 89 SER B C 1
ATOM 3045 O O . SER B 1 89 ? 1.329 -4.742 -21.141 1 95 89 SER B O 1
ATOM 3047 N N . PHE B 1 90 ? 2.65 -5.805 -22.594 1 95.94 90 PHE B N 1
ATOM 3048 C CA . PHE B 1 90 ? 3.453 -6.434 -21.547 1 95.94 90 PHE B CA 1
ATOM 3049 C C . PHE B 1 90 ? 3.98 -5.391 -20.562 1 95.94 90 PHE B C 1
ATOM 3051 O O . PHE B 1 90 ? 3.754 -5.496 -19.359 1 95.94 90 PHE B O 1
ATOM 3058 N N . THR B 1 91 ? 4.496 -4.402 -21 1 91.81 91 THR B N 1
ATOM 3059 C CA . THR B 1 91 ? 5.121 -3.396 -20.141 1 91.81 91 THR B CA 1
ATOM 3060 C C . THR B 1 91 ? 4.062 -2.609 -19.375 1 91.81 91 THR B C 1
ATOM 3062 O O . THR B 1 91 ? 4.277 -2.246 -18.219 1 91.81 91 THR B O 1
ATOM 3065 N N . SER B 1 92 ? 2.977 -2.305 -19.984 1 91.69 92 SER B N 1
ATOM 3066 C CA . SER B 1 92 ? 1.907 -1.578 -19.297 1 91.69 92 SER B CA 1
ATOM 3067 C C . SER B 1 92 ? 1.294 -2.414 -18.188 1 91.69 92 SER B C 1
ATOM 3069 O O . SER B 1 92 ? 0.987 -1.892 -17.109 1 91.69 92 SER B O 1
ATOM 3071 N N . VAL B 1 93 ? 1.188 -3.646 -18.438 1 93.06 93 VAL B N 1
ATOM 3072 C CA . VAL B 1 93 ? 0.639 -4.547 -17.422 1 93.06 93 VAL B CA 1
ATOM 3073 C C . VAL B 1 93 ? 1.595 -4.633 -16.234 1 93.06 93 VAL B C 1
ATOM 3075 O O . VAL B 1 93 ? 1.162 -4.609 -15.078 1 93.06 93 VAL B O 1
ATOM 3078 N N . LEU B 1 94 ? 2.871 -4.691 -16.5 1 92.38 94 LEU B N 1
ATOM 3079 C CA . LEU B 1 94 ? 3.867 -4.707 -15.438 1 92.38 94 LEU B CA 1
ATOM 3080 C C . LEU B 1 94 ? 3.793 -3.43 -14.609 1 92.38 94 LEU B C 1
ATOM 3082 O O . LEU B 1 94 ? 3.771 -3.484 -13.375 1 92.38 94 LEU B O 1
ATOM 3086 N N . ALA B 1 95 ? 3.623 -2.365 -15.273 1 86.12 95 ALA B N 1
ATOM 3087 C CA . ALA B 1 95 ? 3.574 -1.075 -14.586 1 86.12 95 ALA B CA 1
ATOM 3088 C C . ALA B 1 95 ? 2.369 -0.991 -13.656 1 86.12 95 ALA B C 1
ATOM 3090 O O . ALA B 1 95 ? 2.469 -0.459 -12.547 1 86.12 95 ALA B O 1
ATOM 3091 N N . GLN B 1 96 ? 1.32 -1.485 -14.078 1 88.94 96 GLN B N 1
ATOM 3092 C CA . GLN B 1 96 ? 0.103 -1.492 -13.273 1 88.94 96 GLN B CA 1
ATOM 3093 C C . GLN B 1 96 ? 0.29 -2.309 -12 1 88.94 96 GLN B C 1
ATOM 3095 O O . GLN B 1 96 ? -0.33 -2.02 -10.977 1 88.94 96 GLN B O 1
ATOM 3100 N N . SER B 1 97 ? 1.224 -3.219 -12.141 1 89.69 97 SER B N 1
ATOM 3101 C CA . SER B 1 97 ? 1.508 -4.062 -10.984 1 89.69 97 SER B CA 1
ATOM 3102 C C . SER B 1 97 ? 2.707 -3.539 -10.195 1 89.69 97 SER B C 1
ATOM 3104 O O . SER B 1 97 ? 3.211 -4.219 -9.297 1 89.69 97 SER B O 1
ATOM 3106 N N . GLY B 1 98 ? 3.195 -2.432 -10.641 1 82.94 98 GLY B N 1
ATOM 3107 C CA . GLY B 1 98 ? 4.324 -1.818 -9.953 1 82.94 98 GLY B CA 1
ATOM 3108 C C . GLY B 1 98 ? 5.645 -2.504 -10.25 1 82.94 98 GLY B C 1
ATOM 3109 O O . GLY B 1 98 ? 6.582 -2.424 -9.461 1 82.94 98 GLY B O 1
ATOM 3110 N N . LEU B 1 99 ? 5.641 -3.178 -11.375 1 89.62 99 LEU B N 1
ATOM 3111 C CA . LEU B 1 99 ? 6.836 -3.945 -11.711 1 89.62 99 LEU B CA 1
ATOM 3112 C C . LEU B 1 99 ? 7.52 -3.371 -12.945 1 89.62 99 LEU B C 1
ATOM 3114 O O . LEU B 1 99 ? 6.902 -2.631 -13.711 1 89.62 99 LEU B O 1
ATOM 3118 N N . THR B 1 100 ? 8.844 -3.691 -13.031 1 88.94 100 THR B N 1
ATOM 3119 C CA . THR B 1 100 ? 9.625 -3.51 -14.25 1 88.94 100 THR B CA 1
ATOM 3120 C C . THR B 1 100 ? 9.922 -4.855 -14.914 1 88.94 100 THR B C 1
ATOM 3122 O O . THR B 1 100 ? 9.617 -5.906 -14.344 1 88.94 100 THR B O 1
ATOM 3125 N N . THR B 1 101 ? 10.453 -4.781 -16.125 1 92.62 101 THR B N 1
ATOM 3126 C CA . THR B 1 101 ? 10.844 -6.027 -16.781 1 92.62 101 THR B CA 1
ATOM 3127 C C . THR B 1 101 ? 11.891 -6.762 -15.945 1 92.62 101 THR B C 1
ATOM 3129 O O . THR B 1 101 ? 11.836 -7.988 -15.812 1 92.62 101 THR B O 1
ATOM 3132 N N . SER B 1 102 ? 12.688 -6.016 -15.344 1 91.81 102 SER B N 1
ATOM 3133 C CA . SER B 1 102 ? 13.734 -6.602 -14.516 1 91.81 102 SER B CA 1
ATOM 3134 C C . SER B 1 102 ? 13.164 -7.207 -13.242 1 91.81 102 SER B C 1
ATOM 3136 O O . SER B 1 102 ? 13.469 -8.352 -12.898 1 91.81 102 SER B O 1
ATOM 3138 N N . SER B 1 103 ? 12.336 -6.41 -12.586 1 91.75 103 SER B N 1
ATOM 3139 C CA . SER B 1 103 ? 11.781 -6.91 -11.328 1 91.75 103 SER B CA 1
ATOM 3140 C C . SER B 1 103 ? 10.883 -8.117 -11.562 1 91.75 103 SER B C 1
ATOM 3142 O O . SER B 1 103 ? 10.82 -9.023 -10.727 1 91.75 103 SER B O 1
ATOM 3144 N N . PHE B 1 104 ? 10.219 -8.148 -12.703 1 95.44 104 PHE B N 1
ATOM 3145 C CA . PHE B 1 104 ? 9.383 -9.289 -13.039 1 95.44 104 PHE B CA 1
ATOM 3146 C C . PHE B 1 104 ? 10.234 -10.531 -13.266 1 95.44 104 PHE B C 1
ATOM 3148 O O . PHE B 1 104 ? 9.953 -11.602 -12.711 1 95.44 104 PHE B O 1
ATOM 3155 N N . LYS B 1 105 ? 11.227 -10.383 -14.016 1 96.25 105 LYS B N 1
ATOM 3156 C CA . LYS B 1 105 ? 12.133 -11.508 -14.242 1 96.25 105 LYS B CA 1
ATOM 3157 C C . LYS B 1 105 ? 12.742 -12 -12.938 1 96.25 105 LYS B C 1
ATOM 3159 O O . LYS B 1 105 ? 12.891 -13.203 -12.727 1 96.25 105 LYS B O 1
ATOM 3164 N N . ASN B 1 106 ? 13.055 -11.102 -12.07 1 95.5 106 ASN B N 1
ATOM 3165 C CA . ASN B 1 106 ? 13.609 -11.461 -10.766 1 95.5 106 ASN B CA 1
ATOM 3166 C C . ASN B 1 106 ? 12.602 -12.234 -9.922 1 95.5 106 ASN B C 1
ATOM 3168 O O . ASN B 1 106 ? 12.977 -13.148 -9.188 1 95.5 106 ASN B O 1
ATOM 3172 N N . GLN B 1 107 ? 11.414 -11.836 -10.047 1 95.5 107 GLN B N 1
ATOM 3173 C CA . GLN B 1 107 ? 10.375 -12.562 -9.32 1 95.5 107 GLN B CA 1
ATOM 3174 C C . GLN B 1 107 ? 10.289 -14.008 -9.805 1 95.5 107 GLN B C 1
ATOM 3176 O O . GLN B 1 107 ? 10.227 -14.938 -8.992 1 95.5 107 GLN B O 1
ATOM 3181 N N . ILE B 1 108 ? 10.289 -14.18 -11.078 1 97.44 108 ILE B N 1
ATOM 3182 C CA . ILE B 1 108 ? 10.258 -15.523 -11.656 1 97.44 108 ILE B CA 1
ATOM 3183 C C . ILE B 1 108 ? 11.492 -16.312 -11.211 1 97.44 108 ILE B C 1
ATOM 3185 O O . ILE B 1 108 ? 11.383 -17.453 -10.789 1 97.44 108 ILE B O 1
ATOM 3189 N N . THR B 1 109 ? 12.625 -15.641 -11.305 1 98.12 109 THR B N 1
ATOM 3190 C CA . THR B 1 109 ? 13.891 -16.25 -10.93 1 98.12 109 THR B CA 1
ATOM 3191 C C . THR B 1 109 ? 13.867 -16.719 -9.477 1 98.12 109 THR B C 1
ATOM 3193 O O . THR B 1 109 ? 14.164 -17.875 -9.188 1 98.12 109 THR B O 1
ATOM 3196 N N . THR B 1 110 ? 13.469 -15.875 -8.617 1 98 110 THR B N 1
ATOM 3197 C CA . THR B 1 110 ? 13.461 -16.188 -7.191 1 98 110 THR B CA 1
ATOM 3198 C C . THR B 1 110 ? 12.492 -17.328 -6.898 1 98 110 THR B C 1
ATOM 3200 O O . THR B 1 110 ? 12.805 -18.25 -6.129 1 98 110 THR B O 1
ATOM 3203 N N . GLN B 1 111 ? 11.375 -17.25 -7.52 1 97.25 111 GLN B N 1
ATOM 3204 C CA . GLN B 1 111 ? 10.375 -18.281 -7.301 1 97.25 111 GLN B CA 1
ATOM 3205 C C . GLN B 1 111 ? 10.898 -19.656 -7.73 1 97.25 111 GLN B C 1
ATOM 3207 O O . GLN B 1 111 ? 10.758 -20.641 -6.996 1 97.25 111 GLN B O 1
ATOM 3212 N N . MET B 1 112 ? 11.492 -19.734 -8.859 1 97.88 112 MET B N 1
ATOM 3213 C CA . MET B 1 112 ? 11.969 -21 -9.391 1 97.88 112 MET B CA 1
ATOM 3214 C C . MET B 1 112 ? 13.148 -21.516 -8.57 1 97.88 112 MET B C 1
ATOM 3216 O O . MET B 1 112 ? 13.234 -22.719 -8.273 1 97.88 112 MET B O 1
ATOM 3220 N N . LEU B 1 113 ? 14.016 -20.625 -8.164 1 98.62 113 LEU B N 1
ATOM 3221 C CA . LEU B 1 113 ? 15.133 -21 -7.309 1 98.62 113 LEU B CA 1
ATOM 3222 C C . LEU B 1 113 ? 14.641 -21.453 -5.938 1 98.62 113 LEU B C 1
ATOM 3224 O O . LEU B 1 113 ? 15.172 -22.406 -5.363 1 98.62 113 LEU B O 1
ATOM 3228 N N . ALA B 1 114 ? 13.641 -20.766 -5.422 1 98.5 114 ALA B N 1
ATOM 3229 C CA . ALA B 1 114 ? 13.062 -21.125 -4.133 1 98.5 114 ALA B CA 1
ATOM 3230 C C . ALA B 1 114 ? 12.422 -22.516 -4.188 1 98.5 114 ALA B C 1
ATOM 3232 O O . ALA B 1 114 ? 12.539 -23.297 -3.242 1 98.5 114 ALA B O 1
ATOM 3233 N N . ASN B 1 115 ? 11.75 -22.781 -5.281 1 98.06 115 ASN B N 1
ATOM 3234 C CA . ASN B 1 115 ? 11.18 -24.109 -5.457 1 98.06 115 ASN B CA 1
ATOM 3235 C C . ASN B 1 115 ? 12.266 -25.188 -5.469 1 98.06 115 ASN B C 1
ATOM 3237 O O . ASN B 1 115 ? 12.086 -26.25 -4.883 1 98.06 115 ASN B O 1
ATOM 3241 N N . ALA B 1 116 ? 13.336 -24.891 -6.145 1 98.19 116 ALA B N 1
ATOM 3242 C CA . ALA B 1 116 ? 14.461 -25.828 -6.152 1 98.19 116 ALA B CA 1
ATOM 3243 C C . ALA B 1 116 ? 15.016 -26.016 -4.742 1 98.19 116 ALA B C 1
ATOM 3245 O O . ALA B 1 116 ? 15.328 -27.141 -4.34 1 98.19 116 ALA B O 1
ATOM 3246 N N . ALA B 1 117 ? 15.117 -24.953 -4.027 1 98.69 117 ALA B N 1
ATOM 3247 C CA . ALA B 1 117 ? 15.586 -25.016 -2.646 1 98.69 117 ALA B CA 1
ATOM 3248 C C . ALA B 1 117 ? 14.641 -25.844 -1.777 1 98.69 117 ALA B C 1
ATOM 3250 O O . ALA B 1 117 ? 15.086 -26.641 -0.952 1 98.69 117 ALA B O 1
ATOM 3251 N N . LEU B 1 118 ? 13.367 -25.625 -1.952 1 98.81 118 LEU B N 1
ATOM 3252 C CA . LEU B 1 118 ? 12.359 -26.375 -1.204 1 98.81 118 LEU B CA 1
ATOM 3253 C C . LEU B 1 118 ? 12.523 -27.875 -1.429 1 98.81 118 LEU B C 1
ATOM 3255 O O . LEU B 1 118 ? 12.602 -28.641 -0.469 1 98.81 118 LEU B O 1
ATOM 3259 N N . LYS B 1 119 ? 12.656 -28.266 -2.664 1 98.12 119 LYS B N 1
ATOM 3260 C CA . LYS B 1 119 ? 12.773 -29.688 -3.006 1 98.12 119 LYS B CA 1
ATOM 3261 C C . LYS B 1 119 ? 14.062 -30.281 -2.449 1 98.12 119 LYS B C 1
ATOM 3263 O O . LYS B 1 119 ? 14.102 -31.453 -2.074 1 98.12 119 LYS B O 1
ATOM 3268 N N . ALA B 1 120 ? 15.031 -29.453 -2.365 1 98.19 120 ALA B N 1
ATOM 3269 C CA . ALA B 1 120 ? 16.328 -29.922 -1.869 1 98.19 120 ALA B CA 1
ATOM 3270 C C . ALA B 1 120 ? 16.312 -30.047 -0.348 1 98.19 120 ALA B C 1
ATOM 3272 O O . ALA B 1 120 ? 17.047 -30.859 0.218 1 98.19 120 ALA B O 1
ATOM 3273 N N . ASN B 1 121 ? 15.5 -29.281 0.295 1 98.31 121 ASN B N 1
ATOM 3274 C CA . ASN B 1 121 ? 15.633 -29.156 1.743 1 98.31 121 ASN B CA 1
ATOM 3275 C C . ASN B 1 121 ? 14.461 -29.797 2.469 1 98.31 121 ASN B C 1
ATOM 3277 O O . ASN B 1 121 ? 14.5 -29.984 3.688 1 98.31 121 ASN B O 1
ATOM 3281 N N . LYS B 1 122 ? 13.453 -30.141 1.759 1 98.12 122 LYS B N 1
ATOM 3282 C CA . LYS B 1 122 ? 12.289 -30.797 2.352 1 98.12 122 LYS B CA 1
ATOM 3283 C C . LYS B 1 122 ? 11.758 -31.906 1.436 1 98.12 122 LYS B C 1
ATOM 3285 O O . LYS B 1 122 ? 11.195 -31.609 0.378 1 98.12 122 LYS B O 1
ATOM 3290 N N . LYS B 1 123 ? 11.797 -33.125 1.902 1 98.06 123 LYS B N 1
ATOM 3291 C CA . LYS B 1 123 ? 11.375 -34.281 1.09 1 98.06 123 LYS B CA 1
ATOM 3292 C C . LYS B 1 123 ? 9.938 -34.656 1.404 1 98.06 123 LYS B C 1
ATOM 3294 O O . LYS B 1 123 ? 9.523 -34.656 2.564 1 98.06 123 LYS B O 1
ATOM 3299 N N . VAL B 1 124 ? 9.258 -35.031 0.387 1 98.5 124 VAL B N 1
ATOM 3300 C CA . VAL B 1 124 ? 7.883 -35.531 0.534 1 98.5 124 VAL B CA 1
ATOM 3301 C C . VAL B 1 124 ? 7.883 -36.938 1.094 1 98.5 124 VAL B C 1
ATOM 3303 O O . VAL B 1 124 ? 8.609 -37.812 0.606 1 98.5 124 VAL B O 1
ATOM 3306 N N . THR B 1 125 ? 7.062 -37.188 2.1 1 98.19 125 THR B N 1
ATOM 3307 C CA . THR B 1 125 ? 6.953 -38.5 2.715 1 98.19 125 THR B CA 1
ATOM 3308 C C . THR B 1 125 ? 5.668 -39.188 2.275 1 98.19 125 THR B C 1
ATOM 3310 O O . THR B 1 125 ? 4.789 -38.562 1.676 1 98.19 125 THR B O 1
ATOM 3313 N N . ASN B 1 126 ? 5.672 -40.469 2.586 1 98.06 126 ASN B N 1
ATOM 3314 C CA . ASN B 1 126 ? 4.438 -41.188 2.318 1 98.06 126 ASN B CA 1
ATOM 3315 C C . ASN B 1 126 ? 3.266 -40.625 3.119 1 98.06 126 ASN B C 1
ATOM 3317 O O . ASN B 1 126 ? 2.129 -40.625 2.646 1 98.06 126 ASN B O 1
ATOM 3321 N N . ALA B 1 127 ? 3.588 -40.219 4.262 1 98.31 127 ALA B N 1
ATOM 3322 C CA . ALA B 1 127 ? 2.549 -39.594 5.082 1 98.31 127 ALA B CA 1
ATOM 3323 C C . ALA B 1 127 ? 1.986 -38.344 4.406 1 98.31 127 ALA B C 1
ATOM 3325 O O . ALA B 1 127 ? 0.775 -38.125 4.426 1 98.31 127 ALA B O 1
ATOM 3326 N N . ASP B 1 128 ? 2.85 -37.5 3.85 1 98.44 128 ASP B N 1
ATOM 3327 C CA . ASP B 1 128 ? 2.412 -36.344 3.105 1 98.44 128 ASP B CA 1
ATOM 3328 C C . ASP B 1 128 ? 1.5 -36.719 1.945 1 98.44 128 ASP B C 1
ATOM 3330 O O . ASP B 1 128 ? 0.474 -36.094 1.712 1 98.44 128 ASP B O 1
ATOM 3334 N N . LEU B 1 129 ? 1.862 -37.719 1.236 1 98.38 129 LEU B N 1
ATOM 3335 C CA . LEU B 1 129 ? 1.095 -38.188 0.084 1 98.38 129 LEU B CA 1
ATOM 3336 C C . LEU B 1 129 ? -0.276 -38.688 0.513 1 98.38 129 LEU B C 1
ATOM 3338 O O . LEU B 1 129 ? -1.284 -38.406 -0.131 1 98.38 129 LEU B O 1
ATOM 3342 N N . LYS B 1 130 ? -0.34 -39.469 1.591 1 98.25 130 LYS B N 1
ATOM 3343 C CA . LYS B 1 130 ? -1.608 -39.969 2.096 1 98.25 130 LYS B CA 1
ATOM 3344 C C . LYS B 1 130 ? -2.539 -38.844 2.512 1 98.25 130 LYS B C 1
ATOM 3346 O O . LYS B 1 130 ? -3.74 -38.875 2.236 1 98.25 130 LYS B O 1
ATOM 3351 N N . LYS B 1 131 ? -1.972 -37.906 3.145 1 98.12 131 LYS B N 1
ATOM 3352 C CA . LYS B 1 131 ? -2.762 -36.75 3.549 1 98.12 131 LYS B CA 1
ATOM 3353 C C . LYS B 1 131 ? -3.338 -36.031 2.334 1 98.12 131 LYS B C 1
ATOM 3355 O O . LYS B 1 131 ? -4.52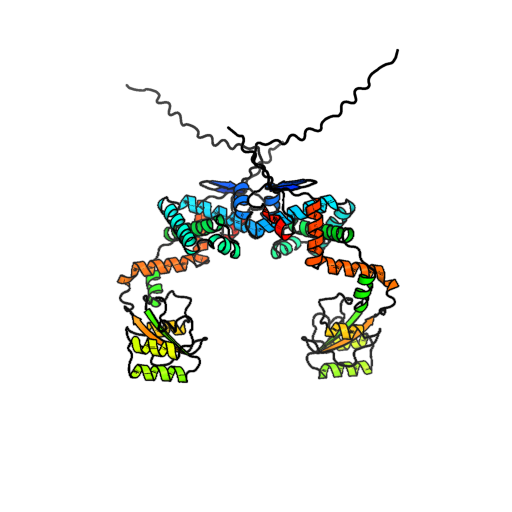 -35.688 2.318 1 98.12 131 LYS B O 1
ATOM 3360 N N . GLN B 1 132 ? -2.484 -35.812 1.333 1 97.94 132 GLN B N 1
ATOM 3361 C CA . GLN B 1 132 ? -2.936 -35.125 0.123 1 97.94 132 GLN B CA 1
ATOM 3362 C C . GLN B 1 132 ? -3.957 -35.969 -0.633 1 97.94 132 GLN B C 1
ATOM 3364 O O . GLN B 1 132 ? -4.898 -35.438 -1.224 1 97.94 132 GLN B O 1
ATOM 3369 N N . TRP B 1 133 ? -3.82 -37.25 -0.626 1 98.06 133 TRP B N 1
ATOM 3370 C CA . TRP B 1 133 ? -4.691 -38.188 -1.336 1 98.06 133 TRP B CA 1
ATOM 3371 C C . TRP B 1 133 ? -6.121 -38.094 -0.807 1 98.06 133 TRP B C 1
ATOM 3373 O O . TRP B 1 133 ? -7.078 -38.219 -1.571 1 98.06 133 TRP B O 1
ATOM 3383 N N . LYS B 1 134 ? -6.293 -37.812 0.438 1 97.19 134 LYS B N 1
ATOM 3384 C CA . LYS B 1 134 ? -7.613 -37.75 1.06 1 97.19 134 LYS B CA 1
ATOM 3385 C C . LYS B 1 134 ? -8.523 -36.781 0.342 1 97.19 134 LYS B C 1
ATOM 3387 O O . LYS B 1 134 ? -9.711 -37.062 0.138 1 97.19 134 LYS B O 1
ATOM 3392 N N . THR B 1 135 ? -7.957 -35.719 -0.051 1 95.62 135 THR B N 1
ATOM 3393 C CA . THR B 1 135 ? -8.789 -34.688 -0.641 1 95.62 135 THR B CA 1
ATOM 3394 C C . THR B 1 135 ? -8.57 -34.594 -2.15 1 95.62 135 THR B C 1
ATOM 3396 O O . THR B 1 135 ? -9.188 -33.781 -2.83 1 95.62 135 THR B O 1
ATOM 3399 N N . TYR B 1 136 ? -7.781 -35.406 -2.654 1 97.5 136 TYR B N 1
ATOM 3400 C CA . TYR B 1 136 ? -7.449 -35.375 -4.074 1 97.5 136 TYR B CA 1
ATOM 3401 C C . TYR B 1 136 ? -8.664 -35.781 -4.918 1 97.5 136 TYR B C 1
ATOM 3403 O O . TYR B 1 136 ? -9.367 -36.719 -4.602 1 97.5 136 TYR B O 1
ATOM 3411 N N . GLU B 1 137 ? -8.93 -34.969 -5.973 1 97.5 137 GLU B N 1
ATOM 3412 C CA . GLU B 1 137 ? -9.805 -35.312 -7.098 1 97.5 137 GLU B CA 1
ATOM 3413 C C . GLU B 1 137 ? -9.117 -35.031 -8.43 1 97.5 137 GLU B C 1
ATOM 3415 O O . GLU B 1 137 ? -8.43 -34 -8.57 1 97.5 137 GLU B O 1
ATOM 3420 N N . PRO B 1 138 ? -9.305 -35.906 -9.391 1 97 138 PRO B N 1
ATOM 3421 C CA . PRO B 1 138 ? -8.633 -35.719 -10.68 1 97 138 PRO B CA 1
ATOM 3422 C C . PRO B 1 138 ? -9.203 -34.562 -11.492 1 97 138 PRO B C 1
ATOM 3424 O O . PRO B 1 138 ? -10.188 -33.938 -11.086 1 97 138 PRO B O 1
ATOM 3427 N N . LYS B 1 139 ? -8.547 -34.25 -12.531 1 97.44 139 LYS B N 1
ATOM 3428 C CA . LYS B 1 139 ? -9.062 -33.25 -13.469 1 97.44 139 LYS B CA 1
ATOM 3429 C C . LYS B 1 139 ? -10.375 -33.719 -14.102 1 97.44 139 LYS B C 1
ATOM 3431 O O . LYS B 1 139 ? -10.477 -34.875 -14.555 1 97.44 139 LYS B O 1
ATOM 3436 N N . VAL B 1 140 ? -11.273 -32.812 -14.07 1 98.31 140 VAL B N 1
ATOM 3437 C CA . VAL B 1 140 ? -12.586 -33.125 -14.641 1 98.31 140 VAL B CA 1
ATOM 3438 C C . VAL B 1 140 ? -13.008 -32.031 -15.602 1 98.31 140 VAL B C 1
ATOM 3440 O O . VAL B 1 140 ? -12.445 -30.938 -15.586 1 98.31 140 VAL B O 1
ATOM 3443 N N . GLU B 1 141 ? -13.883 -32.375 -16.453 1 97.94 141 GLU B N 1
ATOM 3444 C CA . GLU B 1 141 ? -14.523 -31.469 -17.406 1 97.94 141 GLU B CA 1
ATOM 3445 C C . GLU B 1 141 ? -16.031 -31.438 -17.203 1 97.94 141 GLU B C 1
ATOM 3447 O O . GLU B 1 141 ? -16.688 -32.5 -17.203 1 97.94 141 GLU B O 1
ATOM 3452 N N . VAL B 1 142 ? -16.516 -30.203 -17 1 98.25 142 VAL B N 1
ATOM 3453 C CA . VAL B 1 142 ? -17.938 -30.109 -16.703 1 98.25 142 VAL B CA 1
ATOM 3454 C C . VAL B 1 142 ? -18.578 -29.016 -17.562 1 98.25 142 VAL B C 1
ATOM 3456 O O . VAL B 1 142 ? -17.875 -28.188 -18.141 1 98.25 142 VAL B O 1
ATOM 3459 N N . GLN B 1 143 ? -19.906 -29.141 -17.641 1 98.25 143 GLN B N 1
ATOM 3460 C CA . GLN B 1 143 ? -20.797 -28.062 -18.031 1 98.25 143 GLN B CA 1
ATOM 3461 C C . GLN B 1 143 ? -21.688 -27.641 -16.859 1 98.25 143 GLN B C 1
ATOM 3463 O O . GLN B 1 143 ? -22.016 -28.469 -15.992 1 98.25 143 GLN B O 1
ATOM 3468 N N . HIS B 1 144 ? -21.984 -26.344 -16.875 1 98.69 144 HIS B N 1
ATOM 3469 C CA . HIS B 1 144 ? -22.922 -25.953 -15.828 1 98.69 144 HIS B CA 1
ATOM 3470 C C . HIS B 1 144 ? -23.906 -24.906 -16.344 1 98.69 144 HIS B C 1
ATOM 3472 O O . HIS B 1 144 ? -23.625 -24.219 -17.328 1 98.69 144 HIS B O 1
ATOM 3478 N N . ILE B 1 145 ? -25.062 -24.891 -15.828 1 98.81 145 ILE B N 1
ATOM 3479 C CA . ILE B 1 145 ? -26.078 -23.859 -16.016 1 98.81 145 ILE B CA 1
ATOM 3480 C C . ILE B 1 145 ? -26.344 -23.141 -14.695 1 98.81 145 ILE B C 1
ATOM 3482 O O . ILE B 1 145 ? -26.688 -23.781 -13.695 1 98.81 145 ILE B O 1
ATOM 3486 N N . LEU B 1 146 ? -26.109 -21.875 -14.688 1 98.88 146 LEU B N 1
ATOM 3487 C CA . LEU B 1 146 ? -26.344 -21.031 -13.516 1 98.88 146 LEU B CA 1
ATOM 3488 C C . LEU B 1 146 ? -27.641 -20.234 -13.664 1 98.88 146 LEU B C 1
ATOM 3490 O O . LEU B 1 146 ? -27.844 -19.562 -14.68 1 98.88 146 LEU B O 1
ATOM 3494 N N . VAL B 1 147 ? -28.531 -20.359 -12.633 1 98.75 147 VAL B N 1
ATOM 3495 C CA . VAL B 1 147 ? -29.781 -19.609 -12.672 1 98.75 147 VAL B CA 1
ATOM 3496 C C . VAL B 1 147 ? -30.016 -18.938 -11.328 1 98.75 147 VAL B C 1
ATOM 3498 O O . VAL B 1 147 ? -29.438 -19.344 -10.312 1 98.75 147 VAL B O 1
ATOM 3501 N N . GLU B 1 148 ? -30.766 -17.984 -11.328 1 97.94 148 GLU B N 1
ATOM 3502 C CA . GLU B 1 148 ? -31.047 -17.203 -10.125 1 97.94 148 GLU B CA 1
ATOM 3503 C C . GLU B 1 148 ? -32.062 -17.906 -9.227 1 97.94 148 GLU B C 1
ATOM 3505 O O . GLU B 1 148 ? -31.953 -17.859 -8 1 97.94 148 GLU B O 1
ATOM 3510 N N . LYS B 1 149 ? -32.969 -18.578 -9.844 1 97.81 149 LYS B N 1
ATOM 3511 C CA . LYS B 1 149 ? -34.094 -19.156 -9.094 1 97.81 149 LYS B CA 1
ATOM 3512 C C . LYS B 1 149 ? -34 -20.672 -9.031 1 97.81 149 LYS B C 1
ATOM 3514 O O . LYS B 1 149 ? -33.656 -21.328 -10.016 1 97.81 149 LYS B O 1
ATOM 3519 N N . LYS B 1 150 ? -34.344 -21.188 -7.898 1 98.5 150 LYS B N 1
ATOM 3520 C CA . LYS B 1 150 ? -34.375 -22.625 -7.699 1 98.5 150 LYS B CA 1
ATOM 3521 C C . LYS B 1 150 ? -35.312 -23.312 -8.672 1 98.5 150 LYS B C 1
ATOM 3523 O O . LYS B 1 150 ? -35 -24.359 -9.242 1 98.5 150 LYS B O 1
ATOM 3528 N N . ASP B 1 151 ? -36.438 -22.703 -8.906 1 98.56 151 ASP B N 1
ATOM 3529 C CA . ASP B 1 151 ? -37.469 -23.281 -9.781 1 98.56 151 ASP B CA 1
ATOM 3530 C C . ASP B 1 151 ? -36.938 -23.438 -11.203 1 98.56 151 ASP B C 1
ATOM 3532 O O . ASP B 1 151 ? -37.25 -24.422 -11.875 1 98.56 151 ASP B O 1
ATOM 3536 N N . THR B 1 152 ? -36.188 -22.531 -11.586 1 98.75 152 THR B N 1
ATOM 3537 C CA . THR B 1 152 ? -35.594 -22.609 -12.922 1 98.75 152 THR B CA 1
ATOM 3538 C C . THR B 1 152 ? -34.594 -23.766 -13.023 1 98.75 152 THR B C 1
ATOM 3540 O O . THR B 1 152 ? -34.562 -24.469 -14.023 1 98.75 152 THR B O 1
ATOM 3543 N N . ALA B 1 153 ? -33.844 -23.938 -11.992 1 98.81 153 ALA B N 1
ATOM 3544 C CA . ALA B 1 153 ? -32.906 -25.047 -11.961 1 98.81 153 ALA B CA 1
ATOM 3545 C C . ALA B 1 153 ? -33.656 -26.391 -12.031 1 98.81 153 ALA B C 1
ATOM 3547 O O . ALA B 1 153 ? -33.219 -27.312 -12.727 1 98.81 153 ALA B O 1
ATOM 3548 N N . GLU B 1 154 ? -34.719 -26.469 -11.336 1 98.62 154 GLU B N 1
ATOM 3549 C CA . GLU B 1 154 ? -35.531 -27.688 -11.344 1 98.62 154 GLU B CA 1
ATOM 3550 C C . GLU B 1 154 ? -36.125 -27.953 -12.727 1 98.62 154 GLU B C 1
ATOM 3552 O O . GLU B 1 154 ? -36.25 -29.094 -13.148 1 98.62 154 GLU B O 1
ATOM 3557 N N . THR B 1 155 ? -36.469 -26.891 -13.398 1 98.69 155 THR B N 1
ATOM 3558 C CA . THR B 1 155 ? -36.938 -27.016 -14.773 1 98.69 155 THR B CA 1
ATOM 3559 C C . THR B 1 155 ? -35.844 -27.609 -15.664 1 98.69 155 THR B C 1
ATOM 3561 O O . THR B 1 155 ? -36.125 -28.531 -16.453 1 98.69 155 THR B O 1
ATOM 3564 N N . VAL B 1 156 ? -34.719 -27.109 -15.5 1 98.69 156 VAL B N 1
ATOM 3565 C CA . VAL B 1 156 ? -33.562 -27.594 -16.266 1 98.69 156 VAL B CA 1
ATOM 3566 C C . VAL B 1 156 ? -33.344 -29.078 -15.984 1 98.69 156 VAL B C 1
ATOM 3568 O O . VAL B 1 156 ? -33.188 -29.875 -16.906 1 98.69 156 VAL B O 1
ATOM 3571 N N . ILE B 1 157 ? -33.375 -29.469 -14.734 1 98.75 157 ILE B N 1
ATOM 3572 C CA . ILE B 1 157 ? -33.156 -30.844 -14.32 1 98.75 157 ILE B CA 1
ATOM 3573 C C . ILE B 1 157 ? -34.25 -31.734 -14.938 1 98.75 157 ILE B C 1
ATOM 3575 O O . ILE B 1 157 ? -33.938 -32.844 -15.398 1 98.75 157 ILE B O 1
ATOM 3579 N N . SER B 1 158 ? -35.438 -31.203 -14.992 1 98.56 158 SER B N 1
ATOM 3580 C CA . SER B 1 158 ? -36.531 -31.938 -15.594 1 98.56 158 SER B CA 1
ATOM 3581 C C . SER B 1 158 ? -36.312 -32.188 -17.078 1 98.56 158 SER B C 1
ATOM 3583 O O . SER B 1 158 ? -36.594 -33.25 -17.609 1 98.56 158 SER B O 1
ATOM 3585 N N . GLU B 1 159 ? -35.812 -31.188 -17.672 1 98.25 159 GLU B N 1
ATOM 3586 C CA . GLU B 1 159 ? -35.5 -31.297 -19.094 1 98.25 159 GLU B CA 1
ATOM 3587 C C . GLU B 1 159 ? -34.375 -32.312 -19.344 1 98.25 159 GLU B C 1
ATOM 3589 O O . GLU B 1 159 ? -34.406 -33.031 -20.328 1 98.25 159 GLU B O 1
ATOM 3594 N N . LEU B 1 160 ? -33.469 -32.406 -18.438 1 98.06 160 LEU B N 1
ATOM 3595 C CA . LEU B 1 160 ? -32.344 -33.312 -18.578 1 98.06 160 LEU B CA 1
ATOM 3596 C C . LEU B 1 160 ? -32.781 -34.75 -18.297 1 98.06 160 LEU B C 1
ATOM 3598 O O . LEU B 1 160 ? -32.188 -35.688 -18.828 1 98.06 160 LEU B O 1
ATOM 3602 N N . LYS B 1 161 ? -33.781 -34.938 -17.484 1 97.56 161 LYS B N 1
ATOM 3603 C CA . LYS B 1 161 ? -34.344 -36.281 -17.266 1 97.56 161 LYS B CA 1
ATOM 3604 C C . LYS B 1 161 ? -34.812 -36.906 -18.562 1 97.56 161 LYS B C 1
ATOM 3606 O O . LYS B 1 161 ? -34.719 -38.125 -18.75 1 97.56 161 LYS B O 1
ATOM 3611 N N . LYS B 1 162 ? -35.188 -36 -19.453 1 97.56 162 LYS B N 1
ATOM 3612 C CA . LYS B 1 162 ? -35.688 -36.438 -20.75 1 97.56 162 LYS B CA 1
ATOM 3613 C C . LYS B 1 162 ? -34.531 -36.688 -21.734 1 97.56 162 LYS B C 1
ATOM 3615 O O . LYS B 1 162 ? -34.594 -37.625 -22.516 1 97.56 162 LYS B O 1
ATOM 3620 N N . ASP B 1 163 ? -33.625 -35.812 -21.688 1 97.88 163 ASP B N 1
ATOM 3621 C CA . ASP B 1 163 ? -32.5 -35.844 -22.625 1 97.88 163 ASP B CA 1
ATOM 3622 C C . ASP B 1 163 ? -31.234 -35.281 -21.969 1 97.88 163 ASP B C 1
ATOM 3624 O O . ASP B 1 163 ? -31.047 -34.094 -21.906 1 97.88 163 ASP B O 1
ATOM 3628 N N . ASN B 1 164 ? -30.344 -36.125 -21.625 1 96.94 164 ASN B N 1
ATOM 3629 C CA . ASN B 1 164 ? -29.125 -35.688 -20.938 1 96.94 164 ASN B CA 1
ATOM 3630 C C . ASN B 1 164 ? -27.938 -35.625 -21.906 1 96.94 164 ASN B C 1
ATOM 3632 O O . ASN B 1 164 ? -26.797 -35.875 -21.516 1 96.94 164 ASN B O 1
ATOM 3636 N N . SER B 1 165 ? -28.172 -35.344 -23.109 1 95.81 165 SER B N 1
ATOM 3637 C CA . SER B 1 165 ? -27.109 -35.219 -24.094 1 95.81 165 SER B CA 1
ATOM 3638 C C . SER B 1 165 ? -26.391 -33.875 -23.953 1 95.81 165 SER B C 1
ATOM 3640 O O . SER B 1 165 ? -26.953 -32.938 -23.438 1 95.81 165 SER B O 1
ATOM 3642 N N . THR B 1 166 ? -25.203 -33.875 -24.406 1 95 166 THR B N 1
ATOM 3643 C CA . THR B 1 166 ? -24.438 -32.625 -24.453 1 95 166 THR B CA 1
ATOM 3644 C C . THR B 1 166 ? -25.156 -31.578 -25.281 1 95 166 THR B C 1
ATOM 3646 O O . THR B 1 166 ? -25.156 -30.406 -24.938 1 95 166 THR B O 1
ATOM 3649 N N . LYS B 1 167 ? -25.75 -32 -26.328 1 94.94 167 LYS B N 1
ATOM 3650 C CA . LYS B 1 167 ? -26.469 -31.109 -27.219 1 94.94 167 LYS B CA 1
ATOM 3651 C C . LYS B 1 167 ? -27.625 -30.422 -26.484 1 94.94 167 LYS B C 1
ATOM 3653 O O . LYS B 1 167 ? -27.766 -29.188 -26.562 1 94.94 167 LYS B O 1
ATOM 3658 N N . ASN B 1 168 ? -28.391 -31.25 -25.828 1 97.56 168 ASN B N 1
ATOM 3659 C CA . ASN B 1 168 ? -29.5 -30.672 -25.078 1 97.56 168 ASN B CA 1
ATOM 3660 C C . ASN B 1 168 ? -29.016 -29.75 -23.969 1 97.56 168 ASN B C 1
ATOM 3662 O O . ASN B 1 168 ? -29.578 -28.688 -23.734 1 97.56 168 ASN B O 1
ATOM 3666 N N . PHE B 1 169 ? -27.953 -30.141 -23.297 1 98.5 169 PHE B N 1
ATOM 3667 C CA . PHE B 1 169 ? -27.422 -29.297 -22.234 1 98.5 169 PHE B CA 1
ATOM 3668 C C . PHE B 1 169 ? -26.969 -27.953 -22.781 1 98.5 169 PHE B C 1
ATOM 3670 O O . PHE B 1 169 ? -27.203 -26.922 -22.172 1 98.5 169 PHE B O 1
ATOM 3677 N N . THR B 1 170 ? -26.344 -27.984 -23.891 1 97.94 170 THR B N 1
ATOM 3678 C CA . THR B 1 170 ? -25.875 -26.766 -24.562 1 97.94 170 THR B CA 1
ATOM 3679 C C . THR B 1 170 ? -27.031 -25.828 -24.875 1 97.94 170 THR B C 1
ATOM 3681 O O . THR B 1 170 ? -26.969 -24.625 -24.625 1 97.94 170 THR B O 1
ATOM 3684 N N . ALA B 1 171 ? -28.109 -26.438 -25.344 1 98 171 ALA B N 1
ATOM 3685 C CA . ALA B 1 171 ? -29.297 -25.641 -25.672 1 98 171 ALA B CA 1
ATOM 3686 C C . ALA B 1 171 ? -29.906 -25.031 -24.422 1 98 171 ALA B C 1
ATOM 3688 O O . ALA B 1 171 ? -30.281 -23.859 -24.422 1 98 171 ALA B O 1
ATOM 3689 N N . LEU B 1 172 ? -29.953 -25.828 -23.391 1 98.69 172 LEU B N 1
ATOM 3690 C CA . LEU B 1 172 ? -30.531 -25.359 -22.141 1 98.69 172 LEU B CA 1
ATOM 3691 C C . LEU B 1 172 ? -29.656 -24.266 -21.516 1 98.69 172 LEU B C 1
ATOM 3693 O O . LEU B 1 172 ? -30.188 -23.312 -20.938 1 98.69 172 LEU B O 1
ATOM 3697 N N . ALA B 1 173 ? -28.359 -24.422 -21.625 1 98.62 173 ALA B N 1
ATOM 3698 C CA . ALA B 1 173 ? -27.438 -23.406 -21.109 1 98.62 173 ALA B CA 1
ATOM 3699 C C . ALA B 1 173 ? -27.641 -22.078 -21.812 1 98.62 173 ALA B C 1
ATOM 3701 O O . ALA B 1 173 ? -27.734 -21.031 -21.172 1 98.62 173 ALA B O 1
ATOM 3702 N N . LYS B 1 174 ? -27.797 -22.078 -23.078 1 97.88 174 LYS B N 1
ATOM 3703 C CA . LYS B 1 174 ? -28.031 -20.859 -23.859 1 97.88 174 LYS B CA 1
ATOM 3704 C C . LYS B 1 174 ? -29.359 -20.203 -23.469 1 97.88 174 LYS B C 1
ATOM 3706 O O . LYS B 1 174 ? -29.438 -18.984 -23.375 1 97.88 174 LYS B O 1
ATOM 3711 N N . LYS B 1 175 ? -30.234 -21.062 -23.156 1 98 175 LYS B N 1
ATOM 3712 C CA . LYS B 1 175 ? -31.594 -20.578 -22.906 1 98 175 LYS B CA 1
ATOM 3713 C C . LYS B 1 175 ? -31.734 -20.031 -21.484 1 98 175 LYS B C 1
ATOM 3715 O O . LYS B 1 175 ? -32.344 -18.984 -21.281 1 98 175 LYS B O 1
ATOM 3720 N N . TYR B 1 176 ? -31.094 -20.734 -20.531 1 98.5 176 TYR B N 1
ATOM 3721 C CA . TYR B 1 176 ? -31.484 -20.453 -19.156 1 98.5 176 TYR B CA 1
ATOM 3722 C C . TYR B 1 176 ? -30.344 -19.844 -18.359 1 98.5 176 TYR B C 1
ATOM 3724 O O . TYR B 1 176 ? -30.562 -19.156 -17.359 1 98.5 176 TYR B O 1
ATOM 3732 N N . SER B 1 177 ? -29.125 -20.078 -18.719 1 98.75 177 SER B N 1
ATOM 3733 C CA . SER B 1 177 ? -28 -19.75 -17.859 1 98.75 177 SER B CA 1
ATOM 3734 C C . SER B 1 177 ? -27.797 -18.234 -17.766 1 98.75 177 SER B C 1
ATOM 3736 O O . SER B 1 177 ? -27.891 -17.531 -18.766 1 98.75 177 SER B O 1
ATOM 3738 N N . THR B 1 178 ? -27.453 -17.797 -16.594 1 98.25 178 THR B N 1
ATOM 3739 C CA . THR B 1 178 ? -27.156 -16.391 -16.359 1 98.25 178 THR B CA 1
ATOM 3740 C C . THR B 1 178 ? -25.641 -16.141 -16.391 1 98.25 178 THR B C 1
ATOM 3742 O O . THR B 1 178 ? -25.188 -15 -16.281 1 98.25 178 THR B O 1
ATOM 3745 N N . ASP B 1 179 ? -24.875 -17.25 -16.484 1 97.75 179 ASP B N 1
ATOM 3746 C CA . ASP B 1 179 ? -23.422 -17.125 -16.625 1 97.75 179 ASP B CA 1
ATOM 3747 C C . ASP B 1 179 ? -23.031 -16.75 -18.047 1 97.75 179 ASP B C 1
ATOM 3749 O O . ASP B 1 179 ? -22.812 -17.609 -18.891 1 97.75 179 ASP B O 1
ATOM 3753 N N . THR B 1 180 ? -22.812 -15.453 -18.234 1 96.25 180 THR B N 1
ATOM 3754 C CA . THR B 1 180 ? -22.547 -14.938 -19.578 1 96.25 180 THR B CA 1
ATOM 3755 C C . THR B 1 180 ? -21.172 -15.375 -20.078 1 96.25 180 THR B C 1
ATOM 3757 O O . THR B 1 180 ? -20.906 -15.344 -21.281 1 96.25 180 THR B O 1
ATOM 3760 N N . GLY B 1 181 ? -20.375 -15.789 -19.219 1 95 181 GLY B N 1
ATOM 3761 C CA . GLY B 1 181 ? -19.047 -16.203 -19.594 1 95 181 GLY B CA 1
ATOM 3762 C C . GLY B 1 181 ? -19.016 -17.578 -20.266 1 95 181 GLY B C 1
ATOM 3763 O O . GLY B 1 181 ? -18.109 -17.859 -21.047 1 95 181 GLY B O 1
ATOM 3764 N N . THR B 1 182 ? -20.016 -18.391 -20.016 1 97.12 182 THR B N 1
ATOM 3765 C CA . THR B 1 182 ? -19.906 -19.766 -20.5 1 97.12 182 THR B CA 1
ATOM 3766 C C . THR B 1 182 ? -21.172 -20.172 -21.25 1 97.12 182 THR B C 1
ATOM 3768 O O . THR B 1 182 ? -21.188 -21.188 -21.953 1 97.12 182 THR B O 1
ATOM 3771 N N . LYS B 1 183 ? -22.266 -19.484 -21.109 1 96.88 183 LYS B N 1
ATOM 3772 C CA . LYS B 1 183 ? -23.547 -19.953 -21.609 1 96.88 183 LYS B CA 1
ATOM 3773 C C . LYS B 1 183 ? -23.516 -20.172 -23.109 1 96.88 183 LYS B C 1
ATOM 3775 O O . LYS B 1 183 ? -24.188 -21.062 -23.641 1 96.88 183 LYS B O 1
ATOM 3780 N N . LYS B 1 184 ? -22.766 -19.422 -23.844 1 95.81 184 LYS B N 1
ATOM 3781 C CA . LYS B 1 184 ? -22.719 -19.547 -25.297 1 95.81 184 LYS B CA 1
ATOM 3782 C C . LYS B 1 184 ? -21.969 -20.797 -25.734 1 95.81 184 LYS B C 1
ATOM 3784 O O . LYS B 1 184 ? -22.172 -21.312 -26.828 1 95.81 184 LYS B O 1
ATOM 3789 N N . ASP B 1 185 ? -21.141 -21.25 -24.875 1 96.19 185 ASP B N 1
ATOM 3790 C CA . ASP B 1 185 ? -20.375 -22.469 -25.156 1 96.19 185 ASP B CA 1
ATOM 3791 C C . ASP B 1 185 ? -20.922 -23.656 -24.359 1 96.19 185 ASP B C 1
ATOM 3793 O O . ASP B 1 185 ? -20.156 -24.484 -23.891 1 96.19 185 ASP B O 1
ATOM 3797 N N . GLY B 1 186 ? -22.219 -23.562 -24.078 1 97.38 186 GLY B N 1
ATOM 3798 C CA . GLY B 1 186 ? -22.891 -24.688 -23.453 1 97.38 186 GLY B CA 1
ATOM 3799 C C . GLY B 1 186 ? -22.578 -24.828 -21.969 1 97.38 186 GLY B C 1
ATOM 3800 O O . GLY B 1 186 ? -22.688 -25.906 -21.406 1 97.38 186 GLY B O 1
ATOM 3801 N N . GLY B 1 187 ? -21.984 -23.797 -21.406 1 98.12 187 GLY B N 1
ATOM 3802 C CA . GLY B 1 187 ? -21.703 -23.812 -19.984 1 98.12 187 GLY B CA 1
ATOM 3803 C C . GLY B 1 187 ? -20.406 -24.531 -19.656 1 98.12 187 GLY B C 1
ATOM 3804 O O . GLY B 1 187 ? -20.172 -24.891 -18.5 1 98.12 187 GLY B O 1
ATOM 3805 N N . LYS B 1 188 ? -19.594 -24.734 -20.641 1 98.06 188 LYS B N 1
ATOM 3806 C CA . LYS B 1 188 ? -18.359 -25.484 -20.453 1 98.06 188 LYS B CA 1
ATOM 3807 C C . LYS B 1 188 ? -17.375 -24.703 -19.609 1 98.06 188 LYS B C 1
ATOM 3809 O O . LYS B 1 188 ? -17.203 -23.484 -19.797 1 98.06 188 LYS B O 1
ATOM 3814 N N . LEU B 1 189 ? -16.766 -25.375 -18.672 1 97.44 189 LEU B N 1
ATOM 3815 C CA . LEU B 1 189 ? -15.711 -24.797 -17.859 1 97.44 189 LEU B CA 1
ATOM 3816 C C . LEU B 1 189 ? -14.352 -25.375 -18.234 1 97.44 189 LEU B C 1
ATOM 3818 O O . LEU B 1 189 ? -14.258 -26.5 -18.719 1 97.44 189 LEU B O 1
ATOM 3822 N N . PRO B 1 190 ? -13.32 -24.594 -18 1 95.94 190 PRO B N 1
ATOM 3823 C CA . PRO B 1 190 ? -11.992 -25.203 -18.078 1 95.94 190 PRO B CA 1
ATOM 3824 C C . PRO B 1 190 ? -11.82 -26.375 -17.125 1 95.94 190 PRO B C 1
ATOM 3826 O O . PRO B 1 190 ? -12.438 -26.406 -16.062 1 95.94 190 PRO B O 1
ATOM 3829 N N . VAL B 1 191 ? -10.984 -27.281 -17.578 1 97.69 191 VAL B N 1
ATOM 3830 C CA . VAL B 1 191 ? -10.719 -28.453 -16.766 1 97.69 191 VAL B CA 1
ATOM 3831 C C . VAL B 1 191 ? -10.156 -28.016 -15.406 1 97.69 191 VAL B C 1
ATOM 3833 O O . VAL B 1 191 ? -9.406 -27.047 -15.32 1 97.69 191 VAL B O 1
ATOM 3836 N N . PHE B 1 192 ? -10.586 -28.766 -14.367 1 97.81 192 PHE B N 1
ATOM 3837 C CA . PHE B 1 192 ? -10.102 -28.422 -13.039 1 97.81 192 PHE B CA 1
ATOM 3838 C C . PHE B 1 192 ? -10 -29.672 -12.164 1 97.81 192 PHE B C 1
ATOM 3840 O O . PHE B 1 192 ? -10.57 -30.703 -12.484 1 97.81 192 PHE B O 1
ATOM 3847 N N . ASP B 1 193 ? -9.18 -29.547 -11.133 1 97.44 193 ASP B N 1
ATOM 3848 C CA . ASP B 1 193 ? -9.062 -30.609 -10.133 1 97.44 193 ASP B CA 1
ATOM 3849 C C . ASP B 1 193 ? -9.266 -30.062 -8.727 1 97.44 193 ASP B C 1
ATOM 3851 O O . ASP B 1 193 ? -9.789 -28.953 -8.555 1 97.44 193 ASP B O 1
ATOM 3855 N N . SER B 1 194 ? -8.992 -30.859 -7.734 1 96.94 194 SER B N 1
ATOM 3856 C CA . SER B 1 194 ? -9.273 -30.516 -6.344 1 96.94 194 SER B CA 1
ATOM 3857 C C . SER B 1 194 ? -8.438 -29.328 -5.887 1 96.94 194 SER B C 1
ATOM 3859 O O . SER B 1 194 ? -8.742 -28.703 -4.863 1 96.94 194 SER B O 1
ATOM 3861 N N . THR B 1 195 ? -7.449 -28.922 -6.648 1 96 195 THR B N 1
ATOM 3862 C CA . THR B 1 195 ? -6.586 -27.828 -6.227 1 96 195 THR B CA 1
ATOM 3863 C C . THR B 1 195 ? -7.141 -26.5 -6.699 1 96 195 THR B C 1
ATOM 3865 O O . THR B 1 195 ? -6.625 -25.438 -6.336 1 96 195 THR B O 1
ATOM 3868 N N . ASP B 1 196 ? -8.219 -26.531 -7.465 1 96.31 196 ASP B N 1
ATOM 3869 C CA . ASP B 1 196 ? -8.82 -25.297 -7.961 1 96.31 196 ASP B CA 1
ATOM 3870 C C . ASP B 1 196 ? -9.32 -24.422 -6.812 1 96.31 196 ASP B C 1
ATOM 3872 O O . ASP B 1 196 ? -9.961 -24.922 -5.883 1 96.31 196 ASP B O 1
ATOM 3876 N N . THR B 1 197 ? -8.969 -23.109 -6.898 1 94.62 197 THR B N 1
ATOM 3877 C CA . THR B 1 197 ? -9.414 -22.203 -5.855 1 94.62 197 THR B CA 1
ATOM 3878 C C . THR B 1 197 ? -10.391 -21.172 -6.422 1 94.62 197 THR B C 1
ATOM 3880 O O . THR B 1 197 ? -10.875 -20.297 -5.691 1 94.62 197 THR B O 1
ATOM 3883 N N . SER B 1 198 ? -10.711 -21.188 -7.652 1 94.38 198 SER B N 1
ATOM 3884 C CA . SER B 1 198 ? -11.539 -20.172 -8.305 1 94.38 198 SER B CA 1
ATOM 3885 C C . SER B 1 198 ? -13.016 -20.547 -8.25 1 94.38 198 SER B C 1
ATOM 3887 O O . SER B 1 198 ? -13.883 -19.672 -8.344 1 94.38 198 SER B O 1
ATOM 3889 N N . LEU B 1 199 ? -13.219 -21.797 -8.094 1 96.38 199 LEU B N 1
ATOM 3890 C CA . LEU B 1 199 ? -14.602 -22.266 -8.086 1 96.38 199 LEU B CA 1
ATOM 3891 C C . LEU B 1 199 ? -15.133 -22.375 -6.66 1 96.38 199 LEU B C 1
ATOM 3893 O O . LEU B 1 199 ? -14.367 -22.672 -5.734 1 96.38 199 LEU B O 1
ATOM 3897 N N . ASP B 1 200 ? -16.469 -22.156 -6.574 1 97.12 200 ASP B N 1
ATOM 3898 C CA . ASP B 1 200 ? -17.141 -22.312 -5.285 1 97.12 200 ASP B CA 1
ATOM 3899 C C . ASP B 1 200 ? -16.953 -23.734 -4.742 1 97.12 200 ASP B C 1
ATOM 3901 O O . ASP B 1 200 ? -17.125 -24.703 -5.477 1 97.12 200 ASP B O 1
ATOM 3905 N N . PRO B 1 201 ? -16.703 -23.812 -3.438 1 97.12 201 PRO B N 1
ATOM 3906 C CA . PRO B 1 201 ? -16.453 -25.141 -2.875 1 97.12 201 PRO B CA 1
ATOM 3907 C C . PRO B 1 201 ? -17.672 -26.062 -2.996 1 97.12 201 PRO B C 1
ATOM 3909 O O . PRO B 1 201 ? -17.516 -27.266 -3.215 1 97.12 201 PRO B O 1
ATOM 3912 N N . THR B 1 202 ? -18.812 -25.547 -2.818 1 98.25 202 THR B N 1
ATOM 3913 C CA . THR B 1 202 ? -20.031 -26.344 -2.953 1 98.25 202 THR B CA 1
ATOM 3914 C C . THR B 1 202 ? -20.188 -26.859 -4.387 1 98.25 202 THR B C 1
ATOM 3916 O O . THR B 1 202 ? -20.562 -28 -4.6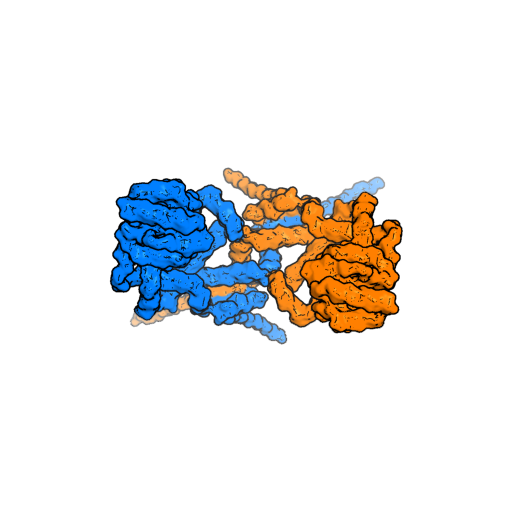05 1 98.25 202 THR B O 1
ATOM 3919 N N . PHE B 1 203 ? -19.875 -26.047 -5.289 1 98.5 203 PHE B N 1
ATOM 3920 C CA . PHE B 1 203 ? -19.891 -26.422 -6.699 1 98.5 203 PHE B CA 1
ATOM 3921 C C . PHE B 1 203 ? -18.938 -27.578 -6.965 1 98.5 203 PHE B C 1
ATOM 3923 O O . PHE B 1 203 ? -19.328 -28.578 -7.566 1 98.5 203 PHE B O 1
ATOM 3930 N N . LYS B 1 204 ? -17.734 -27.469 -6.465 1 98.31 204 LYS B N 1
ATOM 3931 C CA . LYS B 1 204 ? -16.703 -28.484 -6.703 1 98.31 204 LYS B CA 1
ATOM 3932 C C . LYS B 1 204 ? -17.109 -29.812 -6.07 1 98.31 204 LYS B C 1
ATOM 3934 O O . LYS B 1 204 ? -16.953 -30.875 -6.691 1 98.31 204 LYS B O 1
ATOM 3939 N N . THR B 1 205 ? -17.594 -29.781 -4.887 1 97.81 205 THR B N 1
ATOM 3940 C CA . THR B 1 205 ? -18.016 -30.984 -4.191 1 97.81 205 THR B CA 1
ATOM 3941 C C . THR B 1 205 ? -19.094 -31.734 -4.98 1 97.81 205 THR B C 1
ATOM 3943 O O . THR B 1 205 ? -19.016 -32.938 -5.164 1 97.81 205 THR B O 1
ATOM 3946 N N . ALA B 1 206 ? -20.016 -30.984 -5.469 1 98.56 206 ALA B N 1
ATOM 3947 C CA . ALA B 1 206 ? -21.094 -31.578 -6.262 1 98.56 206 ALA B CA 1
ATOM 3948 C C . ALA B 1 206 ? -20.562 -32.156 -7.566 1 98.56 206 ALA B C 1
ATOM 3950 O O . ALA B 1 206 ? -20.969 -33.25 -7.973 1 98.56 206 ALA B O 1
ATOM 3951 N N . ALA B 1 207 ? -19.672 -31.484 -8.156 1 98.62 207 ALA B N 1
ATOM 3952 C CA . ALA B 1 207 ? -19.109 -31.938 -9.422 1 98.62 207 ALA B CA 1
ATOM 3953 C C . ALA B 1 207 ? -18.344 -33.25 -9.25 1 98.62 207 ALA B C 1
ATOM 3955 O O . ALA B 1 207 ? -18.531 -34.188 -10.016 1 98.62 207 ALA B O 1
ATOM 3956 N N . PHE B 1 208 ? -17.547 -33.344 -8.25 1 98.31 208 PHE B N 1
ATOM 3957 C CA . PHE B 1 208 ? -16.656 -34.469 -8.07 1 98.31 208 PHE B CA 1
ATOM 3958 C C . PHE B 1 208 ? -17.438 -35.719 -7.727 1 98.31 208 PHE B C 1
ATOM 3960 O O . PHE B 1 208 ? -16.922 -36.844 -7.852 1 98.31 208 PHE B O 1
ATOM 3967 N N . LYS B 1 209 ? -18.672 -35.562 -7.34 1 97.75 209 LYS B N 1
ATOM 3968 C CA . LYS B 1 209 ? -19.516 -36.719 -7.004 1 97.75 209 LYS B CA 1
ATOM 3969 C C . LYS B 1 209 ? -20.125 -37.344 -8.258 1 97.75 209 LYS B C 1
ATOM 3971 O O . LYS B 1 209 ? -20.641 -38.469 -8.211 1 97.75 209 LYS B O 1
ATOM 3976 N N . LEU B 1 210 ? -19.984 -36.625 -9.32 1 98.56 210 LEU B N 1
ATOM 3977 C CA . LEU B 1 210 ? -20.625 -37.062 -10.555 1 98.56 210 LEU B CA 1
ATOM 3978 C C . LEU B 1 210 ? -19.688 -37.969 -11.344 1 98.56 210 LEU B C 1
ATOM 3980 O O . LEU B 1 210 ? -18.484 -37.719 -11.43 1 98.56 210 LEU B O 1
ATOM 3984 N N . LYS B 1 211 ? -20.266 -39.031 -11.914 1 98 211 LYS B N 1
ATOM 3985 C CA . LYS B 1 211 ? -19.578 -39.812 -12.914 1 98 211 LYS B CA 1
ATOM 3986 C C . LYS B 1 211 ? -19.766 -39.25 -14.312 1 98 211 LYS B C 1
ATOM 3988 O O . LYS B 1 211 ? -20.625 -38.406 -14.523 1 98 211 LYS B O 1
ATOM 3993 N N . THR B 1 212 ? -18.875 -39.719 -15.172 1 98.25 212 THR B N 1
ATOM 3994 C CA . THR B 1 212 ? -18.984 -39.25 -16.547 1 98.25 212 THR B CA 1
ATOM 3995 C C . THR B 1 212 ? -20.406 -39.406 -17.062 1 98.25 212 THR B C 1
ATOM 3997 O O . THR B 1 212 ? -21.047 -40.469 -16.859 1 98.25 212 THR B O 1
ATOM 4000 N N . ASN B 1 213 ? -20.953 -38.344 -17.578 1 97.75 213 ASN B N 1
ATOM 4001 C CA . ASN B 1 213 ? -22.266 -38.281 -18.219 1 97.75 213 ASN B CA 1
ATOM 4002 C C . ASN B 1 213 ? -23.391 -38.219 -17.172 1 97.75 213 ASN B C 1
ATOM 4004 O O . ASN B 1 213 ? -24.562 -38.344 -17.516 1 97.75 213 ASN B O 1
ATOM 4008 N N . GLU B 1 214 ? -23.062 -38.031 -15.938 1 98.31 214 GLU B N 1
ATOM 4009 C CA . GLU B 1 214 ? -24.078 -37.781 -14.914 1 98.31 214 GLU B CA 1
ATOM 4010 C C . GLU B 1 214 ? -24.297 -36.281 -14.734 1 98.31 214 GLU B C 1
ATOM 4012 O O . GLU B 1 214 ? -23.5 -35.469 -15.211 1 98.31 214 GLU B O 1
ATOM 4017 N N . TYR B 1 215 ? -25.359 -35.938 -14.125 1 98.75 215 TYR B N 1
ATOM 4018 C CA . TYR B 1 215 ? -25.688 -34.562 -13.82 1 98.75 215 TYR B CA 1
ATOM 4019 C C . TYR B 1 215 ? -26.297 -34.438 -12.43 1 98.75 215 TYR B C 1
ATOM 4021 O O . TYR B 1 215 ? -26.719 -35.438 -11.836 1 98.75 215 TYR B O 1
ATOM 4029 N N . THR B 1 216 ? -26.234 -33.281 -11.922 1 98.75 216 THR B N 1
ATOM 4030 C CA . THR B 1 216 ? -26.844 -33.094 -10.617 1 98.75 216 THR B CA 1
ATOM 4031 C C . THR B 1 216 ? -28.359 -33.156 -10.719 1 98.75 216 THR B C 1
ATOM 4033 O O . THR B 1 216 ? -28.984 -32.469 -11.539 1 98.75 216 THR B O 1
ATOM 4036 N N . THR B 1 217 ? -28.953 -33.906 -9.836 1 98.44 217 THR B N 1
ATOM 4037 C CA . THR B 1 217 ? -30.406 -34.094 -9.867 1 98.44 217 THR B CA 1
ATOM 4038 C C . THR B 1 217 ? -31.094 -33.188 -8.844 1 98.44 217 THR B C 1
ATOM 4040 O O . THR B 1 217 ? -32.312 -33.219 -8.703 1 98.44 217 THR B O 1
ATOM 4043 N N . THR B 1 218 ? -30.344 -32.469 -8.094 1 98.44 218 THR B N 1
ATOM 4044 C CA . THR B 1 218 ? -30.812 -31.375 -7.242 1 98.44 218 THR B CA 1
ATOM 4045 C C . THR B 1 218 ? -30 -30.109 -7.512 1 98.44 218 THR B C 1
ATOM 4047 O O . THR B 1 218 ? -28.812 -30.172 -7.793 1 98.44 218 THR B O 1
ATOM 4050 N N . PRO B 1 219 ? -30.703 -29 -7.473 1 98.81 219 PRO B N 1
ATOM 4051 C CA . PRO B 1 219 ? -29.953 -27.75 -7.668 1 98.81 219 PRO B CA 1
ATOM 4052 C C . PRO B 1 219 ? -28.828 -27.578 -6.652 1 98.81 219 PRO B C 1
ATOM 4054 O O . PRO B 1 219 ? -29 -27.875 -5.469 1 98.81 219 PRO B O 1
ATOM 4057 N N . VAL B 1 220 ? -27.703 -27.156 -7.09 1 98.81 220 VAL B N 1
ATOM 4058 C CA . VAL B 1 220 ? -26.562 -26.875 -6.219 1 98.81 220 VAL B CA 1
ATOM 4059 C C . VAL B 1 220 ? -26.516 -25.391 -5.879 1 98.81 220 VAL B C 1
ATOM 4061 O O . VAL B 1 220 ? -26.219 -24.562 -6.738 1 98.81 220 VAL B O 1
ATOM 4064 N N . LYS B 1 221 ? -26.719 -25.016 -4.699 1 98.62 221 LYS B N 1
ATOM 4065 C CA . LYS B 1 221 ? -26.812 -23.625 -4.27 1 98.62 221 LYS B CA 1
ATOM 4066 C C . LYS B 1 221 ? -25.422 -23.078 -3.904 1 98.62 221 LYS B C 1
ATOM 4068 O O . LYS B 1 221 ? -24.688 -23.703 -3.143 1 98.62 221 LYS B O 1
ATOM 4073 N N . THR B 1 222 ? -25.078 -21.938 -4.535 1 98.06 222 THR B N 1
ATOM 4074 C CA . THR B 1 222 ? -23.906 -21.172 -4.164 1 98.06 222 THR B CA 1
ATOM 4075 C C . THR B 1 222 ? -24.25 -19.703 -3.996 1 98.06 222 THR B C 1
ATOM 4077 O O . THR B 1 222 ? -25.422 -19.312 -4.09 1 98.06 222 THR B O 1
ATOM 4080 N N . SER B 1 223 ? -23.266 -18.844 -3.715 1 96.44 223 SER B N 1
ATOM 4081 C CA . SER B 1 223 ? -23.484 -17.422 -3.549 1 96.44 223 SER B CA 1
ATOM 4082 C C . SER B 1 223 ? -23.922 -16.766 -4.859 1 96.44 223 SER B C 1
ATOM 4084 O O . SER B 1 223 ? -24.484 -15.672 -4.859 1 96.44 223 SER B O 1
ATOM 4086 N N . TYR B 1 224 ? -23.812 -17.516 -5.918 1 97.38 224 TYR B N 1
ATOM 4087 C CA . TYR B 1 224 ? -24.094 -16.953 -7.238 1 97.38 224 TYR B CA 1
ATOM 4088 C C . TYR B 1 224 ? -25.5 -17.312 -7.707 1 97.38 224 TYR B C 1
ATOM 4090 O O . TYR B 1 224 ? -26 -16.75 -8.68 1 97.38 224 TYR B O 1
ATOM 4098 N N . GLY B 1 225 ? -26 -18.312 -7.008 1 98.31 225 GLY B N 1
ATOM 4099 C CA . GLY B 1 225 ? -27.312 -18.828 -7.398 1 98.31 225 GLY B CA 1
ATOM 4100 C C . GLY B 1 225 ? -27.391 -20.344 -7.324 1 98.31 225 GLY B C 1
ATOM 4101 O O . GLY B 1 225 ? -26.906 -20.953 -6.367 1 98.31 225 GLY B O 1
ATOM 4102 N N . TYR B 1 226 ? -28.125 -20.844 -8.336 1 98.81 226 TYR B N 1
ATOM 4103 C CA . TYR B 1 226 ? -28.312 -22.297 -8.391 1 98.81 226 TYR B CA 1
ATOM 4104 C C . TYR B 1 226 ? -27.672 -22.891 -9.641 1 98.81 226 TYR B C 1
ATOM 4106 O O . TYR B 1 226 ? -27.922 -22.406 -10.75 1 98.81 226 TYR B O 1
ATOM 4114 N N . HIS B 1 227 ? -26.875 -23.938 -9.406 1 98.88 227 HIS B N 1
ATOM 4115 C CA . HIS B 1 227 ? -26.188 -24.609 -10.508 1 98.88 227 HIS B CA 1
ATOM 4116 C C . HIS B 1 227 ? -26.828 -25.953 -10.82 1 98.88 227 HIS B C 1
ATOM 4118 O O . HIS B 1 227 ? -27.25 -26.672 -9.914 1 98.88 227 HIS B O 1
ATOM 4124 N N . VAL B 1 228 ? -26.891 -26.25 -12.102 1 98.94 228 VAL B N 1
ATOM 4125 C CA . VAL B 1 228 ? -27.016 -27.609 -12.609 1 98.94 228 VAL B CA 1
ATOM 4126 C C . VAL B 1 228 ? -25.734 -28.016 -13.328 1 98.94 228 VAL B C 1
ATOM 4128 O O . VAL B 1 228 ? -25.281 -27.328 -14.258 1 98.94 228 VAL B O 1
ATOM 4131 N N . ILE B 1 229 ? -25.141 -29.094 -12.82 1 98.88 229 ILE B N 1
ATOM 4132 C CA . ILE B 1 229 ? -23.828 -29.5 -13.305 1 98.88 229 ILE B CA 1
ATOM 4133 C C . ILE B 1 229 ? -23.938 -30.812 -14.062 1 98.88 229 ILE B C 1
ATOM 4135 O O . ILE B 1 229 ? -24.594 -31.75 -13.594 1 98.88 229 ILE B O 1
ATOM 4139 N N . ARG B 1 230 ? -23.344 -30.875 -15.203 1 98.75 230 ARG B N 1
ATOM 4140 C CA . ARG B 1 230 ? -23.203 -32.125 -15.969 1 98.75 230 ARG B CA 1
ATOM 4141 C C . ARG B 1 230 ? -21.734 -32.469 -16.172 1 98.75 230 ARG B C 1
ATOM 4143 O O . ARG B 1 230 ? -20.938 -31.641 -16.609 1 98.75 230 ARG B O 1
ATOM 4150 N N . MET B 1 231 ? -21.438 -33.719 -15.875 1 98.69 231 MET B N 1
ATOM 4151 C CA . MET B 1 231 ? -20.062 -34.219 -16.031 1 98.69 231 MET B CA 1
ATOM 4152 C C . MET B 1 231 ? -19.828 -34.688 -17.453 1 98.69 231 MET B C 1
ATOM 4154 O O . MET B 1 231 ? -20.531 -35.562 -17.938 1 98.69 231 MET B O 1
ATOM 4158 N N . ILE B 1 232 ? -18.844 -34.062 -18.047 1 97.88 232 ILE B N 1
ATOM 4159 C CA . ILE B 1 232 ? -18.438 -34.5 -19.375 1 97.88 232 ILE B CA 1
ATOM 4160 C C . ILE B 1 232 ? -17.422 -35.625 -19.266 1 97.88 232 ILE B C 1
ATOM 4162 O O . ILE B 1 232 ? -17.562 -36.656 -19.922 1 97.88 232 ILE B O 1
ATOM 4166 N N . LYS B 1 233 ? -16.484 -35.375 -18.391 1 98.19 233 LYS B N 1
ATOM 4167 C CA . LYS B 1 233 ? -15.445 -36.406 -18.234 1 98.19 233 LYS B CA 1
ATOM 4168 C C . LYS B 1 233 ? -14.914 -36.438 -16.797 1 98.19 233 LYS B C 1
ATOM 4170 O O . LYS B 1 233 ? -14.461 -35.406 -16.281 1 98.19 233 LYS B O 1
ATOM 4175 N N . ASN B 1 234 ? -15.008 -37.562 -16.156 1 98.31 234 ASN B N 1
ATOM 4176 C CA . ASN B 1 234 ? -14.406 -37.875 -14.875 1 98.31 234 ASN B CA 1
ATOM 4177 C C . ASN B 1 234 ? -13.672 -39.219 -14.922 1 98.31 234 ASN B C 1
ATOM 4179 O O . ASN B 1 234 ? -14.305 -40.281 -14.984 1 98.31 234 ASN B O 1
ATOM 4183 N N . PRO B 1 235 ? -12.367 -39.188 -14.867 1 97.25 235 PRO B N 1
ATOM 4184 C CA . PRO B 1 235 ? -11.625 -40.438 -14.977 1 97.25 235 PRO B CA 1
ATOM 4185 C C . PRO B 1 235 ? -11.695 -41.281 -13.695 1 97.25 235 PRO B C 1
ATOM 4187 O O . PRO B 1 235 ? -11.281 -42.438 -13.688 1 97.25 235 PRO B O 1
ATOM 4190 N N . GLY B 1 236 ? -12.258 -40.719 -12.625 1 96.69 236 GLY B N 1
ATOM 4191 C CA . GLY B 1 236 ? -12.266 -41.375 -11.328 1 96.69 236 GLY B CA 1
ATOM 4192 C C . GLY B 1 236 ? -10.977 -41.188 -10.555 1 96.69 236 GLY B C 1
ATOM 4193 O O . GLY B 1 236 ? -9.922 -40.938 -11.141 1 96.69 236 GLY B O 1
ATOM 4194 N N . LYS B 1 237 ? -11.062 -41.281 -9.242 1 95.69 237 LYS B N 1
ATOM 4195 C CA . LYS B 1 237 ? -9.922 -41 -8.367 1 95.69 237 LYS B CA 1
ATOM 4196 C C . LYS B 1 237 ? -8.828 -42.062 -8.57 1 95.69 237 LYS B C 1
ATOM 4198 O O . LYS B 1 237 ? -7.641 -41.75 -8.523 1 95.69 237 LYS B O 1
ATOM 4203 N N . GLY B 1 238 ? -9.234 -43.25 -8.836 1 95.25 238 GLY B N 1
ATOM 4204 C CA . GLY B 1 238 ? -8.273 -44.344 -9.039 1 95.25 238 GLY B CA 1
ATOM 4205 C C . GLY B 1 238 ? -7.52 -44.719 -7.777 1 95.25 238 GLY B C 1
ATOM 4206 O O . GLY B 1 238 ? -8.086 -44.688 -6.68 1 95.25 238 GLY B O 1
ATOM 4207 N N . LYS B 1 239 ? -6.223 -45.219 -8.062 1 96.94 239 LYS B N 1
ATOM 4208 C CA . LYS B 1 239 ? -5.355 -45.625 -6.957 1 96.94 239 LYS B CA 1
ATOM 4209 C C . LYS B 1 239 ? -4.273 -44.562 -6.699 1 96.94 239 LYS B C 1
ATOM 4211 O O . LYS B 1 239 ? -3.752 -43.969 -7.637 1 96.94 239 LYS B O 1
ATOM 4216 N N . MET B 1 240 ? -4.012 -44.438 -5.457 1 97.56 240 MET B N 1
ATOM 4217 C CA . MET B 1 240 ? -2.996 -43.469 -5.074 1 97.56 240 MET B CA 1
ATOM 4218 C C . MET B 1 240 ? -1.69 -43.719 -5.824 1 97.56 240 MET B C 1
ATOM 4220 O O . MET B 1 240 ? -1.033 -42.75 -6.262 1 97.56 240 MET B O 1
ATOM 4224 N N . ALA B 1 241 ? -1.294 -44.906 -6.004 1 97.06 241 ALA B N 1
ATOM 4225 C CA . ALA B 1 241 ? -0.025 -45.312 -6.609 1 97.06 241 ALA B CA 1
ATOM 4226 C C . ALA B 1 241 ? 0.104 -44.781 -8.031 1 97.06 241 ALA B C 1
ATOM 4228 O O . ALA B 1 241 ? 1.21 -44.5 -8.492 1 97.06 241 ALA B O 1
ATOM 4229 N N . ASP B 1 242 ? -1.032 -44.531 -8.664 1 96.94 242 ASP B N 1
ATOM 4230 C CA . ASP B 1 242 ? -1.036 -44.062 -10.047 1 96.94 242 ASP B CA 1
ATOM 4231 C C . ASP B 1 242 ? -0.882 -42.531 -10.109 1 96.94 242 ASP B C 1
ATOM 4233 O O . ASP B 1 242 ? -0.75 -41.969 -11.195 1 96.94 242 ASP B O 1
ATOM 4237 N N . HIS B 1 243 ? -0.887 -41.969 -8.953 1 97.38 243 HIS B N 1
ATOM 4238 C CA . HIS B 1 243 ? -0.898 -40.5 -8.93 1 97.38 243 HIS B CA 1
ATOM 4239 C C . HIS B 1 243 ? 0.235 -39.969 -8.07 1 97.38 243 HIS B C 1
ATOM 4241 O O . HIS B 1 243 ? 0.183 -38.812 -7.625 1 97.38 243 HIS B O 1
ATOM 4247 N N . LYS B 1 244 ? 1.253 -40.656 -7.898 1 97.25 244 LYS B N 1
ATOM 4248 C CA . LYS B 1 244 ? 2.32 -40.25 -6.98 1 97.25 244 LYS B CA 1
ATOM 4249 C C . LYS B 1 244 ? 2.996 -38.969 -7.43 1 97.25 244 LYS B C 1
ATOM 4251 O O . LYS B 1 244 ? 3.23 -38.062 -6.621 1 97.25 244 LYS B O 1
ATOM 4256 N N . LYS B 1 245 ? 3.33 -38.938 -8.656 1 97.25 245 LYS B N 1
ATOM 4257 C CA . LYS B 1 245 ? 3.986 -37.719 -9.18 1 97.25 245 LYS B CA 1
ATOM 4258 C C . LYS B 1 245 ? 3.098 -36.5 -9.016 1 97.25 245 LYS B C 1
ATOM 4260 O O . LYS B 1 245 ? 3.553 -35.469 -8.547 1 97.25 245 LYS B O 1
ATOM 4265 N N . THR B 1 246 ? 1.871 -36.625 -9.398 1 97.5 246 THR B N 1
ATOM 4266 C CA . THR B 1 246 ? 0.918 -35.531 -9.297 1 97.5 246 THR B CA 1
ATOM 4267 C C . THR B 1 246 ? 0.747 -35.094 -7.848 1 97.5 246 THR B C 1
ATOM 4269 O O . THR B 1 246 ? 0.758 -33.906 -7.551 1 97.5 246 THR B O 1
ATOM 4272 N N . LEU B 1 247 ? 0.616 -36.031 -6.992 1 98.25 247 LEU B N 1
ATOM 4273 C CA . LEU B 1 247 ? 0.46 -35.75 -5.57 1 98.25 247 LEU B CA 1
ATOM 4274 C C . LEU B 1 247 ? 1.7 -35.062 -5.02 1 98.25 247 LEU B C 1
ATOM 4276 O O . LEU B 1 247 ? 1.591 -34.094 -4.25 1 98.25 247 LEU B O 1
ATOM 4280 N N . THR B 1 248 ? 2.803 -35.562 -5.48 1 98.38 248 THR B N 1
ATOM 4281 C CA . THR B 1 248 ? 4.055 -34.938 -5.055 1 98.38 248 THR B CA 1
ATOM 4282 C C . THR B 1 248 ? 4.113 -33.469 -5.488 1 98.38 248 THR B C 1
ATOM 4284 O O . THR B 1 248 ? 4.441 -32.594 -4.688 1 98.38 248 THR B O 1
ATOM 4287 N N . ASP B 1 249 ? 3.77 -33.219 -6.66 1 97.44 249 ASP B N 1
ATOM 4288 C CA . ASP B 1 249 ? 3.771 -31.875 -7.188 1 97.44 249 ASP B CA 1
ATOM 4289 C C . ASP B 1 249 ? 2.793 -30.984 -6.418 1 97.44 249 ASP B C 1
ATOM 4291 O O . ASP B 1 249 ? 3.09 -29.812 -6.141 1 97.44 249 ASP B O 1
ATOM 4295 N N . GLN B 1 250 ? 1.701 -31.484 -6.082 1 97.38 250 GLN B N 1
ATOM 4296 C CA . GLN B 1 250 ? 0.696 -30.734 -5.348 1 97.38 250 GLN B CA 1
ATOM 4297 C C . GLN B 1 250 ? 1.177 -30.391 -3.939 1 97.38 250 GLN B C 1
ATOM 4299 O O . GLN B 1 250 ? 0.93 -29.297 -3.438 1 97.38 250 GLN B O 1
ATOM 4304 N N . VAL B 1 251 ? 1.829 -31.359 -3.32 1 98.25 251 VAL B N 1
ATOM 4305 C CA . VAL B 1 251 ? 2.369 -31.141 -1.983 1 98.25 251 VAL B CA 1
ATOM 4306 C C . VAL B 1 251 ? 3.41 -30.016 -2.027 1 98.25 251 VAL B C 1
ATOM 4308 O O . VAL B 1 251 ? 3.365 -29.094 -1.219 1 98.25 251 VAL B O 1
ATOM 4311 N N . TYR B 1 252 ? 4.258 -30.047 -2.994 1 98.44 252 TYR B N 1
ATOM 4312 C CA . TYR B 1 252 ? 5.277 -29.016 -3.123 1 98.44 252 TYR B CA 1
ATOM 4313 C C . TYR B 1 252 ? 4.645 -27.656 -3.428 1 98.44 252 TYR B C 1
ATOM 4315 O O . TYR B 1 252 ? 5.102 -26.625 -2.928 1 98.44 252 TYR B O 1
ATOM 4323 N N . ALA B 1 253 ? 3.645 -27.703 -4.211 1 97 253 ALA B N 1
ATOM 4324 C CA . ALA B 1 253 ? 2.953 -26.453 -4.52 1 97 253 ALA B CA 1
ATOM 4325 C C . ALA B 1 253 ? 2.332 -25.844 -3.264 1 97 253 ALA B C 1
ATOM 4327 O O . ALA B 1 253 ? 2.402 -24.641 -3.055 1 97 253 ALA B O 1
ATOM 4328 N N . LYS B 1 254 ? 1.788 -26.656 -2.5 1 96.5 254 LYS B N 1
ATOM 4329 C CA . LYS B 1 254 ? 1.215 -26.203 -1.234 1 96.5 254 LYS B CA 1
ATOM 4330 C C . LYS B 1 254 ? 2.291 -25.641 -0.314 1 96.5 254 LYS B C 1
ATOM 4332 O O . LYS B 1 254 ? 2.109 -24.578 0.283 1 96.5 254 LYS B O 1
ATOM 4337 N N . TRP B 1 255 ? 3.383 -26.344 -0.232 1 98.12 255 TRP B N 1
ATOM 4338 C CA . TRP B 1 255 ? 4.488 -25.922 0.622 1 98.12 255 TRP B CA 1
ATOM 4339 C C . TRP B 1 255 ? 5.086 -24.609 0.123 1 98.12 255 TRP B C 1
ATOM 4341 O O . TRP B 1 255 ? 5.461 -23.75 0.922 1 98.12 255 TRP B O 1
ATOM 4351 N N . ALA B 1 256 ? 5.125 -24.453 -1.159 1 97.94 256 ALA B N 1
ATOM 4352 C CA . ALA B 1 256 ? 5.703 -23.25 -1.759 1 97.94 256 ALA B CA 1
ATOM 4353 C C . ALA B 1 256 ? 4.887 -22.016 -1.401 1 97.94 256 ALA B C 1
ATOM 4355 O O . ALA B 1 256 ? 5.406 -20.906 -1.408 1 97.94 256 ALA B O 1
ATOM 4356 N N . ASN B 1 257 ? 3.658 -22.266 -1.073 1 96.12 257 ASN B N 1
ATOM 4357 C CA . ASN B 1 257 ? 2.771 -21.156 -0.723 1 96.12 257 ASN B CA 1
ATOM 4358 C C . ASN B 1 257 ? 2.584 -21.047 0.788 1 96.12 257 ASN B C 1
ATOM 4360 O O . ASN B 1 257 ? 1.806 -20.219 1.262 1 96.12 257 ASN B O 1
ATOM 4364 N N . ASP B 1 258 ? 3.211 -21.875 1.479 1 97.12 258 ASP B N 1
ATOM 4365 C CA . ASP B 1 258 ? 3.184 -21.859 2.939 1 97.12 258 ASP B CA 1
ATOM 4366 C C . ASP B 1 258 ? 4.348 -21.062 3.508 1 97.12 258 ASP B C 1
ATOM 4368 O O . ASP B 1 258 ? 5.5 -21.484 3.432 1 97.12 258 ASP B O 1
ATOM 4372 N N . GLN B 1 259 ? 3.992 -20 4.156 1 95.31 259 GLN B N 1
ATOM 4373 C CA . GLN B 1 259 ? 5.016 -19.062 4.625 1 95.31 259 GLN B CA 1
ATOM 4374 C C . GLN B 1 259 ? 5.906 -19.719 5.68 1 95.31 259 GLN B C 1
ATOM 4376 O O . GLN B 1 259 ? 7.117 -19.469 5.711 1 95.31 259 GLN B O 1
ATOM 4381 N N . THR B 1 260 ? 5.359 -20.5 6.543 1 96.06 260 THR B N 1
ATOM 4382 C CA . THR B 1 260 ? 6.113 -21.156 7.602 1 96.06 260 THR B CA 1
ATOM 4383 C C . THR B 1 260 ? 7.117 -22.141 7.016 1 96.06 260 THR B C 1
ATOM 4385 O O . THR B 1 260 ? 8.281 -22.172 7.43 1 96.06 260 THR B O 1
ATOM 4388 N N . VAL B 1 261 ? 6.676 -22.891 6.035 1 97.5 261 VAL B N 1
ATOM 4389 C CA . VAL B 1 261 ? 7.551 -23.875 5.402 1 97.5 261 VAL B CA 1
ATOM 4390 C C . VAL B 1 261 ? 8.68 -23.156 4.664 1 97.5 261 VAL B C 1
ATOM 4392 O O . VAL B 1 261 ? 9.852 -23.5 4.828 1 97.5 261 VAL B O 1
ATOM 4395 N N . MET B 1 262 ? 8.328 -22.156 3.961 1 97.81 262 MET B N 1
ATOM 4396 C CA . MET B 1 262 ? 9.328 -21.484 3.146 1 97.81 262 MET B CA 1
ATOM 4397 C C . MET B 1 262 ? 10.289 -20.688 4.023 1 97.81 262 MET B C 1
ATOM 4399 O O . MET B 1 262 ? 11.469 -20.562 3.691 1 97.81 262 MET B O 1
ATOM 4403 N N . ALA B 1 263 ? 9.781 -20.188 5.117 1 95.94 263 ALA B N 1
ATOM 4404 C CA . ALA B 1 263 ? 10.656 -19.469 6.047 1 95.94 263 ALA B CA 1
ATOM 4405 C C . ALA B 1 263 ? 11.805 -20.359 6.512 1 95.94 263 ALA B C 1
ATOM 4407 O O . ALA B 1 263 ? 12.953 -19.906 6.582 1 95.94 263 ALA B O 1
ATOM 4408 N N . LYS B 1 264 ? 11.531 -21.547 6.797 1 96.62 264 LYS B N 1
ATOM 4409 C CA . LYS B 1 264 ? 12.562 -22.484 7.234 1 96.62 264 LYS B CA 1
ATOM 4410 C C . LYS B 1 264 ? 13.562 -22.766 6.117 1 96.62 264 LYS B C 1
ATOM 4412 O O . LYS B 1 264 ? 14.766 -22.859 6.363 1 96.62 264 LYS B O 1
ATOM 4417 N N . VAL B 1 265 ? 13.047 -22.906 4.941 1 98.12 265 VAL B N 1
ATOM 4418 C CA . VAL B 1 265 ? 13.906 -23.125 3.785 1 98.12 265 VAL B CA 1
ATOM 4419 C C . VAL B 1 265 ? 14.836 -21.938 3.59 1 98.12 265 VAL B C 1
ATOM 4421 O O . VAL B 1 265 ? 16.047 -22.094 3.41 1 98.12 265 VAL B O 1
ATOM 4424 N N . TYR B 1 266 ? 14.305 -20.734 3.682 1 97.94 266 TYR B N 1
ATOM 4425 C CA . TYR B 1 266 ? 15.094 -19.516 3.494 1 97.94 266 TYR B CA 1
ATOM 4426 C C . TYR B 1 266 ? 16.125 -19.359 4.602 1 97.94 266 TYR B C 1
ATOM 4428 O O . TYR B 1 266 ? 17.25 -18.922 4.355 1 97.94 266 TYR B O 1
ATOM 4436 N N . THR B 1 267 ? 15.742 -19.719 5.793 1 97.19 267 THR B N 1
ATOM 4437 C CA . THR B 1 267 ? 16.688 -19.688 6.902 1 97.19 267 THR B CA 1
ATOM 4438 C C . THR B 1 267 ? 17.906 -20.562 6.605 1 97.19 267 THR B C 1
ATOM 4440 O O . THR B 1 267 ? 19.047 -20.125 6.773 1 97.19 267 THR B O 1
ATOM 4443 N N . LYS B 1 268 ? 17.672 -21.719 6.129 1 97.5 268 LYS B N 1
ATOM 4444 C CA . LYS B 1 268 ? 18.766 -22.641 5.797 1 97.5 268 LYS B CA 1
ATOM 4445 C C . LYS B 1 268 ? 19.641 -22.078 4.684 1 97.5 268 LYS B C 1
ATOM 4447 O O . LYS B 1 268 ? 20.875 -22.141 4.758 1 97.5 268 LYS B O 1
ATOM 4452 N N . VAL B 1 269 ? 19 -21.562 3.725 1 98.19 269 VAL B N 1
ATOM 4453 C CA . VAL B 1 269 ? 19.703 -21 2.57 1 98.19 269 VAL B CA 1
ATOM 4454 C C . VAL B 1 269 ? 20.609 -19.859 3.02 1 98.19 269 VAL B C 1
ATOM 4456 O O . VAL B 1 269 ? 21.766 -19.781 2.633 1 98.19 269 VAL B O 1
ATOM 4459 N N . LEU B 1 270 ? 20.078 -19 3.832 1 97.75 270 LEU B N 1
ATOM 4460 C CA . LEU B 1 270 ? 20.812 -17.797 4.246 1 97.75 270 LEU B CA 1
ATOM 4461 C C . LEU B 1 270 ? 21.922 -18.156 5.223 1 97.75 270 LEU B C 1
ATOM 4463 O O . LEU B 1 270 ? 23 -17.547 5.199 1 97.75 270 LEU B O 1
ATOM 4467 N N . LYS B 1 271 ? 21.703 -19.078 6.066 1 96.25 271 LYS B N 1
ATOM 4468 C CA . LYS B 1 271 ? 22.766 -19.547 6.949 1 96.25 271 LYS B CA 1
ATOM 4469 C C . LYS B 1 271 ? 23.953 -20.109 6.148 1 96.25 271 LYS B C 1
ATOM 4471 O O . LYS B 1 271 ? 25.109 -19.797 6.438 1 96.25 271 LYS B O 1
ATOM 4476 N N . LYS B 1 272 ? 23.625 -20.844 5.176 1 97 272 LYS B N 1
ATOM 4477 C CA . LYS B 1 272 ? 24.672 -21.438 4.34 1 97 272 LYS B CA 1
ATOM 4478 C C . LYS B 1 272 ? 25.406 -20.375 3.537 1 97 272 LYS B C 1
ATOM 4480 O O . LYS B 1 272 ? 26.594 -20.516 3.24 1 97 272 LYS B O 1
ATOM 4485 N N . ALA B 1 273 ? 24.719 -19.328 3.236 1 97.31 273 ALA B N 1
ATOM 4486 C CA . ALA B 1 273 ? 25.297 -18.25 2.434 1 97.31 273 ALA B CA 1
ATOM 4487 C C . ALA B 1 273 ? 26.281 -17.422 3.252 1 97.31 273 ALA B C 1
ATOM 4489 O O . ALA B 1 273 ? 27.094 -16.672 2.695 1 97.31 273 ALA B O 1
ATOM 4490 N N . ASP B 1 274 ? 26.25 -17.484 4.508 1 96 274 ASP B N 1
ATOM 4491 C CA . ASP B 1 274 ? 27.188 -16.797 5.395 1 96 274 ASP B CA 1
ATOM 4492 C C . ASP B 1 274 ? 27.234 -15.305 5.086 1 96 274 ASP B C 1
ATOM 4494 O O . ASP B 1 274 ? 28.312 -14.758 4.852 1 96 274 ASP B O 1
ATOM 4498 N N . VAL B 1 275 ? 26.094 -14.672 5.254 1 96.38 275 VAL B N 1
ATOM 4499 C CA . VAL B 1 275 ? 25.922 -13.289 4.832 1 96.38 275 VAL B CA 1
ATOM 4500 C C . VAL B 1 275 ? 26.578 -12.352 5.855 1 96.38 275 VAL B C 1
ATOM 4502 O O . VAL B 1 275 ? 26.406 -12.539 7.062 1 96.38 275 VAL B O 1
ATOM 4505 N N . THR B 1 276 ? 27.344 -11.352 5.414 1 95.5 276 THR B N 1
ATOM 4506 C CA . THR B 1 276 ? 27.859 -10.242 6.207 1 95.5 276 THR B CA 1
ATOM 4507 C C . THR B 1 276 ? 27.281 -8.922 5.727 1 95.5 276 THR B C 1
ATOM 4509 O O . THR B 1 276 ? 27.5 -8.508 4.586 1 95.5 276 THR B O 1
ATOM 4512 N N . ILE B 1 277 ? 26.578 -8.297 6.617 1 95.38 277 ILE B N 1
ATOM 4513 C CA . ILE B 1 277 ? 26 -7 6.281 1 95.38 277 ILE B CA 1
ATOM 4514 C C . ILE B 1 277 ? 27.031 -5.895 6.539 1 95.38 277 ILE B C 1
ATOM 4516 O O . ILE B 1 277 ? 27.5 -5.734 7.664 1 95.38 277 ILE B O 1
ATOM 4520 N N . LYS B 1 278 ? 27.281 -5.09 5.496 1 94.75 278 LYS B N 1
ATOM 4521 C CA . LYS B 1 278 ? 28.312 -4.051 5.586 1 94.75 278 LYS B CA 1
ATOM 4522 C C . LYS B 1 278 ? 27.688 -2.701 5.945 1 94.75 278 LYS B C 1
ATOM 4524 O O . LYS B 1 278 ? 28.359 -1.849 6.535 1 94.75 278 LYS B O 1
ATOM 4529 N N . ASP B 1 279 ? 26.438 -2.531 5.562 1 94 279 ASP B N 1
ATOM 4530 C CA . ASP B 1 279 ? 25.719 -1.323 5.961 1 94 279 ASP B CA 1
ATOM 4531 C C . ASP B 1 279 ? 25.219 -1.434 7.398 1 94 279 ASP B C 1
ATOM 4533 O O . ASP B 1 279 ? 24.25 -2.15 7.668 1 94 279 ASP B O 1
ATOM 4537 N N . LYS B 1 280 ? 25.781 -0.635 8.266 1 91.25 280 LYS B N 1
ATOM 4538 C CA . LYS B 1 280 ? 25.516 -0.765 9.695 1 91.25 280 LYS B CA 1
ATOM 4539 C C . LYS B 1 280 ? 24.062 -0.452 10.016 1 91.25 280 LYS B C 1
ATOM 4541 O O . LYS B 1 280 ? 23.5 -0.979 10.984 1 91.25 280 LYS B O 1
ATOM 4546 N N . ASP B 1 281 ? 23.438 0.341 9.172 1 90.5 281 ASP B N 1
ATOM 4547 C CA . ASP B 1 281 ? 22.047 0.703 9.422 1 90.5 281 ASP B CA 1
ATOM 4548 C C . ASP B 1 281 ? 21.109 -0.468 9.125 1 90.5 281 ASP B C 1
ATOM 4550 O O . ASP B 1 281 ? 19.953 -0.457 9.531 1 90.5 281 ASP B O 1
ATOM 4554 N N . LEU B 1 282 ? 21.703 -1.464 8.461 1 94.25 282 LEU B N 1
ATOM 4555 C CA . LEU B 1 282 ? 20.891 -2.588 8.023 1 94.25 282 LEU B CA 1
ATOM 4556 C C . LEU B 1 282 ? 21.344 -3.883 8.688 1 94.25 282 LEU B C 1
ATOM 4558 O O . LEU B 1 282 ? 21.109 -4.973 8.156 1 94.25 282 LEU B O 1
ATOM 4562 N N . SER B 1 283 ? 21.891 -3.848 9.812 1 92.56 283 SER B N 1
ATOM 4563 C CA . SER B 1 283 ? 22.547 -4.98 10.453 1 92.56 283 SER B CA 1
ATOM 4564 C C . SER B 1 283 ? 21.531 -6.07 10.812 1 92.56 283 SER B C 1
ATOM 4566 O O . SER B 1 283 ? 21.875 -7.254 10.828 1 92.56 283 SER B O 1
ATOM 4568 N N . ASP B 1 284 ? 20.312 -5.672 11.008 1 91.5 284 ASP B N 1
ATOM 4569 C CA . ASP B 1 284 ? 19.312 -6.641 11.438 1 91.5 284 ASP B CA 1
ATOM 4570 C C . ASP B 1 284 ? 18.359 -7 10.297 1 91.5 284 ASP B C 1
ATOM 4572 O O . ASP B 1 284 ? 17.266 -7.52 10.523 1 91.5 284 ASP B O 1
ATOM 4576 N N . ILE B 1 285 ? 18.812 -6.84 9.125 1 93.94 285 ILE B N 1
ATOM 4577 C CA . ILE B 1 285 ? 17.922 -6.891 7.969 1 93.94 285 ILE B CA 1
ATOM 4578 C C . ILE B 1 285 ? 17.469 -8.328 7.734 1 93.94 285 ILE B C 1
ATOM 4580 O O . ILE B 1 285 ? 16.422 -8.562 7.121 1 93.94 285 ILE B O 1
ATOM 4584 N N . LEU B 1 286 ? 18.141 -9.344 8.242 1 95.88 286 LEU B N 1
ATOM 4585 C CA . LEU B 1 286 ? 17.828 -10.742 7.98 1 95.88 286 LEU B CA 1
ATOM 4586 C C . LEU B 1 286 ? 17.203 -11.391 9.219 1 95.88 286 LEU B C 1
ATOM 4588 O O . LEU B 1 286 ? 16.953 -12.602 9.227 1 95.88 286 LEU B O 1
ATOM 4592 N N . SER B 1 287 ? 16.922 -10.555 10.219 1 91.75 287 SER B N 1
ATOM 4593 C CA . SER B 1 287 ? 16.406 -11.086 11.477 1 91.75 287 SER B CA 1
ATOM 4594 C C . SER B 1 287 ? 15.055 -11.766 11.281 1 91.75 287 SER B C 1
ATOM 4596 O O . SER B 1 287 ? 14.734 -12.727 11.977 1 91.75 287 SER B O 1
ATOM 4598 N N . SER B 1 288 ? 14.359 -11.289 10.305 1 89.25 288 SER B N 1
ATOM 4599 C CA . SER B 1 288 ? 13.039 -11.859 10.047 1 89.25 288 SER B CA 1
ATOM 4600 C C . SER B 1 288 ? 13.148 -13.289 9.523 1 89.25 288 SER B C 1
ATOM 4602 O O . SER B 1 288 ? 12.188 -14.055 9.586 1 89.25 288 SER B O 1
ATOM 4604 N N . TYR B 1 289 ? 14.336 -13.633 9.07 1 92.25 289 TYR B N 1
ATOM 4605 C CA . TYR B 1 289 ? 14.586 -14.992 8.609 1 92.25 289 TYR B CA 1
ATOM 4606 C C . TYR B 1 289 ? 15.258 -15.828 9.695 1 92.25 289 TYR B C 1
ATOM 4608 O O . TYR B 1 289 ? 15.641 -16.969 9.461 1 92.25 289 TYR B O 1
ATOM 4616 N N . GLY B 1 290 ? 15.492 -15.227 10.82 1 85.75 290 GLY B N 1
ATOM 4617 C CA . GLY B 1 290 ? 16.172 -15.93 11.891 1 85.75 290 GLY B CA 1
ATOM 4618 C C . GLY B 1 290 ? 17.672 -15.992 11.711 1 85.75 290 GLY B C 1
ATOM 4619 O O . GLY B 1 290 ? 18.328 -16.906 12.227 1 85.75 290 GLY B O 1
ATOM 4620 N N . VAL B 1 291 ? 18.156 -15.18 10.938 1 84.31 291 VAL B N 1
ATOM 4621 C CA . VAL B 1 291 ? 19.578 -15.172 10.664 1 84.31 291 VAL B CA 1
ATOM 4622 C C . VAL B 1 291 ? 20.188 -13.859 11.148 1 84.31 291 VAL B C 1
ATOM 4624 O O . VAL B 1 291 ? 19.609 -12.789 10.961 1 84.31 291 VAL B O 1
ATOM 4627 N N . ASN B 1 292 ? 21.125 -13.922 12.156 1 67.44 292 ASN B N 1
ATOM 4628 C CA . ASN B 1 292 ? 21.906 -12.75 12.539 1 67.44 292 ASN B CA 1
ATOM 4629 C C . ASN B 1 292 ? 23.141 -12.586 11.664 1 67.44 292 ASN B C 1
ATOM 4631 O O . ASN B 1 292 ? 23.969 -13.492 11.586 1 67.44 292 ASN B O 1
ATOM 4635 N N . ALA B 1 293 ? 23.172 -11.555 10.781 1 60.38 293 ALA B N 1
ATOM 4636 C CA . ALA B 1 293 ? 24.359 -11.312 9.977 1 60.38 293 ALA B CA 1
ATOM 4637 C C . ALA B 1 293 ? 25.531 -10.852 10.852 1 60.38 293 ALA B C 1
ATOM 4639 O O . ALA B 1 293 ? 25.312 -10.273 11.922 1 60.38 293 ALA B O 1
ATOM 4640 N N . LYS B 1 294 ? 26.922 -11.391 10.625 1 57.38 294 LYS B N 1
ATOM 4641 C CA . LYS B 1 294 ? 28.125 -10.977 11.344 1 57.38 294 LYS B CA 1
ATOM 4642 C C . LYS B 1 294 ? 28.359 -9.477 11.219 1 57.38 294 LYS B C 1
ATOM 4644 O O . LYS B 1 294 ? 28.094 -8.891 10.172 1 57.38 294 LYS B O 1
ATOM 4649 N N . LYS B 1 295 ? 28.359 -8.766 12.32 1 52.88 295 LYS B N 1
ATOM 4650 C CA . LYS B 1 295 ? 28.672 -7.336 12.352 1 52.88 295 LYS B CA 1
ATOM 4651 C C . LYS B 1 295 ? 30.141 -7.09 12 1 52.88 295 LYS B C 1
ATOM 4653 O O . LYS B 1 295 ? 31.016 -7.895 12.336 1 52.88 295 LYS B O 1
ATOM 4658 N N . SER B 1 296 ? 30.562 -6.25 11.023 1 43.47 296 SER B N 1
ATOM 4659 C CA . SER B 1 296 ? 31.969 -5.883 10.789 1 43.47 296 SER B CA 1
ATOM 4660 C C . SER B 1 296 ? 32.594 -5.324 12.055 1 43.47 296 SER B C 1
ATOM 4662 O O . SER B 1 296 ? 31.984 -4.559 12.789 1 43.47 296 SER B O 1
ATOM 4664 N N . SER B 1 297 ? 33.5 -6.09 12.773 1 37.94 297 SER B N 1
ATOM 4665 C CA . SER B 1 297 ? 34.344 -5.547 13.828 1 37.94 297 SER B CA 1
ATOM 4666 C C . SER B 1 297 ? 35.125 -4.328 13.336 1 37.94 297 SER B C 1
ATOM 4668 O O . SER B 1 297 ? 35.844 -4.406 12.359 1 37.94 297 SER B O 1
ATOM 4670 N N . ALA B 1 298 ? 34.75 -3.111 13.414 1 35.25 298 ALA B N 1
ATOM 4671 C CA . ALA B 1 298 ? 35.656 -1.967 13.328 1 35.25 298 ALA B CA 1
ATOM 4672 C C . ALA B 1 298 ? 36.812 -2.117 14.297 1 35.25 298 ALA B C 1
ATOM 4674 O O . ALA B 1 298 ? 36.625 -2.318 15.492 1 35.25 298 ALA B O 1
ATOM 4675 N N . LYS B 1 299 ? 38.062 -2.59 14.031 1 32.69 299 LYS B N 1
ATOM 4676 C CA . LYS B 1 299 ? 39.312 -2.443 14.789 1 32.69 299 LYS B CA 1
ATOM 4677 C C . LYS B 1 299 ? 39.594 -0.978 15.109 1 32.69 299 LYS B C 1
ATOM 4679 O O . LYS B 1 299 ? 39.688 -0.142 14.211 1 32.69 299 LYS B O 1
ATOM 4684 N N . SER B 1 300 ? 39.25 -0.418 16.297 1 30.27 300 SER B N 1
ATOM 4685 C CA . SER B 1 300 ? 39.906 0.752 16.859 1 30.27 300 SER B CA 1
ATOM 4686 C C . SER B 1 300 ? 41.406 0.608 16.812 1 30.27 300 SER B C 1
ATOM 4688 O O . SER B 1 300 ? 41.969 -0.399 17.266 1 30.27 300 SER B O 1
ATOM 4690 N N . SER B 1 301 ? 42.094 0.987 15.766 1 29.66 301 SER B N 1
ATOM 4691 C CA . SER B 1 301 ? 43.531 1.223 15.906 1 29.66 301 SER B CA 1
ATOM 4692 C C . SER B 1 301 ? 43.844 2.025 17.172 1 29.66 301 SER B C 1
ATOM 4694 O O . SER B 1 301 ? 43.219 3.062 17.422 1 29.66 301 SER B O 1
ATOM 4696 N N . SER B 1 302 ? 44.281 1.356 18.219 1 27.55 302 SER B N 1
ATOM 4697 C CA . SER B 1 302 ? 45 1.884 19.375 1 27.55 302 SER B CA 1
ATOM 4698 C C . SER B 1 302 ? 46.094 2.832 18.969 1 27.55 302 SER B C 1
ATOM 4700 O O . SER B 1 302 ? 47.031 2.438 18.25 1 27.55 302 SER B O 1
ATOM 4702 N N . LYS B 1 303 ? 45.938 4.109 18.922 1 21.95 303 LYS B N 1
ATOM 4703 C CA . LYS B 1 303 ? 46.969 5.012 19.375 1 21.95 303 LYS B CA 1
ATOM 4704 C C . LYS B 1 303 ? 47.188 4.926 20.875 1 21.95 303 LYS B C 1
ATOM 4706 O O . LYS B 1 303 ? 46.188 4.809 21.625 1 21.95 303 LYS B O 1
#

Organism: Latilactobacillus sakei subsp. sakei (strain 23K) (NCBI:txid314315)

Solvent-accessible surface area (backbone atoms only — not comparable to full-atom values): 34251 Å² total; per-residue (Å²): 140,87,73,82,81,80,79,77,78,75,80,75,82,73,79,77,76,83,75,79,80,77,68,56,44,44,30,39,34,58,86,50,70,44,36,48,67,58,49,46,69,66,36,46,81,25,65,69,31,41,50,49,52,47,49,51,54,52,41,49,34,36,44,63,76,59,59,44,72,68,54,51,53,49,43,51,49,52,51,48,49,52,41,61,72,44,46,89,47,33,64,60,54,32,46,76,68,55,37,48,76,64,54,48,47,48,49,54,44,40,51,55,34,47,52,53,47,40,60,73,73,52,79,86,45,71,66,55,45,54,60,53,53,73,66,55,42,56,62,29,32,40,28,38,31,36,25,79,44,64,67,58,35,51,49,52,43,54,53,35,74,75,44,72,45,71,68,50,45,25,52,47,9,54,71,60,29,68,43,82,89,23,14,88,65,28,13,47,49,78,71,42,39,58,81,57,79,86,61,56,67,63,57,51,55,56,53,71,71,39,48,54,68,31,58,47,89,57,69,44,71,55,99,84,28,20,34,38,44,35,27,67,40,45,86,58,72,79,55,70,84,82,38,49,69,61,45,48,51,50,51,50,54,51,40,74,70,28,65,72,58,43,43,53,47,50,29,53,48,47,61,74,22,56,42,32,35,62,36,75,93,48,45,65,67,43,46,90,46,73,39,83,42,53,71,76,79,78,79,77,79,79,126,133,93,70,85,77,82,77,81,81,77,81,77,83,75,80,77,77,84,75,78,77,77,68,56,44,42,30,39,34,58,87,48,69,45,37,49,68,57,48,46,71,66,36,46,81,25,66,68,32,42,51,50,52,47,50,51,54,49,39,49,32,35,42,63,75,60,58,46,72,69,55,51,52,49,42,51,49,52,50,46,49,54,42,62,72,44,46,90,49,33,64,60,55,31,46,76,69,54,37,48,76,64,53,47,48,46,50,52,43,40,51,54,32,47,51,52,46,40,60,74,74,50,78,87,45,70,65,56,44,54,60,51,52,72,66,56,42,55,64,31,34,39,27,40,29,34,26,80,44,66,67,58,33,51,50,52,43,55,52,35,74,75,43,72,44,70,66,50,44,26,53,48,8,55,72,58,30,69,43,80,88,24,14,87,63,28,12,49,48,77,70,42,39,59,80,57,80,85,60,56,66,62,58,51,57,57,53,71,72,40,47,55,69,32,59,48,88,57,68,44,69,55,101,84,27,21,33,38,44,34,28,66,39,44,85,59,72,79,55,69,83,82,37,49,66,60,44,49,52,49,52,51,53,52,42,73,71,29,67,71,57,42,43,55,48,50,28,53,48,48,61,73,21,56,44,32,35,61,35,74,94,48,45,67,67,43,45,90,45,72,40,82,43,54,72,76,79,77,79,76,78,80,126

InterPro domains:
  IPR000297 Peptidyl-prolyl cis-trans isomerase, PpiC-type [PF00639] (150-232)
  IPR000297 Peptidyl-prolyl cis-trans isomerase, PpiC-type [PS50198] (137-233)
  IPR023059 Foldase protein PrsA [MF_01145] (3-290)
  IPR027304 Trigger factor/SurA domain superfamily [SSF109998] (23-163)
  IPR046357 Peptidyl-prolyl cis-trans isomerase domain superfamily [G3DSA:3.10.50.40] (135-236)
  IPR050245 Bacterial extracellular foldase PrsA [PTHR47245] (1-293)

Foldseek 3Di:
DPDDDPPPPPPPPPPPPPPDDPFLWPADDVPGTHGVVNVCVVPCPPPVNLVVVVLVLLLVLLCVVQNDPVLVVVLVVVLVVQCVVCPPCSQVVQVVVVHGSVRVSSVSSSLSSLLRLLCVPDPDDPVLLVVLLVQWFDWFKKAKAFAADQVLVLVLLVQCVVPLDLVSLLVSLLVGHPPPPCNNVSRIDPIDISVDDPDDPQVRVQQRVDAASDWDNGWGQDPRHTMIMGTNHGPDSPDSVVCVVVSRVVSSVVLSPDPVSSLQSSLVSSVVVQDADPPPVCQCSCVVSVDRHDYPPPPPPDD/DPPDDPPPPPPPPPPPPPPDDPFLWPADDVPGTHGVVNVCVVPCPPPVNLVVVVLVLLLVLLCVVQNDPVLVVVLVVVLVVQCVVCPPCSQVVQVVVVHGSVRVSSVSSSLSSLLRLLCVPDPDDPVLLVVLLVQWFDKFKKAKAFAADQVLVLVLLVQCVVPLDLVSLLVSLLVGHPPPPCNNVSRIDPIDISVDDPDDPQVRVQQRVDAASDWDNGWGQDPRHTMIMGTNHGPDSPDSVVCVVVSRVVSSVVLSPDPVSSLQSSLVSSVVVQDADPPPVCQCSCVVSVDRHDYPPPPPPDD

Radius of gyration: 35.91 Å; Cα contacts (8 Å, |Δi|>4): 792; chains: 2; bounding box: 106×104×75 Å